Protein 7N0L (pdb70)

Radius of gyration: 29.64 Å; Cα contacts (8 Å, |Δi|>4): 557; chains: 2; bounding box: 88×73×73 Å

B-factor: mean 65.5, std 26.58, range [30.0, 135.45]

Foldseek 3Di:
DVVVVVVVVVVCVCVVVVVVVVVVVVVVVVVVVVVLVVLVVVLVVVLVVVVVVVVVLVVALVVHVSVCSVVVVVVVVVVVVVSVVVCLQHFDFADPVCCVPPNTDTLADNDPVVLLVLVLVVLVLLLVVLVVLLVLLVCCQPVDVDLVSLLVSLVSLLVVLVVVLNSVRSNVSNDDPDDPLVSVLSVLSNQLSVLVNVDDDDDLCVVCVNLVSVLSNLVSVLSVLVSVLVVVLSVVVVPVVSLVSNVVSLVVNVVSQVVSLVSLQVSLVVLVVSVPDPVDDDPSSNSNSVSSVCSNCSSVVVSVVVVVVSVVD/DVVVVVVVVVVCVCVVVVVVVVVVVVVVVVVVVVVLVVLVVVLVVVLVVLVVVVVVLVVALVVHVNCPSVVCVVVVVVVVVVSVVVCLQHFDFADPVCCVPPNTDTLADNDPVVLLVLVLVVLVLLLVVLVVLLVLLVCCQPVDVDLVSLLVSLVSLLVVLVVVLNSVRSNVSNDDPDDPLVSVLSVLSNQLSVLVNVDDDDDLCVVCVNLVSVLSNLVSVLSVLVSVLVVVLSVVVVPVVSVVSNVVSLVVNVVSQVVSLVSLQVSLVVLVVSVPDPVDDDPSSNSNSVSSVCSNCSSVVVSVVVVVVSVVD

InterPro domains:
  IPR012926 TMEM120A/B [PF07851] (14-335)
  IPR012926 TMEM120A/B [PTHR21433] (11-342)

Organism: Mus musculus (NCBI:txid10090)

GO terms:
  GO:0005216 monoatomic ion channel activity (F, IDA)
  GO:0034220 monoatomic ion transmembrane transport (P, IDA)
  GO:0005637 nuclear inner membrane (C, IDA)
  GO:0005886 plasma membrane (C, IDA)
  GO:0050966 detection of mechanical stimulus involved in sensory perception of pain (P, IDA)
  GO:0051260 protein homooligomerization (P, IDA)
  GO:0051291 protein heterooligomerization (P, IDA)
  GO:0120225 coenzyme A binding (F, IDA)
  GO:0005635 nuclear envelope (C, EXP)
  GO:0005886 plasma membrane (C, EXP)
  GO:0045444 fat cell differentiation (P, IMP)
  GO:0140374 antiviral innate immune response (P, IMP)

Solvent-accessible surface area: 31893 Å² total; per-residue (Å²): 134,62,116,13,70,51,54,4,67,110,17,34,67,64,14,116,30,14,63,76,49,10,137,79,0,100,95,55,22,90,39,13,77,126,40,24,52,91,1,31,91,18,0,69,144,9,58,137,92,9,93,111,10,23,113,76,9,131,127,26,80,107,88,130,117,99,113,63,30,73,68,10,75,94,60,27,139,96,18,85,35,57,0,74,73,2,36,26,29,1,33,59,85,22,43,162,48,3,36,86,4,0,0,97,3,56,1,12,18,42,40,138,132,33,36,31,60,6,60,10,38,10,9,72,14,37,24,123,14,1,81,78,6,40,91,51,0,90,34,0,60,116,122,92,103,31,51,76,24,1,4,53,0,3,57,40,11,22,74,2,22,39,3,8,5,10,4,12,25,0,6,69,18,8,32,29,186,46,58,56,38,82,31,92,14,6,83,11,12,22,105,8,2,5,11,1,2,21,0,54,78,33,106,0,4,73,104,0,10,72,44,10,4,26,7,7,34,31,47,6,83,8,26,47,51,46,32,151,26,59,12,8,18,19,93,112,129,155,117,98,67,62,46,52,69,28,95,155,18,9,63,62,6,28,79,75,31,42,128,9,13,101,52,3,43,107,0,0,97,20,0,40,94,15,29,193,39,131,58,27,96,32,93,7,0,71,72,0,0,100,8,0,54,80,7,19,78,13,14,34,120,8,7,78,140,26,28,116,86,44,153,135,123,140,61,115,1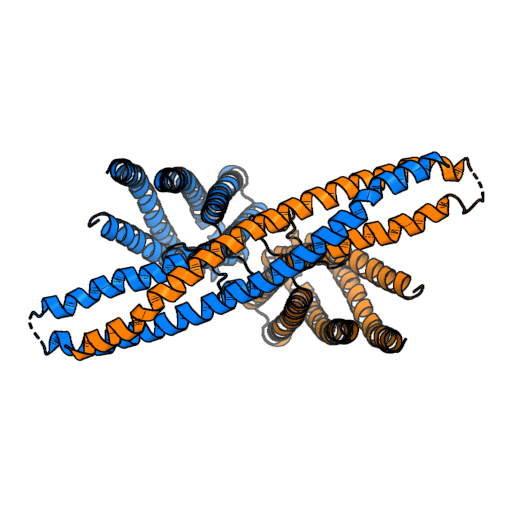6,70,52,55,4,64,109,16,35,66,68,11,110,32,16,60,77,48,11,136,80,0,101,98,54,22,90,39,14,75,126,41,23,53,90,1,32,92,17,1,71,142,10,59,136,90,10,92,111,10,25,121,74,7,121,123,27,93,94,87,155,122,143,103,67,29,65,91,6,59,85,61,25,139,93,21,84,38,55,0,76,73,2,34,24,28,2,32,61,86,21,43,162,50,3,36,85,4,0,0,97,3,55,2,12,20,42,40,137,132,34,36,38,59,6,63,9,39,11,9,75,13,37,23,119,14,1,82,76,5,40,91,50,0,89,34,0,60,118,123,90,103,30,49,76,27,1,5,53,0,3,56,40,11,22,75,3,23,40,2,8,5,9,4,12,24,0,6,69,17,8,33,30,188,48,58,55,40,82,32,94,14,6,83,10,12,24,104,9,2,5,10,2,2,20,0,52,79,33,107,0,4,73,102,0,10,70,42,10,4,25,7,7,34,32,45,6,81,9,26,47,51,46,32,152,27,59,13,7,18,14,92,110,126,155,118,97,68,65,44,54,69,29,95,156,18,10,64,63,7,28,78,74,30,42,129,9,12,102,54,3,43,110,0,0,96,20,0,39,91,16,29,192,39,132,58,27,98,30,94,7,0,72,74,0,0,100,7,0,54,81,6,18,78,13,14,33,120,8,7,78,142,26,28,119,85,43,151,138,123

Sequence (626 aa):
LGDCLRNWEDLQQDFQGIQETHRLYRLKLEELTKLQANCTNSITRQKKRLQELALVLKKCRPSLSMEAAQELENQMKERQGLFFDMEAYLPKKNGLYLSLVLGNVNVTLLSKQAKFAYKDEYEKFKLYLTIILIVISFTCRFLLNSRVTDAAFNFLLVWYYCTLTIRESILINNGSRIKGWWVFAAYVSTFLSGVMLTWPDGLMYQKFRNQFLSFSMYQSFVQFLQYYYQSGCLYRLRAEGFQSWMWRGLTFLLPFLFFGHFWQLFNALTLFNLARDPECKEWQVLMCGFPFLLLFLGNFFTTLRVVHQKFHSLGDCLRNWEDLQQDFQGIQETHRLYRLKLEELTKLQANCTNSITRQKKRLQELALVLKKCRPSLSMEAAQELENQMKERQGLFFDMEAYLPKKNGLYLSLVLGNVNVTLLSKQAKFAYKDEYEKFKLYLTIILIVISFTCRFLLNSRVTDAAFNFLLVWYYCTLTIRESILINNGSRIKGWWVFAAYVSTFLSGVMLTWPDGLMYQKFRNQFLSFSMYQSFVQFLQYYYQSGCLYRLRAEGFQSWMWRGLTFLLPFLFFGHFWQLFNALTLFNLARDPECKEWQVLMCGFPFLLLFLGNFFTTLRVVHQKFHS

Structure (mmCIF, N/CA/C/O backbone):
data_7N0L
#
_entry.id   7N0L
#
_cell.length_a   1.00
_cell.length_b   1.00
_cell.length_c   1.00
_cell.angle_alpha   90.00
_cell.angle_beta   90.00
_cell.angle_gamma   90.00
#
_symmetry.space_group_name_H-M   'P 1'
#
loop_
_entity.id
_entity.type
_entity.pdbx_description
1 polymer 'Ion channel TACAN'
2 non-polymer 'COENZYME A'
#
loop_
_atom_site.group_PDB
_atom_site.id
_atom_site.type_symbol
_atom_site.label_atom_id
_atom_site.label_alt_id
_atom_site.label_comp_id
_atom_site.label_asym_id
_atom_site.label_entity_id
_atom_site.label_seq_id
_atom_site.pdbx_PDB_ins_code
_atom_site.Cartn_x
_atom_site.Cartn_y
_atom_site.Cartn_z
_atom_site.occupancy
_atom_site.B_iso_or_equiv
_atom_site.auth_seq_id
_atom_site.auth_comp_id
_atom_site.auth_asym_id
_atom_site.auth_atom_id
_atom_site.pdbx_PDB_model_num
ATOM 1 N N . LEU A 1 9 ? 169.907 112.946 166.423 1.00 123.72 9 LEU A N 1
ATOM 2 C CA . LEU A 1 9 ? 170.751 112.791 167.602 1.00 123.72 9 LEU A CA 1
ATOM 3 C C . LEU A 1 9 ? 169.993 113.143 168.876 1.00 123.72 9 LEU A C 1
ATOM 4 O O . LEU A 1 9 ? 168.767 113.258 168.870 1.00 123.72 9 LEU A O 1
ATOM 9 N N . GLY A 1 10 ? 170.734 113.304 169.969 1.00 124.93 10 GLY A N 1
ATOM 10 C CA . GLY A 1 10 ? 170.141 113.664 171.242 1.00 124.93 10 GLY A CA 1
ATOM 11 C C . GLY A 1 10 ? 169.442 115.006 171.208 1.00 124.93 10 GLY A C 1
ATOM 12 O O . GLY A 1 10 ? 168.242 115.095 171.485 1.00 124.93 10 GLY A O 1
ATOM 13 N N . ASP A 1 11 ? 170.184 116.062 170.866 1.00 126.62 11 ASP A N 1
ATOM 14 C CA . ASP A 1 11 ? 169.583 117.390 170.800 1.00 126.62 11 ASP A CA 1
ATOM 15 C C . ASP A 1 11 ? 168.572 117.494 169.666 1.00 126.62 11 ASP A C 1
ATOM 16 O O . ASP A 1 11 ? 167.670 118.339 169.719 1.00 126.62 11 ASP A O 1
ATOM 21 N N . CYS A 1 12 ? 168.711 116.657 168.633 1.00 125.96 12 CYS A N 1
ATOM 22 C CA . CYS A 1 12 ? 167.733 116.643 167.551 1.00 125.96 12 CYS A CA 1
ATOM 23 C C . CYS A 1 12 ? 166.344 116.282 168.058 1.00 125.96 12 CYS A C 1
ATOM 24 O O . CYS A 1 12 ? 165.340 116.701 167.471 1.00 125.96 12 CYS A O 1
ATOM 27 N N . LEU A 1 13 ? 166.263 115.501 169.135 1.00 124.15 13 LEU A N 1
ATOM 28 C CA . LEU A 1 13 ? 164.992 115.254 169.798 1.00 124.15 13 LEU A CA 1
ATOM 29 C C . LEU A 1 13 ? 164.737 116.224 170.944 1.00 124.15 13 LEU A C 1
ATOM 30 O O . LEU A 1 13 ? 163.581 116.401 171.346 1.00 124.15 13 LEU A O 1
ATOM 35 N N . ARG A 1 14 ? 165.786 116.864 171.468 1.00 123.87 14 ARG A N 1
ATOM 36 C CA . ARG A 1 14 ? 165.592 117.873 172.504 1.00 123.87 14 ARG A CA 1
ATOM 37 C C . ARG A 1 14 ? 164.776 119.046 171.978 1.00 123.87 14 ARG A C 1
ATOM 38 O O . ARG A 1 14 ? 163.893 119.560 172.675 1.00 123.87 14 ARG A O 1
ATOM 40 N N . ASN A 1 15 ? 165.054 119.483 170.749 1.00 122.16 15 ASN A N 1
ATOM 41 C CA . ASN A 1 15 ? 164.231 120.504 170.115 1.00 122.16 15 ASN A CA 1
ATOM 42 C C . ASN A 1 15 ? 162.907 119.946 169.616 1.00 122.16 15 ASN A C 1
ATOM 43 O O . ASN A 1 15 ? 161.964 120.716 169.405 1.00 122.16 15 ASN A O 1
ATOM 48 N N . TRP A 1 16 ? 162.818 118.629 169.426 1.00 120.27 16 TRP A N 1
ATOM 49 C CA . TRP A 1 16 ? 161.551 118.016 169.047 1.00 120.27 16 TRP A CA 1
ATOM 50 C C . TRP A 1 16 ? 160.532 118.107 170.172 1.00 120.27 16 TRP A C 1
ATOM 51 O O . TRP A 1 16 ? 159.331 118.242 169.911 1.00 120.27 16 TRP A O 1
ATOM 62 N N . GLU A 1 17 ? 160.987 118.041 171.422 1.00 118.88 17 GLU A N 1
ATOM 63 C CA . GLU A 1 17 ? 160.087 118.107 172.565 1.00 118.88 17 GLU A CA 1
ATOM 64 C C . GLU A 1 17 ? 159.839 119.530 173.037 1.00 118.88 17 GLU A C 1
ATOM 65 O O . GLU A 1 17 ? 158.753 119.824 173.549 1.00 118.88 17 GLU A O 1
ATOM 71 N N . ASP A 1 18 ? 160.818 120.422 172.876 1.00 119.09 18 ASP A N 1
ATOM 72 C CA . ASP A 1 18 ? 160.596 121.827 173.190 1.00 119.09 18 ASP A CA 1
ATOM 73 C C . ASP A 1 18 ? 159.622 122.482 172.221 1.00 119.09 18 ASP A C 1
ATOM 74 O O . ASP A 1 18 ? 159.108 123.567 172.514 1.00 119.09 18 ASP A O 1
ATOM 79 N N . LEU A 1 19 ? 159.359 121.851 171.077 1.00 114.93 19 LEU A N 1
ATOM 80 C CA . LEU A 1 19 ? 158.373 122.356 170.134 1.00 114.93 19 LEU A CA 1
ATOM 81 C C . LEU A 1 19 ? 156.997 121.742 170.341 1.00 114.93 19 LEU A C 1
ATOM 82 O O . LEU A 1 19 ? 156.003 122.318 169.886 1.00 114.93 19 LEU A O 1
ATOM 84 N N . GLN A 1 20 ? 156.916 120.593 171.010 1.00 111.87 20 GLN A N 1
ATOM 85 C CA . GLN A 1 20 ? 155.642 119.985 171.362 1.00 111.87 20 GLN A CA 1
ATOM 86 C C . GLN A 1 20 ? 155.286 120.186 172.827 1.00 111.87 20 GLN A C 1
ATOM 87 O O . GLN A 1 20 ? 154.306 119.604 173.302 1.00 111.87 20 GLN A O 1
ATOM 93 N N . GLN A 1 21 ? 156.068 120.982 173.559 1.00 110.79 21 GLN A N 1
ATOM 94 C CA . GLN A 1 21 ? 155.629 121.428 174.875 1.00 110.79 21 GLN A CA 1
ATOM 95 C C . GLN A 1 21 ? 154.407 122.326 174.772 1.00 110.79 21 GLN A C 1
ATOM 96 O O . GLN A 1 21 ? 153.669 122.473 175.752 1.00 110.79 21 GLN A O 1
ATOM 98 N N . ASP A 1 22 ? 154.182 122.930 173.605 1.00 106.37 22 ASP A N 1
ATOM 99 C CA . ASP A 1 22 ? 152.985 123.705 173.333 1.00 106.37 22 ASP A CA 1
ATOM 100 C C . ASP A 1 22 ? 152.033 123.015 172.367 1.00 106.37 22 ASP A C 1
ATOM 101 O O . ASP A 1 22 ? 150.907 123.492 172.192 1.00 106.37 22 ASP A O 1
ATOM 106 N N . PHE A 1 23 ? 152.450 121.916 171.731 1.00 102.55 23 PHE A N 1
ATOM 107 C CA . PHE A 1 23 ? 151.515 121.143 170.924 1.00 102.55 23 PHE A CA 1
ATOM 108 C C . PHE A 1 23 ? 150.461 120.465 171.780 1.00 102.55 23 PHE A C 1
ATOM 109 O O . PHE A 1 23 ? 149.383 120.139 171.273 1.00 102.55 23 PHE A O 1
ATOM 117 N N . GLN A 1 24 ? 150.754 120.230 173.060 1.00 103.06 24 GLN A N 1
ATOM 118 C CA . GLN A 1 24 ? 149.693 119.897 174.000 1.00 103.06 24 GLN A CA 1
ATOM 119 C C . GLN A 1 24 ? 148.813 121.108 174.274 1.00 103.06 24 GLN A C 1
ATOM 120 O O . GLN A 1 24 ? 147.641 120.956 174.632 1.00 103.06 24 GLN A O 1
ATOM 126 N N . GLY A 1 25 ? 149.361 122.310 174.109 1.00 97.33 25 GLY A N 1
ATOM 127 C CA . GLY A 1 25 ? 148.626 123.533 174.354 1.00 97.33 25 GLY A CA 1
ATOM 128 C C . GLY A 1 25 ? 147.641 123.874 173.258 1.00 97.33 25 GLY A C 1
ATOM 129 O O . GLY A 1 25 ? 146.474 124.155 173.545 1.00 97.33 25 GLY A O 1
ATOM 130 N N . ILE A 1 26 ? 148.087 123.866 171.999 1.00 94.21 26 ILE A N 1
ATOM 131 C CA . ILE A 1 26 ? 147.159 124.144 170.908 1.00 94.21 26 ILE A CA 1
ATOM 132 C C . ILE A 1 26 ? 146.123 123.035 170.800 1.00 94.21 26 ILE A C 1
ATOM 133 O O . ILE A 1 26 ? 144.942 123.298 170.551 1.00 94.21 26 ILE A O 1
ATOM 138 N N . GLN A 1 27 ? 146.544 121.781 170.982 1.00 93.69 27 GLN A N 1
ATOM 139 C CA . GLN A 1 27 ? 145.580 120.690 171.075 1.00 93.69 27 GLN A CA 1
ATOM 140 C C . GLN A 1 27 ? 144.555 120.971 172.163 1.00 93.69 27 GLN A C 1
ATOM 141 O O . GLN A 1 27 ? 143.364 120.693 171.994 1.00 93.69 27 GLN A O 1
ATOM 147 N N . GLU A 1 28 ? 145.001 121.533 173.286 1.00 90.54 28 GLU A N 1
ATOM 148 C CA . GLU A 1 28 ? 144.066 122.011 174.298 1.00 90.54 28 GLU A CA 1
ATOM 149 C C . GLU A 1 28 ? 143.316 123.240 173.798 1.00 90.54 28 GLU A C 1
ATOM 150 O O . GLU A 1 28 ? 142.097 123.351 173.968 1.00 90.54 28 GLU A O 1
ATOM 156 N N . THR A 1 29 ? 144.035 124.175 173.172 1.00 88.73 29 THR A N 1
ATOM 157 C CA . THR A 1 29 ? 143.409 125.401 172.690 1.00 88.73 29 THR A CA 1
ATOM 158 C C . THR A 1 29 ? 142.433 125.131 171.551 1.00 88.73 29 THR A C 1
ATOM 159 O O . THR A 1 29 ? 141.416 125.823 171.431 1.00 88.73 29 THR A O 1
ATOM 163 N N . HIS A 1 30 ? 142.711 124.131 170.716 1.00 82.86 30 HIS A N 1
ATOM 164 C CA . HIS A 1 30 ? 141.834 123.824 169.595 1.00 82.86 30 HIS A CA 1
ATOM 165 C C . HIS A 1 30 ? 140.596 123.047 170.015 1.00 82.86 30 HIS A C 1
ATOM 166 O O . HIS A 1 30 ? 139.641 122.968 169.235 1.00 82.86 30 HIS A O 1
ATOM 173 N N . ARG A 1 31 ? 140.590 122.471 171.218 1.00 84.04 31 ARG A N 1
ATOM 174 C CA . ARG A 1 31 ? 139.360 121.906 171.761 1.00 84.04 31 ARG A CA 1
ATOM 175 C C . ARG A 1 31 ? 138.388 123.010 172.146 1.00 84.04 31 ARG A C 1
ATOM 176 O O . ARG A 1 31 ? 137.222 123.001 171.737 1.00 84.04 31 ARG A O 1
ATOM 184 N N . LEU A 1 32 ? 138.860 123.977 172.934 1.00 79.45 32 LEU A N 1
ATOM 185 C CA . LEU A 1 32 ? 138.046 125.093 173.391 1.00 79.45 32 LEU A CA 1
ATOM 186 C C . LEU A 1 32 ? 137.670 126.051 172.274 1.00 79.45 32 LEU A C 1
ATOM 187 O O . LEU A 1 32 ? 136.993 127.044 172.548 1.00 79.45 32 LEU A O 1
ATOM 192 N N . TYR A 1 33 ? 138.097 125.798 171.039 1.00 72.49 33 TYR A N 1
ATOM 193 C CA . TYR A 1 33 ? 137.690 126.598 169.893 1.00 72.49 33 TYR A CA 1
ATOM 194 C C . TYR A 1 33 ? 136.576 125.932 169.098 1.00 72.49 33 TYR A C 1
ATOM 195 O O . TYR A 1 33 ? 135.564 126.569 168.796 1.00 72.49 33 TYR A O 1
ATOM 204 N N . ARG A 1 34 ? 136.744 124.655 168.748 1.00 73.65 34 ARG A N 1
ATOM 205 C CA . ARG A 1 34 ? 135.673 123.918 168.090 1.00 73.65 34 ARG A CA 1
ATOM 206 C C . ARG A 1 34 ? 134.444 123.807 168.973 1.00 73.65 34 ARG A C 1
ATOM 207 O O . ARG A 1 34 ? 133.339 123.599 168.462 1.00 73.65 34 ARG A O 1
ATOM 215 N N . LEU A 1 35 ? 134.614 123.933 170.288 1.00 73.26 35 LEU A N 1
ATOM 216 C CA . LEU A 1 35 ? 133.468 124.065 171.175 1.00 73.26 35 LEU A CA 1
ATOM 217 C C . LEU A 1 35 ? 132.834 125.442 171.029 1.00 73.26 35 LEU A C 1
ATOM 218 O O . LEU A 1 35 ? 131.607 125.569 170.962 1.00 73.26 35 LEU A O 1
ATOM 223 N N . LYS A 1 36 ? 133.661 126.488 170.981 1.00 71.01 36 LYS A N 1
ATOM 224 C CA . LYS A 1 36 ? 133.143 127.828 170.735 1.00 71.01 36 LYS A CA 1
ATOM 225 C C . LYS A 1 36 ? 132.542 127.939 169.342 1.00 71.01 36 LYS A C 1
ATOM 226 O O . LYS A 1 36 ? 131.524 128.611 169.150 1.00 71.01 36 LYS A O 1
ATOM 232 N N . LEU A 1 37 ? 133.161 127.292 168.352 1.00 70.34 37 LEU A N 1
ATOM 233 C CA . LEU A 1 37 ? 132.625 127.344 166.997 1.00 70.34 37 LEU A CA 1
ATOM 234 C C . LEU A 1 37 ? 131.277 126.643 166.896 1.00 70.34 37 LEU A C 1
ATOM 235 O O . LEU A 1 37 ? 130.432 127.046 166.089 1.00 70.34 37 LEU A O 1
ATOM 240 N N . GLU A 1 38 ? 131.051 125.603 167.699 1.00 73.33 38 GLU A N 1
ATOM 241 C CA . GLU A 1 38 ? 129.787 124.881 167.617 1.00 73.33 38 GLU A CA 1
ATOM 242 C C . GLU A 1 38 ? 128.687 125.584 168.406 1.00 73.33 38 GLU A C 1
ATOM 243 O O . GLU A 1 38 ? 127.523 125.570 167.992 1.00 73.33 38 GLU A O 1
ATOM 249 N N . GLU A 1 39 ? 129.026 126.209 169.536 1.00 71.84 39 GLU A N 1
ATOM 250 C CA . GLU A 1 39 ? 128.022 126.974 170.263 1.00 71.84 39 GLU A CA 1
ATOM 251 C C . GLU A 1 39 ? 127.718 128.298 169.581 1.00 71.84 39 GLU A C 1
ATOM 252 O O . GLU A 1 39 ? 126.643 128.861 169.801 1.00 71.84 39 GLU A O 1
ATOM 258 N N . LEU A 1 40 ? 128.642 128.807 168.765 1.00 70.59 40 LEU A N 1
ATOM 259 C CA . LEU A 1 40 ? 128.364 130.004 167.983 1.00 70.59 40 LEU A CA 1
ATOM 260 C C . LEU A 1 40 ? 127.486 129.682 166.782 1.00 70.59 40 LEU A C 1
ATOM 261 O O . LEU A 1 40 ? 126.639 130.493 166.397 1.00 70.59 40 LEU A O 1
ATOM 266 N N . THR A 1 41 ? 127.673 128.504 166.183 1.00 70.93 41 THR A N 1
ATOM 267 C CA . THR A 1 41 ? 126.850 128.098 165.049 1.00 70.93 41 THR A CA 1
ATOM 268 C C . THR A 1 41 ? 125.402 127.848 165.449 1.00 70.93 41 THR A C 1
ATOM 269 O O . THR A 1 41 ? 124.523 127.849 164.582 1.00 70.93 41 THR A O 1
ATOM 273 N N . LYS A 1 42 ? 125.135 127.630 166.734 1.00 73.20 42 LYS A N 1
ATOM 274 C CA . LYS A 1 42 ? 123.766 127.501 167.209 1.00 73.20 42 LYS A CA 1
ATOM 275 C C . LYS A 1 42 ? 123.184 128.833 167.650 1.00 73.20 42 LYS A C 1
ATOM 276 O O . LYS A 1 42 ? 121.964 129.017 167.588 1.00 73.20 42 LYS A O 1
ATOM 282 N N . LEU A 1 43 ? 124.031 129.763 168.095 1.00 73.01 43 LEU A N 1
ATOM 283 C CA . LEU A 1 43 ? 123.561 131.107 168.403 1.00 73.01 43 LEU A CA 1
ATOM 284 C C . LEU A 1 43 ? 123.133 131.848 167.145 1.00 73.01 43 LEU A C 1
ATOM 285 O O . LEU A 1 43 ? 122.248 132.708 167.206 1.00 73.01 43 LEU A O 1
ATOM 290 N N . GLN A 1 44 ? 123.750 131.540 166.004 1.00 72.75 44 GLN A N 1
ATOM 291 C CA . GLN A 1 44 ? 123.327 132.149 164.749 1.00 72.75 44 GLN A CA 1
ATOM 292 C C . GLN A 1 44 ? 121.943 131.662 164.348 1.00 72.75 44 GLN A C 1
ATOM 293 O O . GLN A 1 44 ? 121.045 132.467 164.079 1.00 72.75 44 GLN A O 1
ATOM 299 N N . ALA A 1 45 ? 121.754 130.340 164.301 1.00 78.40 45 ALA A N 1
ATOM 300 C CA . ALA A 1 45 ? 120.463 129.783 163.910 1.00 78.40 45 ALA A CA 1
ATOM 301 C C . ALA A 1 45 ? 119.374 130.164 164.903 1.00 78.40 45 ALA A C 1
ATOM 302 O O . ALA A 1 45 ? 118.233 130.434 164.510 1.00 78.40 45 ALA A O 1
ATOM 304 N N . ASN A 1 46 ? 119.704 130.182 166.195 1.00 78.96 46 ASN A N 1
ATOM 305 C CA . ASN A 1 46 ? 118.764 130.672 167.197 1.00 78.96 46 ASN A CA 1
ATOM 306 C C . ASN A 1 46 ? 118.351 132.106 166.899 1.00 78.96 46 ASN A C 1
ATOM 307 O O . ASN A 1 46 ? 117.159 132.432 166.865 1.00 78.96 46 ASN A O 1
ATOM 312 N N . CYS A 1 47 ? 119.332 132.979 166.672 1.00 80.44 47 CYS A N 1
ATOM 313 C CA . CYS A 1 47 ? 119.061 134.383 166.400 1.00 80.44 47 CYS A CA 1
ATOM 314 C C . CYS A 1 47 ? 118.451 134.614 165.025 1.00 80.44 47 CYS A C 1
ATOM 315 O O . CYS A 1 47 ? 117.968 135.719 164.763 1.00 80.44 47 CYS A O 1
ATOM 318 N N . THR A 1 48 ? 118.456 133.614 164.147 1.00 81.04 48 THR A N 1
ATOM 319 C CA . THR A 1 48 ? 117.896 133.794 162.815 1.00 81.04 48 THR A CA 1
ATOM 320 C C . THR A 1 48 ? 116.417 133.441 162.766 1.00 81.04 48 THR A C 1
ATOM 321 O O . THR A 1 48 ? 115.630 134.167 162.150 1.00 81.04 48 THR A O 1
ATOM 325 N N . ASN A 1 49 ? 116.021 132.343 163.415 1.00 86.75 49 ASN A N 1
ATOM 326 C CA . ASN A 1 49 ? 114.611 131.975 163.471 1.00 86.75 49 ASN A CA 1
ATOM 327 C C . ASN A 1 49 ? 113.800 132.929 164.335 1.00 86.75 49 ASN A C 1
ATOM 328 O O . ASN A 1 49 ? 112.579 133.005 164.171 1.00 86.75 49 ASN A O 1
ATOM 333 N N . SER A 1 50 ? 114.447 133.655 165.244 1.00 89.59 50 SER A N 1
ATOM 334 C CA . SER A 1 50 ? 113.735 134.520 166.173 1.00 89.59 50 SER A CA 1
ATOM 335 C C . SER A 1 50 ? 113.501 135.923 165.635 1.00 89.59 50 SER A C 1
ATOM 336 O O . SER A 1 50 ? 112.555 136.586 166.074 1.00 89.59 50 SER A O 1
ATOM 339 N N . ILE A 1 51 ? 114.334 136.399 164.704 1.00 90.71 51 ILE A N 1
ATOM 340 C CA . ILE A 1 51 ? 114.067 137.683 164.061 1.00 90.71 51 ILE A CA 1
ATOM 341 C C . ILE A 1 51 ? 113.358 137.518 162.727 1.00 90.71 51 ILE A C 1
ATOM 342 O O . ILE A 1 51 ? 112.947 138.523 162.128 1.00 90.71 51 ILE A O 1
ATOM 347 N N . THR A 1 52 ? 113.202 136.288 162.238 1.00 94.38 52 THR A N 1
ATOM 348 C CA . THR A 1 52 ? 112.439 136.056 161.020 1.00 94.38 52 THR A CA 1
ATOM 349 C C . THR A 1 52 ? 110.996 135.671 161.304 1.00 94.38 52 THR A C 1
ATOM 350 O O . THR A 1 52 ? 110.122 135.923 160.467 1.00 94.38 52 THR A O 1
ATOM 354 N N . ARG A 1 53 ? 110.721 135.067 162.463 1.00 98.29 53 ARG A N 1
ATOM 355 C CA . ARG A 1 53 ? 109.341 134.787 162.828 1.00 98.29 53 ARG A CA 1
ATOM 356 C C . ARG A 1 53 ? 108.657 136.019 163.399 1.00 98.29 53 ARG A C 1
ATOM 357 O O . ARG A 1 53 ? 107.435 136.155 163.279 1.00 98.29 53 ARG A O 1
ATOM 365 N N . GLN A 1 54 ? 109.422 136.923 164.017 1.00 102.07 54 GLN A N 1
ATOM 366 C CA . GLN A 1 54 ? 108.850 138.180 164.482 1.00 102.07 54 GLN A CA 1
ATOM 367 C C . GLN A 1 54 ? 108.582 139.125 163.320 1.00 102.07 54 GLN A C 1
ATOM 368 O O . GLN A 1 54 ? 107.569 139.833 163.308 1.00 102.07 54 GLN A O 1
ATOM 374 N N . LYS A 1 55 ? 109.480 139.151 162.334 1.00 102.87 55 LYS A N 1
ATOM 375 C CA . LYS A 1 55 ? 109.290 140.019 161.178 1.00 102.87 55 LYS A CA 1
ATOM 376 C C . LYS A 1 55 ? 108.066 139.599 160.374 1.00 102.87 55 LYS A C 1
ATOM 377 O O . LYS A 1 55 ? 107.224 140.436 160.026 1.00 102.87 55 LYS A O 1
ATOM 383 N N . LYS A 1 56 ? 107.950 138.304 160.063 1.00 106.79 56 LYS A N 1
ATOM 384 C CA . LYS A 1 56 ? 106.760 137.824 159.367 1.00 106.79 56 LYS A CA 1
ATOM 385 C C . LYS A 1 56 ? 105.509 138.018 160.213 1.00 106.79 56 LYS A C 1
ATOM 386 O O . LYS A 1 56 ? 104.408 138.161 159.670 1.00 106.79 56 LYS A O 1
ATOM 392 N N . ARG A 1 57 ? 105.656 138.024 161.538 1.00 110.04 57 ARG A N 1
ATOM 393 C CA . ARG A 1 57 ? 104.556 138.406 162.411 1.00 110.04 57 ARG A CA 1
ATOM 394 C C . ARG A 1 57 ? 104.384 139.918 162.469 1.00 110.04 57 ARG A C 1
ATOM 395 O O . ARG A 1 57 ? 103.276 140.404 162.723 1.00 110.04 57 ARG A O 1
ATOM 403 N N . LEU A 1 58 ? 105.459 140.674 162.233 1.00 110.77 58 LEU A N 1
ATOM 404 C CA . LEU A 1 58 ? 105.363 142.130 162.256 1.00 110.77 58 LEU A CA 1
ATOM 405 C C . LEU A 1 58 ? 104.541 142.646 161.083 1.00 110.77 58 LEU A C 1
ATOM 406 O O . LEU A 1 58 ? 103.647 143.481 161.259 1.00 110.77 58 LEU A O 1
ATOM 411 N N . GLN A 1 59 ? 104.842 142.173 159.871 1.00 113.94 59 GLN A N 1
ATOM 412 C CA . GLN A 1 59 ? 104.057 142.584 158.712 1.00 113.94 59 GLN A CA 1
ATOM 413 C C . GLN A 1 59 ? 102.599 142.176 158.857 1.00 113.94 59 GLN A C 1
ATOM 414 O O . GLN A 1 59 ? 101.707 142.876 158.363 1.00 113.94 59 GLN A O 1
ATOM 420 N N . GLU A 1 60 ? 102.338 141.047 159.522 1.00 116.81 60 GLU A N 1
ATOM 421 C CA . GLU A 1 60 ? 100.964 140.678 159.846 1.00 116.81 60 GLU A CA 1
ATOM 422 C C . GLU A 1 60 ? 100.288 141.766 160.670 1.00 116.81 60 GLU A C 1
ATOM 423 O O . GLU A 1 60 ? 99.113 142.079 160.453 1.00 116.81 60 GLU A O 1
ATOM 429 N N . LEU A 1 61 ? 101.019 142.353 161.620 1.00 118.91 61 LEU A N 1
ATOM 430 C CA . LEU A 1 61 ? 100.478 143.470 162.387 1.00 118.91 61 LEU A CA 1
ATOM 431 C C . LEU A 1 61 ? 100.180 144.661 161.484 1.00 118.91 61 LEU A C 1
ATOM 432 O O . LEU A 1 61 ? 99.208 145.392 161.708 1.00 118.91 61 LEU A O 1
ATOM 437 N N . ALA A 1 62 ? 101.000 144.867 160.451 1.00 121.27 62 ALA A N 1
ATOM 438 C CA . ALA A 1 62 ? 100.807 146.018 159.575 1.00 121.27 62 ALA A CA 1
ATOM 439 C C . ALA A 1 62 ? 99.541 145.875 158.738 1.00 121.27 62 ALA A C 1
ATOM 440 O O . ALA A 1 62 ? 98.776 146.835 158.593 1.00 121.27 62 ALA A O 1
ATOM 442 N N . LEU A 1 63 ? 99.302 144.685 158.182 1.00 122.43 63 LEU A N 1
ATOM 443 C CA . LEU A 1 63 ? 98.111 144.483 157.364 1.00 122.43 63 LEU A CA 1
ATOM 444 C C . LEU A 1 63 ? 96.843 144.595 158.200 1.00 122.43 63 LEU A C 1
ATOM 445 O O . LEU A 1 63 ? 95.829 145.123 157.731 1.00 122.43 63 LEU A O 1
ATOM 450 N N . VAL A 1 64 ? 96.882 144.104 159.442 1.00 125.32 64 VAL A N 1
ATOM 451 C CA . VAL A 1 64 ? 95.767 144.300 160.361 1.00 125.32 64 VAL A CA 1
ATOM 452 C C . VAL A 1 64 ? 95.552 145.781 160.640 1.00 125.32 64 VAL A C 1
ATOM 453 O O . VAL A 1 64 ? 94.432 146.202 160.945 1.00 125.32 64 VAL A O 1
ATOM 457 N N . LEU A 1 65 ? 96.598 146.593 160.508 1.00 126.36 65 LEU A N 1
ATOM 458 C CA . LEU A 1 65 ? 96.468 148.038 160.641 1.00 126.36 65 LEU A CA 1
ATOM 459 C C . LEU A 1 65 ? 96.180 148.714 159.307 1.00 126.36 65 LEU A C 1
ATOM 460 O O . LEU A 1 65 ? 95.462 149.719 159.265 1.00 126.36 65 LEU A O 1
ATOM 465 N N . LYS A 1 66 ? 96.726 148.175 158.214 1.00 127.49 66 LYS A N 1
ATOM 466 C CA . LYS A 1 66 ? 96.599 148.831 156.918 1.00 127.49 66 LYS A CA 1
ATOM 467 C C . LYS A 1 66 ? 95.151 148.895 156.447 1.00 127.49 66 LYS A C 1
ATOM 468 O O . LYS A 1 66 ? 94.780 149.820 155.716 1.00 127.49 66 LYS A O 1
ATOM 474 N N . LYS A 1 67 ? 94.318 147.934 156.851 1.00 129.79 67 LYS A N 1
ATOM 475 C CA . LYS A 1 67 ? 92.936 147.930 156.388 1.00 129.79 67 LYS A CA 1
ATOM 476 C C . LYS A 1 67 ? 92.075 148.964 157.104 1.00 129.79 67 LYS A C 1
ATOM 477 O O . LYS A 1 67 ? 91.026 149.349 156.576 1.00 129.79 67 LYS A O 1
ATOM 483 N N . CYS A 1 68 ? 92.490 149.424 158.284 1.00 132.08 68 CYS A N 1
ATOM 484 C CA . CYS A 1 68 ? 91.651 150.304 159.088 1.00 132.08 68 CYS A CA 1
ATOM 485 C C . CYS A 1 68 ? 91.903 151.780 158.818 1.00 132.08 68 CYS A C 1
ATOM 486 O O . CYS A 1 68 ? 90.963 152.581 158.897 1.00 132.08 68 CYS A O 1
ATOM 489 N N . ARG A 1 69 ? 93.143 152.158 158.508 1.00 132.68 69 ARG A N 1
ATOM 490 C CA . ARG A 1 69 ? 93.447 153.565 158.269 1.00 132.68 69 ARG A CA 1
ATOM 491 C C . ARG A 1 69 ? 92.625 154.202 157.147 1.00 132.68 69 ARG A C 1
ATOM 492 O O . ARG A 1 69 ? 92.328 155.403 157.261 1.00 132.68 69 ARG A O 1
ATOM 500 N N . PRO A 1 70 ? 92.244 153.504 156.070 1.00 133.92 70 PRO A N 1
ATOM 501 C CA . PRO A 1 70 ? 91.303 154.131 155.128 1.00 133.92 70 PRO A CA 1
ATOM 502 C C . PRO A 1 70 ? 89.909 154.298 155.703 1.00 133.92 70 PRO A C 1
ATOM 503 O O . PRO A 1 70 ? 89.231 155.285 155.391 1.00 133.92 70 PRO A O 1
ATOM 507 N N . SER A 1 71 ? 89.458 153.360 156.537 1.00 135.20 71 SER A N 1
ATOM 508 C CA . SER A 1 71 ? 88.111 153.414 157.089 1.00 135.20 71 SER A CA 1
ATOM 509 C C . SER A 1 71 ? 88.037 154.149 158.420 1.00 135.20 71 SER A C 1
ATOM 510 O O . SER A 1 71 ? 86.956 154.631 158.777 1.00 135.20 71 SER A O 1
ATOM 513 N N . LEU A 1 72 ? 89.153 154.250 159.143 1.00 135.04 72 LEU A N 1
ATOM 514 C CA . LEU A 1 72 ? 89.246 154.927 160.445 1.00 135.04 72 LEU A CA 1
ATOM 515 C C . LEU A 1 72 ? 88.020 154.729 161.336 1.00 135.04 72 LEU A C 1
ATOM 516 O O . LEU A 1 72 ? 87.658 155.610 162.115 1.00 135.04 72 LEU A O 1
ATOM 521 N N . SER A 1 76 ? 92.686 161.636 165.220 1.00 132.80 76 SER A N 1
ATOM 522 C CA . SER A 1 76 ? 93.488 160.564 165.797 1.00 132.80 76 SER A CA 1
ATOM 523 C C . SER A 1 76 ? 94.062 159.670 164.704 1.00 132.80 76 SER A C 1
ATOM 524 O O . SER A 1 76 ? 94.806 158.732 164.987 1.00 132.80 76 SER A O 1
ATOM 527 N N . MET A 1 77 ? 93.709 159.973 163.452 1.00 133.77 77 MET A N 1
ATOM 528 C CA . MET A 1 77 ? 94.160 159.167 162.322 1.00 133.77 77 MET A CA 1
ATOM 529 C C . MET A 1 77 ? 95.677 159.112 162.215 1.00 133.77 77 MET A C 1
ATOM 530 O O . MET A 1 77 ? 96.211 158.172 161.616 1.00 133.77 77 MET A O 1
ATOM 535 N N . GLU A 1 78 ? 96.383 160.093 162.776 1.00 132.76 78 GLU A N 1
ATOM 536 C CA . GLU A 1 78 ? 97.838 160.054 162.803 1.00 132.76 78 GLU A CA 1
ATOM 537 C C . GLU A 1 78 ? 98.385 159.313 164.012 1.00 132.76 78 GLU A C 1
ATOM 538 O O . GLU A 1 78 ? 99.520 158.827 163.960 1.00 132.76 78 GLU A O 1
ATOM 544 N N . ALA A 1 79 ? 97.609 159.212 165.095 1.00 131.28 79 ALA A N 1
ATOM 545 C CA . ALA A 1 79 ? 97.987 158.319 166.183 1.00 131.28 79 ALA A CA 1
ATOM 546 C C . ALA A 1 79 ? 97.988 156.869 165.722 1.00 131.28 79 ALA A C 1
ATOM 547 O O . ALA A 1 79 ? 98.720 156.040 166.274 1.00 131.28 79 ALA A O 1
ATOM 549 N N . ALA A 1 80 ? 97.165 156.542 164.725 1.00 131.42 80 ALA A N 1
ATOM 550 C CA . ALA A 1 80 ? 97.227 155.216 164.123 1.00 131.42 80 ALA A CA 1
ATOM 551 C C . ALA A 1 80 ? 98.433 155.086 163.201 1.00 131.42 80 ALA A C 1
ATOM 552 O O . ALA A 1 80 ? 99.101 154.045 163.190 1.00 131.42 80 ALA A O 1
ATOM 554 N N . GLN A 1 81 ? 98.730 156.127 162.420 1.00 130.56 81 GLN A N 1
ATOM 555 C CA . GLN A 1 81 ? 99.857 156.064 161.499 1.00 130.56 81 GLN A CA 1
ATOM 556 C C . GLN A 1 81 ? 101.193 156.316 162.183 1.00 130.56 81 GLN A C 1
ATOM 557 O O . GLN A 1 81 ? 102.234 156.177 161.534 1.00 130.56 81 GLN A O 1
ATOM 563 N N . GLU A 1 82 ? 101.199 156.688 163.462 1.00 127.88 82 GLU A N 1
ATOM 564 C CA . GLU A 1 82 ? 102.462 156.709 164.185 1.00 127.88 82 GLU A CA 1
ATOM 565 C C . GLU A 1 82 ? 102.912 155.305 164.557 1.00 127.88 82 GLU A C 1
ATOM 566 O O . GLU A 1 82 ? 104.029 155.135 165.054 1.00 127.88 82 GLU A O 1
ATOM 572 N N . LEU A 1 83 ? 102.061 154.300 164.338 1.00 126.18 83 LEU A N 1
ATOM 573 C CA . LEU A 1 83 ? 102.526 152.921 164.372 1.00 126.18 83 LEU A CA 1
ATOM 574 C C . LEU A 1 83 ? 103.416 152.614 163.176 1.00 126.18 83 LEU A C 1
ATOM 575 O O . LEU A 1 83 ? 104.255 151.709 163.248 1.00 126.18 83 LEU A O 1
ATOM 580 N N . GLU A 1 84 ? 103.252 153.354 162.075 1.00 125.46 84 GLU A N 1
ATOM 581 C CA . GLU A 1 84 ? 104.073 153.128 160.889 1.00 125.46 84 GLU A CA 1
ATOM 582 C C . GLU A 1 84 ? 105.551 153.325 161.201 1.00 125.46 84 GLU A C 1
ATOM 583 O O . GLU A 1 84 ? 106.351 152.386 161.110 1.00 125.46 84 GLU A O 1
ATOM 589 N N . ASN A 1 85 ? 105.934 154.546 161.581 1.00 124.36 85 ASN A N 1
ATOM 590 C CA . ASN A 1 85 ? 107.327 154.801 161.925 1.00 124.36 85 ASN A CA 1
ATOM 591 C C . ASN A 1 85 ? 107.773 154.017 163.152 1.00 124.36 85 ASN A C 1
ATOM 592 O O . ASN A 1 85 ? 108.977 153.953 163.423 1.00 124.36 85 ASN A O 1
ATOM 597 N N . GLN A 1 86 ? 106.836 153.420 163.893 1.00 122.45 86 GLN A N 1
ATOM 598 C CA . GLN A 1 86 ? 107.195 152.530 164.988 1.00 122.45 86 GLN A CA 1
ATOM 599 C C . GLN A 1 86 ? 107.650 151.165 164.487 1.00 122.45 86 GLN A C 1
ATOM 600 O O . GLN A 1 86 ? 108.457 150.508 165.152 1.00 122.45 86 GLN A O 1
ATOM 606 N N . MET A 1 87 ? 107.150 150.719 163.333 1.00 118.92 87 MET A N 1
ATOM 607 C CA . MET A 1 87 ? 107.631 149.486 162.719 1.00 118.92 87 MET A CA 1
ATOM 608 C C . MET A 1 87 ? 108.303 149.729 161.374 1.00 118.92 87 MET A C 1
ATOM 609 O O . MET A 1 87 ? 108.631 148.764 160.674 1.00 118.92 87 MET A O 1
ATOM 614 N N . LYS A 1 88 ? 108.523 150.988 160.993 1.00 114.87 88 LYS A N 1
ATOM 615 C CA . LYS A 1 88 ? 109.298 151.261 159.789 1.00 114.87 88 LYS A CA 1
ATOM 616 C C . LYS A 1 88 ? 110.787 151.097 160.058 1.00 114.87 88 LYS A C 1
ATOM 617 O O . LYS A 1 88 ? 111.496 150.428 159.298 1.00 114.87 88 LYS A O 1
ATOM 623 N N . GLU A 1 89 ? 111.277 151.705 161.140 1.00 110.17 89 GLU A N 1
ATOM 624 C CA . GLU A 1 89 ? 112.655 151.486 161.560 1.00 110.17 89 GLU A CA 1
ATOM 625 C C . GLU A 1 89 ? 112.815 150.169 162.307 1.00 110.17 89 GLU A C 1
ATOM 626 O O . GLU A 1 89 ? 113.901 149.581 162.290 1.00 110.17 89 GLU A O 1
ATOM 632 N N . ARG A 1 90 ? 111.757 149.705 162.977 1.00 107.46 90 ARG A N 1
ATOM 633 C CA . ARG A 1 90 ? 111.811 148.421 163.668 1.00 107.46 90 ARG A CA 1
ATOM 634 C C . ARG A 1 90 ? 112.104 147.290 162.693 1.00 107.46 90 ARG A C 1
ATOM 635 O O . ARG A 1 90 ? 112.968 146.443 162.948 1.00 107.46 90 ARG A O 1
ATOM 643 N N . GLN A 1 91 ? 111.387 147.254 161.568 1.00 104.71 91 GLN A N 1
ATOM 644 C CA . GLN A 1 91 ? 111.719 146.301 160.517 1.00 104.71 91 GLN A CA 1
ATOM 645 C C . GLN A 1 91 ? 113.071 146.611 159.894 1.00 104.71 91 GLN A C 1
ATOM 646 O O . GLN A 1 91 ? 113.735 145.700 159.389 1.00 104.71 91 GLN A O 1
ATOM 652 N N . GLY A 1 92 ? 113.501 147.874 159.938 1.00 99.83 92 GLY A N 1
ATOM 653 C CA . GLY A 1 92 ? 114.862 148.199 159.559 1.00 99.83 92 GLY A CA 1
ATOM 654 C C . GLY A 1 92 ? 115.864 147.874 160.642 1.00 99.83 92 GLY A C 1
ATOM 655 O O . GLY A 1 92 ? 117.042 147.649 160.350 1.00 99.83 92 GLY A O 1
ATOM 656 N N . LEU A 1 93 ? 115.422 147.852 161.903 1.00 98.07 93 LEU A N 1
ATOM 657 C CA . LEU A 1 93 ? 116.280 147.358 162.973 1.00 98.07 93 LEU A CA 1
ATOM 658 C C . LEU A 1 93 ? 116.580 145.880 162.778 1.00 98.07 93 LEU A C 1
ATOM 659 O O . LEU A 1 93 ? 117.697 145.423 163.042 1.00 98.07 93 LEU A O 1
ATOM 664 N N . PHE A 1 94 ? 115.586 145.116 162.321 1.00 93.94 94 PHE A N 1
ATOM 665 C CA . PHE A 1 94 ? 115.830 143.727 161.956 1.00 93.94 94 PHE A CA 1
ATOM 666 C C . PHE A 1 94 ? 116.834 143.622 160.818 1.00 93.94 94 PHE A C 1
ATOM 667 O O . PHE A 1 94 ? 117.574 142.637 160.734 1.00 93.94 94 PHE A O 1
ATOM 675 N N . PHE A 1 95 ? 116.880 144.625 159.937 1.00 85.07 95 PHE A N 1
ATOM 676 C CA . PHE A 1 95 ? 117.797 144.560 158.805 1.00 85.07 95 PHE A CA 1
ATOM 677 C C . PHE A 1 95 ? 119.245 144.746 159.236 1.00 85.07 95 PHE A C 1
ATOM 678 O O . PHE A 1 95 ? 120.148 144.171 158.620 1.00 85.07 95 PHE A O 1
ATOM 686 N N . ASP A 1 96 ? 119.492 145.545 160.276 1.00 88.99 96 ASP A N 1
ATOM 687 C CA . ASP A 1 96 ? 120.850 145.657 160.794 1.00 88.99 96 ASP A CA 1
ATOM 688 C C . ASP A 1 96 ? 121.203 144.471 161.677 1.00 88.99 96 ASP A C 1
ATOM 689 O O . ASP A 1 96 ? 122.383 144.127 161.804 1.00 88.99 96 ASP A O 1
ATOM 694 N N . MET A 1 97 ? 120.202 143.850 162.303 1.00 84.84 97 MET A N 1
ATOM 695 C CA . MET A 1 97 ? 120.414 142.569 162.965 1.00 84.84 97 MET A CA 1
ATOM 696 C C . MET A 1 97 ? 120.831 141.510 161.955 1.00 84.84 97 MET A C 1
ATOM 697 O O . MET A 1 97 ? 121.938 140.966 162.022 1.00 84.84 97 MET A O 1
ATOM 702 N N . GLU A 1 98 ? 119.957 141.230 160.986 1.00 78.47 98 GLU A N 1
ATOM 703 C CA . GLU A 1 98 ? 120.187 140.199 159.981 1.00 78.47 98 GLU A CA 1
ATOM 704 C C . GLU A 1 98 ? 121.452 140.428 159.163 1.00 78.47 98 GLU A C 1
ATOM 705 O O . GLU A 1 98 ? 121.841 139.538 158.399 1.00 78.47 98 GLU A O 1
ATOM 711 N N . ALA A 1 99 ? 122.096 141.588 159.295 1.00 73.73 99 ALA A N 1
ATOM 712 C CA . ALA A 1 99 ? 123.307 141.880 158.541 1.00 73.73 99 ALA A CA 1
ATOM 713 C C . ALA A 1 99 ? 124.538 141.198 159.119 1.00 73.73 99 ALA A C 1
ATOM 714 O O . ALA A 1 99 ? 125.562 141.110 158.433 1.00 73.73 99 ALA A O 1
ATOM 716 N N . TYR A 1 100 ? 124.464 140.722 160.360 1.00 71.80 100 TYR A N 1
ATOM 717 C CA . TYR A 1 100 ? 125.554 139.988 160.982 1.00 71.80 100 TYR A CA 1
ATOM 718 C C . TYR A 1 100 ? 125.273 138.497 161.085 1.00 71.80 100 TYR A C 1
ATOM 719 O O . TYR A 1 100 ? 126.141 137.750 161.545 1.00 71.80 100 TYR A O 1
ATOM 728 N N . LEU A 1 101 ? 124.085 138.048 160.684 1.00 69.32 101 LEU A N 1
ATOM 729 C CA . LEU A 1 101 ? 123.722 136.642 160.585 1.00 69.32 101 LEU A CA 1
ATOM 730 C C . LEU A 1 101 ? 124.001 136.129 159.179 1.00 69.32 101 LEU A C 1
ATOM 731 O O . LEU A 1 101 ? 123.817 136.863 158.205 1.00 69.32 101 LEU A O 1
ATOM 736 N N . PRO A 1 102 ? 124.447 134.883 159.046 1.00 64.00 102 PRO A N 1
ATOM 737 C CA . PRO A 1 102 ? 124.642 134.314 157.708 1.00 64.00 102 PRO A CA 1
ATOM 738 C C . PRO A 1 102 ? 123.308 134.132 157.000 1.00 64.00 102 PRO A C 1
ATOM 739 O O . PRO A 1 102 ? 122.384 133.517 157.534 1.00 64.00 102 PRO A O 1
ATOM 743 N N . LYS A 1 103 ? 123.213 134.682 155.794 1.00 62.55 103 LYS A N 1
ATOM 744 C CA . LYS A 1 103 ? 122.039 134.501 154.953 1.00 62.55 103 LYS A CA 1
ATOM 745 C C . LYS A 1 103 ? 122.130 133.152 154.246 1.00 62.55 103 LYS A C 1
ATOM 746 O O . LYS A 1 103 ? 122.972 132.308 154.562 1.00 62.55 103 LYS A O 1
ATOM 752 N N . LYS A 1 104 ? 121.254 132.937 153.271 1.00 59.39 104 LYS A N 1
ATOM 753 C CA . LYS A 1 104 ? 121.316 131.769 152.409 1.00 59.39 104 LYS A CA 1
ATOM 754 C C . LYS A 1 104 ? 121.351 132.234 150.963 1.00 59.39 104 LYS A C 1
ATOM 755 O O . LYS A 1 104 ? 120.665 133.191 150.596 1.00 59.39 104 LYS A O 1
ATOM 757 N N . ASN A 1 105 ? 122.161 131.559 150.152 1.00 54.22 105 ASN A N 1
ATOM 758 C CA . ASN A 1 105 ? 122.362 131.974 148.772 1.00 54.22 105 ASN A CA 1
ATOM 759 C C . ASN A 1 105 ? 121.043 131.990 148.010 1.00 54.22 105 ASN A C 1
ATOM 760 O O . ASN A 1 105 ? 120.116 131.234 148.306 1.00 54.22 105 ASN A O 1
ATOM 765 N N . GLY A 1 106 ? 120.964 132.875 147.023 1.00 52.53 106 GLY A N 1
ATOM 766 C CA . GLY A 1 106 ? 119.834 132.916 146.125 1.00 52.53 106 GLY A CA 1
ATOM 767 C C . GLY A 1 106 ? 119.905 131.805 145.098 1.00 52.53 106 GLY A C 1
ATOM 768 O O . GLY A 1 106 ? 120.762 130.922 145.143 1.00 52.53 106 GLY A O 1
ATOM 769 N N . LEU A 1 107 ? 118.970 131.857 144.147 1.00 52.80 107 LEU A N 1
ATOM 770 C CA . LEU A 1 107 ? 118.933 130.838 143.105 1.00 52.80 107 LEU A CA 1
ATOM 771 C C . LEU A 1 107 ? 120.179 130.875 142.232 1.00 52.80 107 LEU A C 1
ATOM 772 O O . LEU A 1 107 ? 120.550 129.856 141.642 1.00 52.80 107 LEU A O 1
ATOM 777 N N . TYR A 1 108 ? 120.836 132.031 142.133 1.00 48.25 108 TYR A N 1
ATOM 778 C CA . TYR A 1 108 ? 121.995 132.130 141.256 1.00 48.25 108 TYR A CA 1
ATOM 779 C C . TYR A 1 108 ? 123.272 131.677 141.949 1.00 48.25 108 TYR A C 1
ATOM 780 O O . TYR A 1 108 ? 124.083 130.964 141.349 1.00 48.25 108 TYR A O 1
ATOM 789 N N . LEU A 1 109 ? 123.477 132.079 143.204 1.00 48.64 109 LEU A N 1
ATOM 790 C CA . LEU A 1 109 ? 124.692 131.676 143.901 1.00 48.64 109 LEU A CA 1
ATOM 791 C C . LEU A 1 109 ? 124.666 130.199 144.259 1.00 48.64 109 LEU A C 1
ATOM 792 O O . LEU A 1 109 ? 125.713 129.546 144.252 1.00 48.64 109 LEU A O 1
ATOM 797 N N . SER A 1 110 ? 123.489 129.656 144.573 1.00 50.48 110 SER A N 1
ATOM 798 C CA . SER A 1 110 ? 123.385 128.222 144.812 1.00 50.48 110 SER A CA 1
ATOM 799 C C . SER A 1 110 ? 123.697 127.425 143.555 1.00 50.48 110 SER A C 1
ATOM 800 O O . SER A 1 110 ? 124.158 126.283 143.644 1.00 50.48 110 SER A O 1
ATOM 803 N N . LEU A 1 111 ? 123.446 128.004 142.381 1.00 48.90 111 LEU A N 1
ATOM 804 C CA . LEU A 1 111 ? 123.850 127.366 141.133 1.00 48.90 111 LEU A CA 1
ATOM 805 C C . LEU A 1 111 ? 125.364 127.385 140.979 1.00 48.90 111 LEU A C 1
ATOM 806 O O . LEU A 1 111 ? 126.003 126.336 140.844 1.00 48.90 111 LEU A O 1
ATOM 811 N N . VAL A 1 112 ? 125.956 128.579 141.003 1.00 47.58 112 VAL A N 1
ATOM 812 C CA . VAL A 1 112 ? 127.373 128.719 140.686 1.00 47.58 112 VAL A CA 1
ATOM 813 C C . VAL A 1 112 ? 128.238 128.148 141.802 1.00 47.58 112 VAL A C 1
ATOM 814 O O . VAL A 1 112 ? 129.148 127.350 141.554 1.00 47.58 112 VAL A O 1
ATOM 818 N N . LEU A 1 113 ? 127.973 128.547 143.044 1.00 48.53 113 LEU A N 1
ATOM 819 C CA . LEU A 1 113 ? 128.854 128.220 144.158 1.00 48.53 113 LEU A CA 1
ATOM 820 C C . LEU A 1 113 ? 128.403 127.013 144.961 1.00 48.53 113 LEU A C 1
ATOM 821 O O . LEU A 1 113 ? 129.243 126.339 145.563 1.00 48.53 113 LEU A O 1
ATOM 826 N N . GLY A 1 114 ? 127.110 126.720 144.985 1.00 50.72 114 GLY A N 1
ATOM 827 C CA . GLY A 1 114 ? 126.600 125.709 145.883 1.00 50.72 114 GLY A CA 1
ATOM 828 C C . GLY A 1 114 ? 126.042 126.352 147.132 1.00 50.72 114 GLY A C 1
ATOM 829 O O . GLY A 1 114 ? 125.590 127.498 147.086 1.00 50.72 114 GLY A O 1
ATOM 830 N N . ASN A 1 115 ? 126.083 125.649 148.257 1.00 52.96 115 ASN A N 1
ATOM 831 C CA . ASN A 1 115 ? 125.537 126.160 149.508 1.00 52.96 115 ASN A CA 1
ATOM 832 C C . ASN A 1 115 ? 126.640 126.545 150.488 1.00 52.96 115 ASN A C 1
ATOM 833 O O . ASN A 1 115 ? 126.521 126.338 151.696 1.00 52.96 115 ASN A O 1
ATOM 838 N N . VAL A 1 116 ? 127.735 127.104 149.972 1.00 52.97 116 VAL A N 1
ATOM 839 C CA . VAL A 1 116 ? 128.696 127.758 150.846 1.00 52.97 116 VAL A CA 1
ATOM 840 C C . VAL A 1 116 ? 128.108 129.069 151.357 1.00 52.97 116 VAL A C 1
ATOM 841 O O . VAL A 1 116 ? 127.151 129.620 150.802 1.00 52.97 116 VAL A O 1
ATOM 845 N N . ASN A 1 117 ? 128.693 129.575 152.435 1.00 55.98 117 ASN A N 1
ATOM 846 C CA . ASN A 1 117 ? 128.293 130.853 153.000 1.00 55.98 117 ASN A CA 1
ATOM 847 C C . ASN A 1 117 ? 129.209 131.940 152.458 1.00 55.98 117 ASN A C 1
ATOM 848 O O . ASN A 1 117 ? 130.434 131.800 152.495 1.00 55.98 117 ASN A O 1
ATOM 853 N N . VAL A 1 118 ? 128.613 133.018 151.955 1.00 52.30 118 VAL A N 1
ATOM 854 C CA . VAL A 1 118 ? 129.356 134.106 151.336 1.00 52.30 118 VAL A CA 1
ATOM 855 C C . VAL A 1 118 ? 129.105 135.444 152.009 1.00 52.30 118 VAL A C 1
ATOM 856 O O . VAL A 1 118 ? 129.596 136.467 151.525 1.00 52.30 118 VAL A O 1
ATOM 860 N N . THR A 1 119 ? 128.355 135.473 153.104 1.00 53.72 119 THR A N 1
ATOM 861 C CA . THR A 1 119 ? 128.074 136.724 153.790 1.00 53.72 119 THR A CA 1
ATOM 862 C C . THR A 1 119 ? 129.224 137.082 154.721 1.00 53.72 119 THR A C 1
ATOM 863 O O . THR A 1 119 ? 129.640 136.268 155.550 1.00 53.72 119 THR A O 1
ATOM 867 N N . LEU A 1 120 ? 129.736 138.301 154.577 1.00 53.04 120 LEU A N 1
ATOM 868 C CA . LEU A 1 120 ? 130.760 138.820 155.471 1.00 53.04 120 LEU A CA 1
ATOM 869 C C . LEU A 1 120 ? 130.087 139.315 156.742 1.00 53.04 120 LEU A C 1
ATOM 870 O O . LEU A 1 120 ? 129.226 140.199 156.687 1.00 53.04 120 LEU A O 1
ATOM 875 N N . LEU A 1 121 ? 130.478 138.754 157.885 1.00 59.27 121 LEU A N 1
ATOM 876 C CA . LEU A 1 121 ? 129.768 138.973 159.139 1.00 59.27 121 LEU A CA 1
ATOM 877 C C . LEU A 1 121 ? 130.293 140.171 159.916 1.00 59.27 121 LEU A C 1
ATOM 878 O O . LEU A 1 121 ? 130.112 140.244 161.137 1.00 59.27 121 LEU A O 1
ATOM 883 N N . SER A 1 122 ? 130.930 141.117 159.238 1.00 57.90 122 SER A N 1
ATOM 884 C CA . SER A 1 122 ? 131.447 142.328 159.851 1.00 57.90 122 SER A CA 1
ATOM 885 C C . SER A 1 122 ? 130.996 143.523 159.027 1.00 57.90 122 SER A C 1
ATOM 886 O O . SER A 1 122 ? 130.534 143.384 157.894 1.00 57.90 122 SER A O 1
ATOM 889 N N . LYS A 1 123 ? 131.124 144.713 159.608 1.00 58.59 123 LYS A N 1
ATOM 890 C CA . LYS A 1 123 ? 130.920 145.922 158.823 1.00 58.59 123 LYS A CA 1
ATOM 891 C C . LYS A 1 123 ? 132.196 146.360 158.125 1.00 58.59 123 LYS A C 1
ATOM 892 O O . LYS A 1 123 ? 132.129 147.001 157.072 1.00 58.59 123 LYS A O 1
ATOM 898 N N . GLN A 1 124 ? 133.355 146.024 158.690 1.00 56.64 124 GLN A N 1
ATOM 899 C CA . GLN A 1 124 ? 134.621 146.255 158.013 1.00 56.64 124 GLN A CA 1
ATOM 900 C C . GLN A 1 124 ? 134.884 145.237 156.916 1.00 56.64 124 GLN A C 1
ATOM 901 O O . GLN A 1 124 ? 135.692 145.506 156.022 1.00 56.64 124 GLN A O 1
ATOM 907 N N . ALA A 1 125 ? 134.227 144.081 156.965 1.00 53.27 125 ALA A N 1
ATOM 908 C CA . ALA A 1 125 ? 134.416 143.054 155.953 1.00 53.27 125 ALA A CA 1
ATOM 909 C C . ALA A 1 125 ? 133.526 143.265 154.741 1.00 53.27 125 ALA A C 1
ATOM 910 O O . ALA A 1 125 ? 133.913 142.894 153.628 1.00 53.27 125 ALA A O 1
ATOM 912 N N . LYS A 1 126 ? 132.343 143.850 154.930 1.00 52.38 126 LYS A N 1
ATOM 913 C CA . LYS A 1 126 ? 131.529 144.237 153.786 1.00 52.38 126 LYS A CA 1
ATOM 914 C C . LYS A 1 126 ? 132.159 145.409 153.047 1.00 52.38 126 LYS A C 1
ATOM 915 O O . LYS A 1 126 ? 132.095 145.483 151.816 1.00 52.38 126 LYS A O 1
ATOM 921 N N . PHE A 1 127 ? 132.766 146.339 153.786 1.00 52.64 127 PHE A N 1
ATOM 922 C CA . PHE A 1 127 ? 133.521 147.419 153.163 1.00 52.64 127 PHE A CA 1
ATOM 923 C C . PHE A 1 127 ? 134.701 146.865 152.377 1.00 52.64 127 PHE A C 1
ATOM 924 O O . PHE A 1 127 ? 134.832 147.106 151.173 1.00 52.64 127 PHE A O 1
ATOM 932 N N . ALA A 1 128 ? 135.580 146.123 153.054 1.00 49.23 128 ALA A N 1
ATOM 933 C CA . ALA A 1 128 ? 136.777 145.592 152.415 1.00 49.23 128 ALA A CA 1
ATOM 934 C C . ALA A 1 128 ? 136.461 144.709 151.218 1.00 49.23 128 ALA A C 1
ATOM 935 O O . ALA A 1 128 ? 137.314 144.549 150.340 1.00 49.23 128 ALA A O 1
ATOM 937 N N . TYR A 1 129 ? 135.267 144.126 151.162 1.00 48.86 129 TYR A N 1
ATOM 938 C CA . TYR A 1 129 ? 134.880 143.347 149.996 1.00 48.86 129 TYR A CA 1
ATOM 939 C C . TYR A 1 129 ? 134.289 144.209 148.893 1.00 48.86 129 TYR A C 1
ATOM 940 O O . TYR A 1 129 ? 134.491 143.910 147.712 1.00 48.86 129 TYR A O 1
ATOM 949 N N . LYS A 1 130 ? 133.568 145.275 149.242 1.00 49.82 130 LYS A N 1
ATOM 950 C CA . LYS A 1 130 ? 133.073 146.187 148.221 1.00 49.82 130 LYS A CA 1
ATOM 951 C C . LYS A 1 130 ? 134.162 147.102 147.689 1.00 49.82 130 LYS A C 1
ATOM 952 O O . LYS A 1 130 ? 134.014 147.645 146.591 1.00 49.82 130 LYS A O 1
ATOM 958 N N . ASP A 1 131 ? 135.245 147.289 148.441 1.00 51.55 131 ASP A N 1
ATOM 959 C CA . ASP A 1 131 ? 136.401 147.996 147.908 1.00 51.55 131 ASP A CA 1
ATOM 960 C C . ASP A 1 131 ? 137.162 147.115 146.929 1.00 51.55 131 ASP A C 1
ATOM 961 O O . ASP A 1 131 ? 137.557 147.562 145.849 1.00 51.55 131 ASP A O 1
ATOM 966 N N . GLU A 1 132 ? 137.381 145.854 147.302 1.00 51.02 132 GLU A N 1
ATOM 967 C CA . GLU A 1 132 ? 138.001 144.897 146.394 1.00 51.02 132 GLU A CA 1
ATOM 968 C C . GLU A 1 132 ? 137.166 144.702 145.135 1.00 51.02 132 GLU A C 1
ATOM 969 O O . GLU A 1 132 ? 137.709 144.394 144.069 1.00 51.02 132 GLU A O 1
ATOM 975 N N . TYR A 1 133 ? 135.852 144.907 145.229 1.00 47.03 133 TYR A N 1
ATOM 976 C CA . TYR A 1 133 ? 134.987 144.757 144.065 1.00 47.03 133 TYR A CA 1
ATOM 977 C C . TYR A 1 133 ? 135.125 145.935 143.110 1.00 47.03 133 TYR A C 1
ATOM 978 O O . TYR A 1 133 ? 135.093 145.752 141.890 1.00 47.03 133 TYR A O 1
ATOM 987 N N . GLU A 1 134 ? 135.282 147.147 143.645 1.00 48.80 134 GLU A N 1
ATOM 988 C CA . GLU A 1 134 ? 135.478 148.313 142.790 1.00 48.80 134 GLU A CA 1
ATOM 989 C C . GLU A 1 134 ? 136.864 148.307 142.162 1.00 48.80 134 GLU A C 1
ATOM 990 O O . GLU A 1 134 ? 137.033 148.727 141.012 1.00 48.80 134 GLU A O 1
ATOM 996 N N . LYS A 1 135 ? 137.870 147.841 142.902 1.00 47.43 135 LYS A N 1
ATOM 997 C CA . LYS A 1 135 ? 139.204 147.702 142.330 1.00 47.43 135 LYS A CA 1
ATOM 998 C C . LYS A 1 135 ? 139.235 146.619 141.260 1.00 47.43 135 LYS A C 1
ATOM 999 O O . LYS A 1 135 ? 139.985 146.727 140.285 1.00 47.43 135 LYS A O 1
ATOM 1005 N N . PHE A 1 136 ? 138.440 145.562 141.433 1.00 44.98 136 PHE A N 1
ATOM 1006 C CA . PHE A 1 136 ? 138.369 144.514 140.421 1.00 44.98 136 PHE A CA 1
ATOM 1007 C C . PHE A 1 136 ? 137.846 145.067 139.102 1.00 44.98 136 PHE A C 1
ATOM 1008 O O . PHE A 1 136 ? 138.442 144.845 138.043 1.00 44.98 136 PHE A O 1
ATOM 1016 N N . LYS A 1 137 ? 136.727 145.793 139.148 1.00 45.00 137 LYS A N 1
ATOM 1017 C CA . LYS A 1 137 ? 136.179 146.392 137.939 1.00 45.00 137 LYS A CA 1
ATOM 1018 C C . LYS A 1 137 ? 137.126 147.405 137.317 1.00 45.00 137 LYS A C 1
ATOM 1019 O O . LYS A 1 137 ? 137.030 147.665 136.115 1.00 45.00 137 LYS A O 1
ATOM 1025 N N . LEU A 1 138 ? 138.028 147.991 138.106 1.00 45.34 138 LEU A N 1
ATOM 1026 C CA . LEU A 1 138 ? 138.980 148.954 137.566 1.00 45.34 138 LEU A CA 1
ATOM 1027 C C . LEU A 1 138 ? 140.156 148.260 136.896 1.00 45.34 138 LEU A C 1
ATOM 1028 O O . LEU A 1 138 ? 140.623 148.703 135.843 1.00 45.34 138 LEU A O 1
ATOM 1033 N N . TYR A 1 139 ? 140.643 147.171 137.487 1.00 46.48 139 TYR A N 1
ATOM 1034 C CA . TYR A 1 139 ? 141.783 146.471 136.909 1.00 46.48 139 TYR A CA 1
ATOM 1035 C C . TYR A 1 139 ? 141.404 145.782 135.608 1.00 46.48 139 TYR A C 1
ATOM 1036 O O . TYR A 1 139 ? 142.198 145.752 134.663 1.00 46.48 139 TYR A O 1
ATOM 1045 N N . LEU A 1 140 ? 140.200 145.220 135.540 1.00 45.46 140 LEU A N 1
ATOM 1046 C CA . LEU A 1 140 ? 139.719 144.642 134.295 1.00 45.46 140 LEU A CA 1
ATOM 1047 C C . LEU A 1 140 ? 139.238 145.696 133.313 1.00 45.46 140 LEU A C 1
ATOM 1048 O O . LEU A 1 140 ? 139.021 145.378 132.141 1.00 45.46 140 LEU A O 1
ATOM 1053 N N . THR A 1 141 ? 139.071 146.936 133.761 1.00 46.42 141 THR A N 1
ATOM 1054 C CA . THR A 1 141 ? 138.801 148.033 132.846 1.00 46.42 141 THR A CA 1
ATOM 1055 C C . THR A 1 141 ? 140.073 148.496 132.150 1.00 46.42 141 THR A C 1
ATOM 1056 O O . THR A 1 141 ? 140.022 148.942 130.999 1.00 46.42 141 THR A O 1
ATOM 1060 N N . ILE A 1 142 ? 141.224 148.356 132.808 1.00 45.91 142 ILE A N 1
ATOM 1061 C CA . ILE A 1 142 ? 142.491 148.665 132.157 1.00 45.91 142 ILE A CA 1
ATOM 1062 C C . ILE A 1 142 ? 142.875 147.586 131.156 1.00 45.91 142 ILE A C 1
ATOM 1063 O O . ILE A 1 142 ? 143.601 147.867 130.196 1.00 45.91 142 ILE A O 1
ATOM 1068 N N . ILE A 1 143 ? 142.384 146.364 131.334 1.00 45.78 143 ILE A N 1
ATOM 1069 C CA . ILE A 1 143 ? 142.613 145.305 130.358 1.00 45.78 143 ILE A CA 1
ATOM 1070 C C . ILE A 1 143 ? 141.611 145.385 129.216 1.00 45.78 143 ILE A C 1
ATOM 1071 O O . ILE A 1 143 ? 141.975 145.227 128.050 1.00 45.78 143 ILE A O 1
ATOM 1076 N N . LEU A 1 144 ? 140.342 145.647 129.529 1.00 44.84 144 LEU A N 1
ATOM 1077 C CA . LEU A 1 144 ? 139.315 145.765 128.504 1.00 44.84 144 LEU A CA 1
ATOM 1078 C C . LEU A 1 144 ? 139.431 147.046 127.690 1.00 44.84 144 LEU A C 1
ATOM 1079 O O . LEU A 1 144 ? 138.725 147.183 126.689 1.00 44.84 144 LEU A O 1
ATOM 1084 N N . ILE A 1 145 ? 140.280 147.987 128.096 1.00 46.50 145 ILE A N 1
ATOM 1085 C CA . ILE A 1 145 ? 140.532 149.178 127.294 1.00 46.50 145 ILE A CA 1
ATOM 1086 C C . ILE A 1 145 ? 141.856 149.083 126.543 1.00 46.50 145 ILE A C 1
ATOM 1087 O O . ILE A 1 145 ? 142.067 149.841 125.585 1.00 46.50 145 ILE A O 1
ATOM 1092 N N . VAL A 1 146 ? 142.746 148.178 126.943 1.00 47.89 146 VAL A N 1
ATOM 1093 C CA . VAL A 1 146 ? 143.960 147.920 126.181 1.00 47.89 146 VAL A CA 1
ATOM 1094 C C . VAL A 1 146 ? 143.728 146.842 125.127 1.00 47.89 146 VAL A C 1
ATOM 1095 O O . VAL A 1 146 ? 144.273 146.929 124.024 1.00 47.89 146 VAL A O 1
ATOM 1099 N N . ILE A 1 147 ? 142.902 145.842 125.433 1.00 47.41 147 ILE A N 1
ATOM 1100 C CA . ILE A 1 147 ? 142.607 144.792 124.467 1.00 47.41 147 ILE A CA 1
ATOM 1101 C C . ILE A 1 147 ? 141.591 145.270 123.437 1.00 47.41 147 ILE A C 1
ATOM 1102 O O . ILE A 1 147 ? 141.609 144.822 122.286 1.00 47.41 147 ILE A O 1
ATOM 1107 N N . SER A 1 148 ? 140.714 146.195 123.808 1.00 47.73 148 SER A N 1
ATOM 1108 C CA . SER A 1 148 ? 139.746 146.738 122.868 1.00 47.73 148 SER A CA 1
ATOM 1109 C C . SER A 1 148 ? 140.290 147.907 122.067 1.00 47.73 148 SER A C 1
ATOM 1110 O O . SER A 1 148 ? 139.604 148.386 121.159 1.00 47.73 148 SER A O 1
ATOM 1113 N N . PHE A 1 149 ? 141.489 148.387 122.385 1.00 49.17 149 PHE A N 1
ATOM 1114 C CA . PHE A 1 149 ? 142.121 149.414 121.570 1.00 49.17 149 PHE A CA 1
ATOM 1115 C C . PHE A 1 149 ? 142.970 148.809 120.463 1.00 49.17 149 PHE A C 1
ATOM 1116 O O . PHE A 1 149 ? 142.929 149.287 119.324 1.00 49.17 149 PHE A O 1
ATOM 1124 N N . THR A 1 150 ? 143.746 147.769 120.772 1.00 49.50 150 THR A N 1
ATOM 1125 C CA . THR A 1 150 ? 144.441 147.033 119.723 1.00 49.50 150 THR A CA 1
ATOM 1126 C C . THR A 1 150 ? 143.446 146.439 118.733 1.00 49.50 150 THR A C 1
ATOM 1127 O O . THR A 1 150 ? 143.607 146.571 117.515 1.00 49.50 150 THR A O 1
ATOM 1131 N N . CYS A 1 151 ? 142.411 145.772 119.248 1.00 49.46 151 CYS A N 1
ATOM 1132 C CA . CYS A 1 151 ? 141.362 145.221 118.397 1.00 49.46 151 CYS A CA 1
ATOM 1133 C C . CYS A 1 151 ? 140.781 146.281 117.473 1.00 49.46 151 CYS A C 1
ATOM 1134 O O . CYS A 1 151 ? 140.553 146.027 116.286 1.00 49.46 151 CYS A O 1
ATOM 1137 N N . ARG A 1 152 ? 140.534 147.476 118.000 1.00 46.86 152 ARG A N 1
ATOM 1138 C CA . ARG A 1 152 ? 139.877 148.508 117.210 1.00 46.86 152 ARG A CA 1
ATOM 1139 C C . ARG A 1 152 ? 140.837 149.165 116.226 1.00 46.86 152 ARG A C 1
ATOM 1140 O O . ARG A 1 152 ? 140.492 149.351 115.054 1.00 46.86 152 ARG A O 1
ATOM 1148 N N . PHE A 1 153 ? 142.042 149.509 116.668 1.00 47.53 153 PHE A N 1
ATOM 1149 C CA . PHE A 1 153 ? 142.972 150.274 115.847 1.00 47.53 153 PHE A CA 1
ATOM 1150 C C . PHE A 1 153 ? 144.177 149.481 115.367 1.00 47.53 153 PHE A C 1
ATOM 1151 O O . PHE A 1 153 ? 144.605 149.661 114.227 1.00 47.53 153 PHE A O 1
ATOM 1159 N N . LEU A 1 154 ? 144.738 148.606 116.197 1.00 49.67 154 LEU A N 1
ATOM 1160 C CA . LEU A 1 154 ? 146.012 147.979 115.866 1.00 49.67 154 LEU A CA 1
ATOM 1161 C C . LEU A 1 154 ? 145.861 146.708 115.037 1.00 49.67 154 LEU A C 1
ATOM 1162 O O . LEU A 1 154 ? 146.660 146.471 114.125 1.00 49.67 154 LEU A O 1
ATOM 1167 N N . LEU A 1 155 ? 144.861 145.880 115.330 1.00 50.83 155 LEU A N 1
ATOM 1168 C CA . LEU A 1 155 ? 144.733 144.564 114.712 1.00 50.83 155 LEU A CA 1
ATOM 1169 C C . LEU A 1 155 ? 143.318 144.377 114.188 1.00 50.83 155 LEU A C 1
ATOM 1170 O O . LEU A 1 155 ? 142.366 144.310 114.971 1.00 50.83 155 LEU A O 1
ATOM 1175 N N . ASN A 1 156 ? 143.186 144.276 112.866 1.00 51.01 156 ASN A N 1
ATOM 1176 C CA . ASN A 1 156 ? 141.914 143.932 112.231 1.00 51.01 156 ASN A CA 1
ATOM 1177 C C . ASN A 1 156 ? 141.866 142.422 112.004 1.00 51.01 156 ASN A C 1
ATOM 1178 O O . ASN A 1 156 ? 141.928 141.917 110.883 1.00 51.01 156 ASN A O 1
ATOM 1183 N N . SER A 1 157 ? 141.756 141.699 113.109 1.00 51.22 157 SER A N 1
ATOM 1184 C CA . SER A 1 157 ? 141.767 140.246 113.103 1.00 51.22 157 SER A CA 1
ATOM 1185 C C . SER A 1 157 ? 140.426 139.716 113.595 1.00 51.22 157 SER A C 1
ATOM 1186 O O . SER A 1 157 ? 139.493 140.470 113.877 1.00 51.22 157 SER A O 1
ATOM 1189 N N . ARG A 1 158 ? 140.342 138.394 113.690 1.00 49.57 158 ARG A N 1
ATOM 1190 C CA . ARG A 1 158 ? 139.168 137.722 114.226 1.00 49.57 158 ARG A CA 1
ATOM 1191 C C . ARG A 1 158 ? 139.485 136.818 115.403 1.00 49.57 158 ARG A C 1
ATOM 1192 O O . ARG A 1 158 ? 138.606 136.607 116.245 1.00 49.57 158 ARG A O 1
ATOM 1200 N N . VAL A 1 159 ? 140.707 136.294 115.501 1.00 48.30 159 VAL A N 1
ATOM 1201 C CA . VAL A 1 159 ? 141.094 135.526 116.677 1.00 48.30 159 VAL A CA 1
ATOM 1202 C C . VAL A 1 159 ? 141.310 136.448 117.868 1.00 48.30 159 VAL A C 1
ATOM 1203 O O . VAL A 1 159 ? 141.110 136.043 119.019 1.00 48.30 159 VAL A O 1
ATOM 1207 N N . THR A 1 160 ? 141.707 137.695 117.622 1.00 47.88 160 THR A N 1
ATOM 1208 C CA . THR A 1 160 ? 141.858 138.661 118.699 1.00 47.88 160 THR A CA 1
ATOM 1209 C C . THR A 1 160 ? 140.544 139.346 119.045 1.00 47.88 160 THR A C 1
ATOM 1210 O O . THR A 1 160 ? 140.360 139.772 120.189 1.00 47.88 160 THR A O 1
ATOM 1214 N N . ASP A 1 161 ? 139.621 139.447 118.087 1.00 48.63 161 ASP A N 1
ATOM 1215 C CA . ASP A 1 161 ? 138.295 139.967 118.392 1.00 48.63 161 ASP A CA 1
ATOM 1216 C C . ASP A 1 161 ? 137.478 138.962 119.191 1.00 48.63 161 ASP A C 1
ATOM 1217 O O . ASP A 1 161 ? 136.662 139.354 120.030 1.00 48.63 161 ASP A O 1
ATOM 1222 N N . ALA A 1 162 ? 137.682 137.668 118.944 1.00 46.55 162 ALA A N 1
ATOM 1223 C CA . ALA A 1 162 ? 137.009 136.639 119.723 1.00 46.55 162 ALA A CA 1
ATOM 1224 C C . ALA A 1 162 ? 137.640 136.453 121.091 1.00 46.55 162 ALA A C 1
ATOM 1225 O O . ALA A 1 162 ? 136.972 135.966 122.007 1.00 46.55 162 ALA A O 1
ATOM 1227 N N . ALA A 1 163 ? 138.908 136.832 121.252 1.00 46.33 163 ALA A N 1
ATOM 1228 C CA . ALA A 1 163 ? 139.524 136.849 122.570 1.00 46.33 163 ALA A CA 1
ATOM 1229 C C . ALA A 1 163 ? 139.057 138.032 123.402 1.00 46.33 163 ALA A C 1
ATOM 1230 O O . ALA A 1 163 ? 139.127 137.977 124.633 1.00 46.33 163 ALA A O 1
ATOM 1232 N N . PHE A 1 164 ? 138.584 139.096 122.756 1.00 45.55 164 PHE A N 1
ATOM 1233 C CA . PHE A 1 164 ? 138.024 140.222 123.488 1.00 45.55 164 PHE A CA 1
ATOM 1234 C C . PHE A 1 164 ? 136.617 139.914 123.984 1.00 45.55 164 PHE A C 1
ATOM 1235 O O . PHE A 1 164 ? 136.255 140.291 125.102 1.00 45.55 164 PHE A O 1
ATOM 1243 N N . ASN A 1 165 ? 135.815 139.224 123.173 1.00 45.08 165 ASN A N 1
ATOM 1244 C CA . ASN A 1 165 ? 134.479 138.841 123.610 1.00 45.08 165 ASN A CA 1
ATOM 1245 C C . ASN A 1 165 ? 134.507 137.726 124.645 1.00 45.08 165 ASN A C 1
ATOM 1246 O O . ASN A 1 165 ? 133.560 137.604 125.426 1.00 45.08 165 ASN A O 1
ATOM 1251 N N . PHE A 1 166 ? 135.562 136.911 124.673 1.00 45.29 166 PHE A N 1
ATOM 1252 C CA . PHE A 1 166 ? 135.681 135.906 125.724 1.00 45.29 166 PHE A CA 1
ATOM 1253 C C . PHE A 1 166 ? 136.091 136.526 127.049 1.00 45.29 166 PHE A C 1
ATOM 1254 O O . PHE A 1 166 ? 135.720 136.014 128.109 1.00 45.29 166 PHE A O 1
ATOM 1262 N N . LEU A 1 167 ? 136.863 137.612 127.012 1.00 43.64 167 LEU A N 1
ATOM 1263 C CA . LEU A 1 167 ? 137.111 138.379 128.226 1.00 43.64 167 LEU A CA 1
ATOM 1264 C C . LEU A 1 167 ? 135.851 139.108 128.664 1.00 43.64 167 LEU A C 1
ATOM 1265 O O . LEU A 1 167 ? 135.503 139.113 129.849 1.00 43.64 167 LEU A O 1
ATOM 1270 N N . LEU A 1 168 ? 135.154 139.730 127.713 1.00 42.75 168 LEU A N 1
ATOM 1271 C CA . LEU A 1 168 ? 133.913 140.428 128.025 1.00 42.75 168 LEU A CA 1
ATOM 1272 C C . LEU A 1 168 ? 132.889 139.486 128.642 1.00 42.75 168 LEU A C 1
ATOM 1273 O O . LEU A 1 168 ? 132.168 139.863 129.571 1.00 42.75 168 LEU A O 1
ATOM 1278 N N . VAL A 1 169 ? 132.810 138.253 128.141 1.00 43.94 169 VAL A N 1
ATOM 1279 C CA . VAL A 1 169 ? 131.902 137.273 128.729 1.00 43.94 169 VAL A CA 1
ATOM 1280 C C . VAL A 1 169 ? 132.360 136.906 130.134 1.00 43.94 169 VAL A C 1
ATOM 1281 O O . VAL A 1 169 ? 131.564 136.887 131.079 1.00 43.94 169 VAL A O 1
ATOM 1285 N N . TRP A 1 170 ? 133.650 136.606 130.291 1.00 43.36 170 TRP A N 1
ATOM 1286 C CA . TRP A 1 170 ? 134.163 136.223 131.601 1.00 43.36 170 TRP A CA 1
ATOM 1287 C C . TRP A 1 170 ? 134.107 137.383 132.584 1.00 43.36 170 TRP A C 1
ATOM 1288 O O . TRP A 1 170 ? 133.911 137.168 133.785 1.00 43.36 170 TRP A O 1
ATOM 1299 N N . TYR A 1 171 ? 134.269 138.614 132.099 1.00 43.20 171 TYR A N 1
ATOM 1300 C CA . TYR A 1 171 ? 134.226 139.772 132.981 1.00 43.20 171 TYR A CA 1
ATOM 1301 C C . TYR A 1 171 ? 132.814 140.073 133.457 1.00 43.20 171 TYR A C 1
ATOM 1302 O O . TYR A 1 171 ? 132.629 140.489 134.603 1.00 43.20 171 TYR A O 1
ATOM 1311 N N . TYR A 1 172 ? 131.813 139.866 132.604 1.00 43.36 172 TYR A N 1
ATOM 1312 C CA . TYR A 1 172 ? 130.431 140.082 133.003 1.00 43.36 172 TYR A CA 1
ATOM 1313 C C . TYR A 1 172 ? 129.858 138.911 133.784 1.00 43.36 172 TYR A C 1
ATOM 1314 O O . TYR A 1 172 ? 128.892 139.095 134.528 1.00 43.36 172 TYR A O 1
ATOM 1323 N N . CYS A 1 173 ? 130.420 137.713 133.625 1.00 44.85 173 CYS A N 1
ATOM 1324 C CA . CYS A 1 173 ? 130.009 136.586 134.451 1.00 44.85 173 CYS A CA 1
ATOM 1325 C C . CYS A 1 173 ? 130.602 136.674 135.848 1.00 44.85 173 CYS A C 1
ATOM 1326 O O . CYS A 1 173 ? 129.974 136.228 136.814 1.00 44.85 173 CYS A O 1
ATOM 1329 N N . THR A 1 174 ? 131.801 137.241 135.971 1.00 44.27 174 THR A N 1
ATOM 1330 C CA . THR A 1 174 ? 132.398 137.468 137.278 1.00 44.27 174 THR A CA 1
ATOM 1331 C C . THR A 1 174 ? 131.734 138.625 138.009 1.00 44.27 174 THR A C 1
ATOM 1332 O O . THR A 1 174 ? 131.776 138.673 139.241 1.00 44.27 174 THR A O 1
ATOM 1336 N N . LEU A 1 175 ? 131.109 139.549 137.281 1.00 44.13 175 LEU A N 1
ATOM 1337 C CA . LEU A 1 175 ? 130.361 140.616 137.931 1.00 44.13 175 LEU A CA 1
ATOM 1338 C C . LEU A 1 175 ? 129.065 140.097 138.532 1.00 44.13 175 LEU A C 1
ATOM 1339 O O . LEU A 1 175 ? 128.713 140.465 139.655 1.00 44.13 175 LEU A O 1
ATOM 1344 N N . THR A 1 176 ? 128.343 139.247 137.800 1.00 44.72 176 THR A N 1
ATOM 1345 C CA . THR A 1 176 ? 127.104 138.688 138.328 1.00 44.72 176 THR A CA 1
ATOM 1346 C C . THR A 1 176 ? 127.355 137.913 139.613 1.00 44.72 176 THR A C 1
ATOM 1347 O O . THR A 1 176 ? 126.528 137.932 140.529 1.00 44.72 176 THR A O 1
ATOM 1351 N N . ILE A 1 177 ? 128.493 137.224 139.696 1.00 44.30 177 ILE A N 1
ATOM 1352 C CA . ILE A 1 177 ? 128.842 136.495 140.910 1.00 44.30 177 ILE A CA 1
ATOM 1353 C C . ILE A 1 177 ? 129.185 137.465 142.032 1.00 44.30 177 ILE A C 1
ATOM 1354 O O . ILE A 1 177 ? 128.746 137.298 143.175 1.00 44.30 177 ILE A O 1
ATOM 1359 N N . ARG A 1 178 ? 129.972 138.495 141.725 1.00 45.19 178 ARG A N 1
ATOM 1360 C CA . ARG A 1 178 ? 130.395 139.439 142.751 1.00 45.19 178 ARG A CA 1
ATOM 1361 C C . ARG A 1 178 ? 129.287 140.406 143.135 1.00 45.19 178 ARG A C 1
ATOM 1362 O O . ARG A 1 178 ? 129.261 140.888 144.271 1.00 45.19 178 ARG A O 1
ATOM 1370 N N . GLU A 1 179 ? 128.375 140.713 142.213 1.00 46.85 179 GLU A N 1
ATOM 1371 C CA . GLU A 1 179 ? 127.221 141.528 142.560 1.00 46.85 179 GLU A CA 1
ATOM 1372 C C . GLU A 1 179 ? 126.147 140.726 143.274 1.00 46.85 179 GLU A C 1
ATOM 1373 O O . GLU A 1 179 ? 125.260 141.319 143.893 1.00 46.85 179 GLU A O 1
ATOM 1379 N N . SER A 1 180 ? 126.209 139.398 143.203 1.00 45.74 180 SER A N 1
ATOM 1380 C CA . SER A 1 180 ? 125.313 138.547 143.972 1.00 45.74 180 SER A CA 1
ATOM 1381 C C . SER A 1 180 ? 125.832 138.291 145.377 1.00 45.74 180 SER A C 1
ATOM 1382 O O . SER A 1 180 ? 125.039 138.022 146.284 1.00 45.74 180 SER A O 1
ATOM 1385 N N . ILE A 1 181 ? 127.147 138.364 145.574 1.00 45.61 181 ILE A N 1
ATOM 1386 C CA . ILE A 1 181 ? 127.696 138.294 146.921 1.00 45.61 181 ILE A CA 1
ATOM 1387 C C . ILE A 1 181 ? 127.539 139.633 147.626 1.00 45.61 181 ILE A C 1
ATOM 1388 O O . ILE A 1 181 ? 127.447 139.688 148.857 1.00 45.61 181 ILE A O 1
ATOM 1393 N N . LEU A 1 182 ? 127.492 140.728 146.870 1.00 45.89 182 LEU A N 1
ATOM 1394 C CA . LEU A 1 182 ? 127.188 142.022 147.468 1.00 45.89 182 LEU A CA 1
ATOM 1395 C C . LEU A 1 182 ? 125.722 142.111 147.864 1.00 45.89 182 LEU A C 1
ATOM 1396 O O . LEU A 1 182 ? 125.391 142.654 148.923 1.00 45.89 182 LEU A O 1
ATOM 1401 N N . ILE A 1 183 ? 124.832 141.560 147.037 1.00 47.31 183 ILE A N 1
ATOM 1402 C CA . ILE A 1 183 ? 123.399 141.756 147.231 1.00 47.31 183 ILE A CA 1
ATOM 1403 C C . ILE A 1 183 ? 122.913 141.101 148.514 1.00 47.31 183 ILE A C 1
ATOM 1404 O O . ILE A 1 183 ? 122.031 141.638 149.196 1.00 47.31 183 ILE A O 1
ATOM 1409 N N . ASN A 1 184 ? 123.475 139.957 148.887 1.00 49.55 184 ASN A N 1
ATOM 1410 C CA . ASN A 1 184 ? 123.057 139.334 150.132 1.00 49.55 184 ASN A CA 1
ATOM 1411 C C . ASN A 1 184 ? 123.866 139.808 151.330 1.00 49.55 184 ASN A C 1
ATOM 1412 O O . ASN A 1 184 ? 123.434 139.600 152.467 1.00 49.55 184 ASN A O 1
ATOM 1417 N N . ASN A 1 185 ? 125.016 140.433 151.112 1.00 48.84 185 ASN A N 1
ATOM 1418 C CA . ASN A 1 185 ? 125.723 141.128 152.186 1.00 48.84 185 ASN A CA 1
ATOM 1419 C C . ASN A 1 185 ? 125.370 142.613 152.216 1.00 48.84 185 ASN A C 1
ATOM 1420 O O . ASN A 1 185 ? 126.243 143.474 152.288 1.00 48.84 185 ASN A O 1
ATOM 1422 N N . GLY A 1 186 ? 124.079 142.932 152.170 1.00 50.66 186 GLY A N 1
ATOM 1423 C CA . GLY A 1 186 ? 123.592 144.247 152.538 1.00 50.66 186 GLY A CA 1
ATOM 1424 C C . GLY A 1 186 ? 123.627 145.337 151.487 1.00 50.66 186 GLY A C 1
ATOM 1425 O O . GLY A 1 186 ? 123.473 146.509 151.846 1.00 50.66 186 GLY A O 1
ATOM 1426 N N . SER A 1 187 ? 123.813 145.012 150.211 1.00 50.86 187 SER A N 1
ATOM 1427 C CA . SER A 1 187 ? 123.915 146.035 149.176 1.00 50.86 187 SER A CA 1
ATOM 1428 C C . SER A 1 187 ? 122.565 146.284 148.521 1.00 50.86 187 SER A C 1
ATOM 1429 O O . SER A 1 187 ? 121.827 145.344 148.214 1.00 50.86 187 SER A O 1
ATOM 1432 N N . ARG A 1 188 ? 122.248 147.557 148.316 1.00 56.58 188 ARG A N 1
ATOM 1433 C CA . ARG A 1 188 ? 120.988 147.977 147.703 1.00 56.58 188 ARG A CA 1
ATOM 1434 C C . ARG A 1 188 ? 121.134 148.182 146.202 1.00 56.58 188 ARG A C 1
ATOM 1435 O O . ARG A 1 188 ? 120.748 149.217 145.666 1.00 56.58 188 ARG A O 1
ATOM 1443 N N . ILE A 1 189 ? 121.670 147.189 145.498 1.00 52.76 189 ILE A N 1
ATOM 1444 C CA . ILE A 1 189 ? 121.851 147.305 144.055 1.00 52.76 189 ILE A CA 1
ATOM 1445 C C . ILE A 1 189 ? 120.497 147.152 143.376 1.00 52.76 189 ILE A C 1
ATOM 1446 O O . ILE A 1 189 ? 119.815 146.134 143.545 1.00 52.76 189 ILE A O 1
ATOM 1451 N N . LYS A 1 190 ? 120.096 148.169 142.614 1.00 52.28 190 LYS A N 1
ATOM 1452 C CA . LYS A 1 190 ? 118.820 148.121 141.917 1.00 52.28 190 LYS A CA 1
ATOM 1453 C C . LYS A 1 190 ? 118.779 146.934 140.964 1.00 52.28 190 LYS A C 1
ATOM 1454 O O . LYS A 1 190 ? 119.801 146.509 140.420 1.00 52.28 190 LYS A O 1
ATOM 1460 N N . GLY A 1 191 ? 117.575 146.396 140.773 1.00 51.90 191 GLY A N 1
ATOM 1461 C CA . GLY A 1 191 ? 117.427 145.161 140.024 1.00 51.90 191 GLY A CA 1
ATOM 1462 C C . GLY A 1 191 ? 117.991 145.216 138.620 1.00 51.90 191 GLY A C 1
ATOM 1463 O O . GLY A 1 191 ? 118.423 144.194 138.083 1.00 51.90 191 GLY A O 1
ATOM 1464 N N . TRP A 1 192 ? 117.998 146.397 138.001 1.00 49.13 192 TRP A N 1
ATOM 1465 C CA . TRP A 1 192 ? 118.459 146.485 136.621 1.00 49.13 192 TRP A CA 1
ATOM 1466 C C . TRP A 1 192 ? 119.957 146.236 136.518 1.00 49.13 192 TRP A C 1
ATOM 1467 O O . TRP A 1 192 ? 120.406 145.470 135.659 1.00 49.13 192 TRP A O 1
ATOM 1478 N N . TRP A 1 193 ? 120.749 146.887 137.375 1.00 50.25 193 TRP A N 1
ATOM 1479 C CA . TRP A 1 193 ? 122.200 146.813 137.247 1.00 50.25 193 TRP A CA 1
ATOM 1480 C C . TRP A 1 193 ? 122.706 145.380 137.305 1.00 50.25 193 TRP A C 1
ATOM 1481 O O . TRP A 1 193 ? 123.718 145.055 136.674 1.00 50.25 193 TRP A O 1
ATOM 1492 N N . VAL A 1 194 ? 122.026 144.509 138.052 1.00 49.22 194 VAL A N 1
ATOM 1493 C CA . VAL A 1 194 ? 122.419 143.107 138.066 1.00 49.22 194 VAL A CA 1
ATOM 1494 C C . VAL A 1 194 ? 121.900 142.369 136.842 1.00 49.22 194 VAL A C 1
ATOM 1495 O O . VAL A 1 194 ? 122.457 141.328 136.478 1.00 49.22 194 VAL A O 1
ATOM 1499 N N . PHE A 1 195 ? 120.860 142.886 136.186 1.00 47.99 195 PHE A N 1
ATOM 1500 C CA . PHE A 1 195 ? 120.380 142.274 134.955 1.00 47.99 195 PHE A CA 1
ATOM 1501 C C . PHE A 1 195 ? 121.141 142.776 133.738 1.00 47.99 195 PHE A C 1
ATOM 1502 O O . PHE A 1 195 ? 121.331 142.024 132.779 1.00 47.99 195 PHE A O 1
ATOM 1510 N N . ALA A 1 196 ? 121.584 144.034 133.757 1.00 46.45 196 ALA A N 1
ATOM 1511 C CA . ALA A 1 196 ? 122.352 144.568 132.640 1.00 46.45 196 ALA A CA 1
ATOM 1512 C C . ALA A 1 196 ? 123.641 143.795 132.405 1.00 46.45 196 ALA A C 1
ATOM 1513 O O . ALA A 1 196 ? 124.239 143.922 131.332 1.00 46.45 196 ALA A O 1
ATOM 1515 N N . ALA A 1 197 ? 124.081 143.000 133.377 1.00 45.46 197 ALA A N 1
ATOM 1516 C CA . ALA A 1 197 ? 125.245 142.146 133.199 1.00 45.46 197 ALA A CA 1
ATOM 1517 C C . ALA A 1 197 ? 124.903 140.836 132.506 1.00 45.46 197 ALA A C 1
ATOM 1518 O O . ALA A 1 197 ? 125.719 140.323 131.735 1.00 45.46 197 ALA A O 1
ATOM 1520 N N . TYR A 1 198 ? 123.717 140.280 132.759 1.00 46.17 198 TYR A N 1
ATOM 1521 C CA . TYR A 1 198 ? 123.282 139.116 131.995 1.00 46.17 198 TYR A CA 1
ATOM 1522 C C . TYR A 1 198 ? 122.984 139.485 130.551 1.00 46.17 198 TYR A C 1
ATOM 1523 O O . TYR A 1 198 ? 123.208 138.674 129.646 1.00 46.17 198 TYR A O 1
ATOM 1532 N N . VAL A 1 199 ? 122.480 140.696 130.317 1.00 45.19 199 VAL A N 1
ATOM 1533 C CA . VAL A 1 199 ? 122.204 141.140 128.956 1.00 45.19 199 VAL A CA 1
ATOM 1534 C C . VAL A 1 199 ? 123.503 141.367 128.195 1.00 45.19 199 VAL A C 1
ATOM 1535 O O . VAL A 1 199 ? 123.587 141.107 126.989 1.00 45.19 199 VAL A O 1
ATOM 1539 N N . SER A 1 200 ? 124.538 141.847 128.883 1.00 45.14 200 SER A N 1
ATOM 1540 C CA . SER A 1 200 ? 125.805 142.117 128.216 1.00 45.14 200 SER A CA 1
ATOM 1541 C C . SER A 1 200 ? 126.607 140.847 127.978 1.00 45.14 200 SER A C 1
ATOM 1542 O O . SER A 1 200 ? 127.324 140.755 126.977 1.00 45.14 200 SER A O 1
ATOM 1545 N N . THR A 1 201 ? 126.515 139.870 128.882 1.00 45.15 201 THR A N 1
ATOM 1546 C CA . THR A 1 201 ? 127.116 138.567 128.618 1.00 45.15 201 THR A CA 1
ATOM 1547 C C . THR A 1 201 ? 126.482 137.913 127.400 1.00 45.15 201 THR A C 1
ATOM 1548 O O . THR A 1 201 ? 127.180 137.324 126.567 1.00 45.15 201 THR A O 1
ATOM 1552 N N . PHE A 1 202 ? 125.156 137.994 127.290 1.00 44.64 202 PHE A N 1
ATOM 1553 C CA . PHE A 1 202 ? 124.472 137.451 126.124 1.00 44.64 202 PHE A CA 1
ATOM 1554 C C . PHE A 1 202 ? 124.887 138.191 124.861 1.00 44.64 202 PHE A C 1
ATOM 1555 O O . PHE A 1 202 ? 125.229 137.573 123.847 1.00 44.64 202 PHE A O 1
ATOM 1563 N N . LEU A 1 203 ? 124.857 139.525 124.909 1.00 46.22 203 LEU A N 1
ATOM 1564 C CA . LEU A 1 203 ? 125.202 140.325 123.739 1.00 46.22 203 LEU A CA 1
ATOM 1565 C C . LEU A 1 203 ? 126.627 140.050 123.276 1.00 46.22 203 LEU A C 1
ATOM 1566 O O . LEU A 1 203 ? 126.900 140.027 122.071 1.00 46.22 203 LEU A O 1
ATOM 1571 N N . SER A 1 204 ? 127.547 139.836 124.211 1.00 45.85 204 SER A N 1
ATOM 1572 C CA . SER A 1 204 ? 128.912 139.475 123.855 1.00 45.85 204 SER A CA 1
ATOM 1573 C C . SER A 1 204 ? 129.076 137.988 123.586 1.00 45.85 204 SER A C 1
ATOM 1574 O O . SER A 1 204 ? 130.116 137.582 123.060 1.00 45.85 204 SER A O 1
ATOM 1577 N N . GLY A 1 205 ? 128.085 137.173 123.932 1.00 46.25 205 GLY A N 1
ATOM 1578 C CA . GLY A 1 205 ? 128.111 135.765 123.601 1.00 46.25 205 GLY A CA 1
ATOM 1579 C C . GLY A 1 205 ? 127.715 135.516 122.162 1.00 46.25 205 GLY A C 1
ATOM 1580 O O . GLY A 1 205 ? 128.327 134.695 121.476 1.00 46.25 205 GLY A O 1
ATOM 1581 N N . VAL A 1 206 ? 126.687 136.222 121.695 1.00 47.53 206 VAL A N 1
ATOM 1582 C CA . VAL A 1 206 ? 126.244 136.132 120.309 1.00 47.53 206 VAL A CA 1
ATOM 1583 C C . VAL A 1 206 ? 127.204 136.913 119.423 1.00 47.53 206 VAL A C 1
ATOM 1584 O O . VAL A 1 206 ? 127.062 136.932 118.197 1.00 47.53 206 VAL A O 1
ATOM 1588 N N . MET A 1 207 ? 128.183 137.567 120.041 1.00 49.08 207 MET A N 1
ATOM 1589 C CA . MET A 1 207 ? 129.242 138.240 119.307 1.00 49.08 207 MET A CA 1
ATOM 1590 C C . MET A 1 207 ? 130.371 137.297 118.923 1.00 49.08 207 MET A C 1
ATOM 1591 O O . MET A 1 207 ? 131.146 137.616 118.015 1.00 49.08 207 MET A O 1
ATOM 1596 N N . LEU A 1 208 ? 130.476 136.146 119.589 1.00 47.90 208 LEU A N 1
ATOM 1597 C CA . LEU A 1 208 ? 131.456 135.134 119.213 1.00 47.90 208 LEU A CA 1
ATOM 1598 C C . LEU A 1 208 ? 130.934 134.252 118.089 1.00 47.90 208 LEU A C 1
ATOM 1599 O O . LEU A 1 208 ? 131.682 133.900 117.172 1.00 47.90 208 LEU A O 1
ATOM 1604 N N . THR A 1 209 ? 129.653 133.890 118.147 1.00 49.62 209 THR A N 1
ATOM 1605 C CA . THR A 1 209 ? 129.043 133.075 117.108 1.00 49.62 209 THR A CA 1
ATOM 1606 C C . THR A 1 209 ? 128.915 133.806 115.779 1.00 49.62 209 THR A C 1
ATOM 1607 O O . THR A 1 209 ? 128.647 133.157 114.764 1.00 49.62 209 THR A O 1
ATOM 1611 N N . TRP A 1 210 ? 129.097 135.118 115.759 1.00 49.26 210 TRP A N 1
ATOM 1612 C CA . TRP A 1 210 ? 128.957 135.917 114.548 1.00 49.26 210 TRP A CA 1
ATOM 1613 C C . TRP A 1 210 ? 130.066 135.585 113.560 1.00 49.26 210 TRP A C 1
ATOM 1614 O O . TRP A 1 210 ? 131.228 135.920 113.821 1.00 49.26 210 TRP A O 1
ATOM 1625 N N . PRO A 1 211 ? 129.769 134.945 112.430 1.00 49.99 211 PRO A N 1
ATOM 1626 C CA . PRO A 1 211 ? 130.832 134.589 111.484 1.00 49.99 211 PRO A CA 1
ATOM 1627 C C . PRO A 1 211 ? 131.418 135.830 110.830 1.00 49.99 211 PRO A C 1
ATOM 1628 O O . PRO A 1 211 ? 130.687 136.714 110.378 1.00 49.99 211 PRO A O 1
ATOM 1632 N N . ASP A 1 212 ? 132.748 135.898 110.800 1.00 52.13 212 ASP A N 1
ATOM 1633 C CA . ASP A 1 212 ? 133.430 136.965 110.083 1.00 52.13 212 ASP A CA 1
ATOM 1634 C C . ASP A 1 212 ? 132.939 137.019 108.646 1.00 52.13 212 ASP A C 1
ATOM 1635 O O . ASP A 1 212 ? 132.944 136.011 107.935 1.00 52.13 212 ASP A O 1
ATOM 1640 N N . GLY A 1 213 ? 132.502 138.200 108.228 1.00 51.49 213 GLY A N 1
ATOM 1641 C CA . GLY A 1 213 ? 131.925 138.366 106.913 1.00 51.49 213 GLY A CA 1
ATOM 1642 C C . GLY A 1 213 ? 131.808 139.821 106.525 1.00 51.49 213 GLY A C 1
ATOM 1643 O O . GLY A 1 213 ? 132.727 140.609 106.761 1.00 51.49 213 GLY A O 1
ATOM 1644 N N . LEU A 1 214 ? 130.677 140.190 105.931 1.00 52.06 214 LEU A N 1
ATOM 1645 C CA . LEU A 1 214 ? 130.463 141.554 105.472 1.00 52.06 214 LEU A CA 1
ATOM 1646 C C . LEU A 1 214 ? 129.686 142.403 106.464 1.00 52.06 214 LEU A C 1
ATOM 1647 O O . LEU A 1 214 ? 129.915 143.612 106.535 1.00 52.06 214 LEU A O 1
ATOM 1652 N N . MET A 1 215 ? 128.777 141.803 107.233 1.00 52.11 215 MET A N 1
ATOM 1653 C CA . MET A 1 215 ? 128.069 142.557 108.260 1.00 52.11 215 MET A CA 1
ATOM 1654 C C . MET A 1 215 ? 128.911 142.735 109.513 1.00 52.11 215 MET A C 1
ATOM 1655 O O . MET A 1 215 ? 128.771 143.745 110.209 1.00 52.11 215 MET A O 1
ATOM 1660 N N . TYR A 1 216 ? 129.781 141.770 109.814 1.00 48.73 216 TYR A N 1
ATOM 1661 C CA . TYR A 1 216 ? 130.637 141.887 110.987 1.00 48.73 216 TYR A CA 1
ATOM 1662 C C . TYR A 1 216 ? 131.625 143.033 110.834 1.00 48.73 216 TYR A C 1
ATOM 1663 O O . TYR A 1 216 ? 131.841 143.805 111.774 1.00 48.73 216 TYR A O 1
ATOM 1672 N N . GLN A 1 217 ? 132.229 143.168 109.654 1.00 49.43 217 GLN A N 1
ATOM 1673 C CA . GLN A 1 217 ? 133.173 144.251 109.417 1.00 49.43 217 GLN A CA 1
ATOM 1674 C C . GLN A 1 217 ? 132.496 145.609 109.299 1.00 49.43 217 GLN A C 1
ATOM 1675 O O . GLN A 1 217 ? 133.191 146.628 109.293 1.00 49.43 217 GLN A O 1
ATOM 1681 N N . LYS A 1 218 ? 131.169 145.653 109.210 1.00 50.81 218 LYS A N 1
ATOM 1682 C CA . LYS A 1 218 ? 130.449 146.917 109.204 1.00 50.81 218 LYS A CA 1
ATOM 1683 C C . LYS A 1 218 ? 129.970 147.338 110.585 1.00 50.81 218 LYS A C 1
ATOM 1684 O O . LYS A 1 218 ? 129.658 148.516 110.783 1.00 50.81 218 LYS A O 1
ATOM 1690 N N . PHE A 1 219 ? 129.903 146.409 111.536 1.00 46.35 219 PHE A N 1
ATOM 1691 C CA . PHE A 1 219 ? 129.614 146.733 112.922 1.00 46.35 219 PHE A CA 1
ATOM 1692 C C . PHE A 1 219 ? 130.819 146.562 113.834 1.00 46.35 219 PHE A C 1
ATOM 1693 O O . PHE A 1 219 ? 130.735 146.914 115.014 1.00 46.35 219 PHE A O 1
ATOM 1701 N N . ARG A 1 220 ? 131.935 146.047 113.319 1.00 46.95 220 ARG A N 1
ATOM 1702 C CA . ARG A 1 220 ? 133.111 145.825 114.153 1.00 46.95 220 ARG A CA 1
ATOM 1703 C C . ARG A 1 220 ? 133.605 147.125 114.771 1.00 46.95 220 ARG A C 1
ATOM 1704 O O . ARG A 1 220 ? 133.905 147.181 115.968 1.00 46.95 220 ARG A O 1
ATOM 1712 N N . ASN A 1 221 ? 133.697 148.184 113.967 1.00 45.82 221 ASN A N 1
ATOM 1713 C CA . ASN A 1 221 ? 134.255 149.435 114.465 1.00 45.82 221 ASN A CA 1
ATOM 1714 C C . ASN A 1 221 ? 133.332 150.104 115.473 1.00 45.82 221 ASN A C 1
ATOM 1715 O O . ASN A 1 221 ? 133.809 150.779 116.390 1.00 45.82 221 ASN A O 1
ATOM 1720 N N . GLN A 1 222 ? 132.019 149.926 115.327 1.00 45.89 222 GLN A N 1
ATOM 1721 C CA . GLN A 1 222 ? 131.078 150.524 116.267 1.00 45.89 222 GLN A CA 1
ATOM 1722 C C . GLN A 1 222 ? 131.139 149.834 117.622 1.00 45.89 222 GLN A C 1
ATOM 1723 O O . GLN A 1 222 ? 131.289 150.489 118.658 1.00 45.89 222 GLN A O 1
ATOM 1729 N N . PHE A 1 223 ? 131.005 148.508 117.631 1.00 45.48 223 PHE A N 1
ATOM 1730 C CA . PHE A 1 223 ? 131.036 147.761 118.882 1.00 45.48 223 PHE A CA 1
ATOM 1731 C C . PHE A 1 223 ? 132.358 147.948 119.613 1.00 45.48 223 PHE A C 1
ATOM 1732 O O . PHE A 1 223 ? 132.380 148.121 120.836 1.00 45.48 223 PHE A O 1
ATOM 1740 N N . LEU A 1 224 ? 133.472 147.922 118.881 1.00 45.15 224 LEU A N 1
ATOM 1741 C CA . LEU A 1 224 ? 134.777 147.975 119.529 1.00 45.15 224 LEU A CA 1
ATOM 1742 C C . LEU A 1 224 ? 135.047 149.346 120.128 1.00 45.15 224 LEU A C 1
ATOM 1743 O O . LEU A 1 224 ? 135.596 149.450 121.230 1.00 45.15 224 LEU A O 1
ATOM 1748 N N . SER A 1 225 ? 134.676 150.408 119.420 1.00 45.68 225 SER A N 1
ATOM 1749 C CA . SER A 1 225 ? 134.894 151.752 119.930 1.00 45.68 225 SER A CA 1
ATOM 1750 C C . SER A 1 225 ? 133.860 152.161 120.969 1.00 45.68 225 SER A C 1
ATOM 1751 O O . SER A 1 225 ? 134.063 153.166 121.654 1.00 45.68 225 SER A O 1
ATOM 1754 N N . PHE A 1 226 ? 132.763 151.414 121.103 1.00 45.23 226 PHE A N 1
ATOM 1755 C CA . PHE A 1 226 ? 131.833 151.655 122.199 1.00 45.23 226 PHE A CA 1
ATOM 1756 C C . PHE A 1 226 ? 132.318 150.991 123.478 1.00 45.23 226 PHE A C 1
ATOM 1757 O O . PHE A 1 226 ? 132.389 151.632 124.530 1.00 45.23 226 PHE A O 1
ATOM 1765 N N . SER A 1 227 ? 132.655 149.704 123.407 1.00 45.69 227 SER A N 1
ATOM 1766 C CA . SER A 1 227 ? 133.200 149.009 124.564 1.00 45.69 227 SER A CA 1
ATOM 1767 C C . SER A 1 227 ? 134.590 149.498 124.939 1.00 45.69 227 SER A C 1
ATOM 1768 O O . SER A 1 227 ? 135.126 149.064 125.964 1.00 45.69 227 SER A O 1
ATOM 1771 N N . MET A 1 228 ? 135.185 150.380 124.140 1.00 46.43 228 MET A N 1
ATOM 1772 C CA . MET A 1 228 ? 136.350 151.142 124.563 1.00 46.43 228 MET A CA 1
ATOM 1773 C C . MET A 1 228 ? 135.948 152.431 125.259 1.00 46.43 228 MET A C 1
ATOM 1774 O O . MET A 1 228 ? 136.668 152.904 126.144 1.00 46.43 228 MET A O 1
ATOM 1779 N N . TYR A 1 229 ? 134.807 153.004 124.875 1.00 45.71 229 TYR A N 1
ATOM 1780 C CA . TYR A 1 229 ? 134.242 154.125 125.617 1.00 45.71 229 TYR A CA 1
ATOM 1781 C C . TYR A 1 229 ? 133.621 153.650 126.923 1.00 45.71 229 TYR A C 1
ATOM 1782 O O . TYR A 1 229 ? 133.799 154.277 127.972 1.00 45.71 229 TYR A O 1
ATOM 1791 N N . GLN A 1 230 ? 132.880 152.540 126.873 1.00 46.82 230 GLN A N 1
ATOM 1792 C CA . GLN A 1 230 ? 132.258 151.996 128.072 1.00 46.82 230 GLN A CA 1
ATOM 1793 C C . GLN A 1 230 ? 133.279 151.633 129.138 1.00 46.82 230 GLN A C 1
ATOM 1794 O O . GLN A 1 230 ? 132.925 151.552 130.318 1.00 46.82 230 GLN A O 1
ATOM 1800 N N . SER A 1 231 ? 134.535 151.408 128.757 1.00 46.54 231 SER A N 1
ATOM 1801 C CA . SER A 1 231 ? 135.576 151.216 129.754 1.00 46.54 231 SER A CA 1
ATOM 1802 C C . SER A 1 231 ? 136.098 152.543 130.279 1.00 46.54 231 SER A C 1
ATOM 1803 O O . SER A 1 231 ? 136.474 152.636 131.450 1.00 46.54 231 SER A O 1
ATOM 1806 N N . PHE A 1 232 ? 136.120 153.578 129.441 1.00 47.54 232 PHE A N 1
ATOM 1807 C CA . PHE A 1 232 ? 136.566 154.883 129.912 1.00 47.54 232 PHE A CA 1
ATOM 1808 C C . PHE A 1 232 ? 135.593 155.455 130.932 1.00 47.54 232 PHE A C 1
ATOM 1809 O O . PHE A 1 232 ? 136.010 156.083 131.911 1.00 47.54 232 PHE A O 1
ATOM 1817 N N . VAL A 1 233 ? 134.291 155.244 130.724 1.00 47.15 233 VAL A N 1
ATOM 1818 C CA . VAL A 1 233 ? 133.304 155.721 131.682 1.00 47.15 233 VAL A CA 1
ATOM 1819 C C . VAL A 1 233 ? 133.340 154.907 132.968 1.00 47.15 233 VAL A C 1
ATOM 1820 O O . VAL A 1 233 ? 132.870 155.379 134.008 1.00 47.15 233 VAL A O 1
ATOM 1824 N N . GLN A 1 234 ? 133.899 153.698 132.935 1.00 47.42 234 GLN A N 1
ATOM 1825 C CA . GLN A 1 234 ? 134.111 152.936 134.157 1.00 47.42 234 GLN A CA 1
ATOM 1826 C C . GLN A 1 234 ? 135.349 153.385 134.920 1.00 47.42 234 GLN A C 1
ATOM 1827 O O . GLN A 1 234 ? 135.586 152.895 136.028 1.00 47.42 234 GLN A O 1
ATOM 1833 N N . PHE A 1 235 ? 136.149 154.288 134.353 1.00 48.37 235 PHE A N 1
ATOM 1834 C CA . PHE A 1 235 ? 137.167 154.968 135.140 1.00 48.37 235 PHE A CA 1
ATOM 1835 C C . PHE A 1 235 ? 136.557 156.082 135.973 1.00 48.37 235 PHE A C 1
ATOM 1836 O O . PHE A 1 235 ? 137.001 156.327 137.099 1.00 48.37 235 PHE A O 1
ATOM 1844 N N . LEU A 1 236 ? 135.541 156.760 135.439 1.00 49.21 236 LEU A N 1
ATOM 1845 C CA . LEU A 1 236 ? 134.840 157.787 136.195 1.00 49.21 236 LEU A CA 1
ATOM 1846 C C . LEU A 1 236 ? 133.863 157.181 137.188 1.00 49.21 236 LEU A C 1
ATOM 1847 O O . LEU A 1 236 ? 133.643 157.751 138.261 1.00 49.21 236 LEU A O 1
ATOM 1852 N N . GLN A 1 237 ? 133.260 156.042 136.847 1.00 48.74 237 GLN A N 1
ATOM 1853 C CA . GLN A 1 237 ? 132.410 155.348 137.805 1.00 48.74 237 GLN A CA 1
ATOM 1854 C C . GLN A 1 237 ? 133.215 154.883 139.005 1.00 48.74 237 GLN A C 1
ATOM 1855 O O . GLN A 1 237 ? 132.751 154.975 140.144 1.00 48.74 237 GLN A O 1
ATOM 1861 N N . TYR A 1 238 ? 134.432 154.391 138.769 1.00 49.24 238 TYR A N 1
ATOM 1862 C CA . TYR A 1 238 ? 135.280 153.948 139.870 1.00 49.24 238 TYR A CA 1
ATOM 1863 C C . TYR A 1 238 ? 135.572 155.088 140.834 1.00 49.24 238 TYR A C 1
ATOM 1864 O O . TYR A 1 238 ? 135.381 154.954 142.046 1.00 49.24 238 TYR A O 1
ATOM 1873 N N . TYR A 1 239 ? 136.037 156.222 140.312 1.00 52.04 239 TYR A N 1
ATOM 1874 C CA . TYR A 1 239 ? 136.457 157.304 141.191 1.00 52.04 239 TYR A CA 1
ATOM 1875 C C . TYR A 1 239 ? 135.274 157.928 141.915 1.00 52.04 239 TYR A C 1
ATOM 1876 O O . TYR A 1 239 ? 135.442 158.493 142.999 1.00 52.04 239 TYR A O 1
ATOM 1885 N N . TYR A 1 240 ? 134.076 157.830 141.340 1.00 52.73 240 TYR A N 1
ATOM 1886 C CA . TYR A 1 240 ? 132.870 158.242 142.049 1.00 52.73 240 TYR A CA 1
ATOM 1887 C C . TYR A 1 240 ? 132.412 157.161 143.020 1.00 52.73 240 TYR A C 1
ATOM 1888 O O . TYR A 1 240 ? 132.129 157.446 144.187 1.00 52.73 240 TYR A O 1
ATOM 1897 N N . GLN A 1 241 ? 132.334 155.913 142.551 1.00 52.06 241 GLN A N 1
ATOM 1898 C CA . GLN A 1 241 ? 131.832 154.833 143.395 1.00 52.06 241 GLN A CA 1
ATOM 1899 C C . GLN A 1 241 ? 132.743 154.606 144.591 1.00 52.06 241 GLN A C 1
ATOM 1900 O O . GLN A 1 241 ? 132.268 154.400 145.713 1.00 52.06 241 GLN A O 1
ATOM 1906 N N . SER A 1 242 ? 134.057 154.643 144.374 1.00 52.21 242 SER A N 1
ATOM 1907 C CA . SER A 1 242 ? 135.015 154.489 145.458 1.00 52.21 242 SER A CA 1
ATOM 1908 C C . SER A 1 242 ? 135.177 155.753 146.286 1.00 52.21 242 SER A C 1
ATOM 1909 O O . SER A 1 242 ? 135.723 155.684 147.391 1.00 52.21 242 SER A O 1
ATOM 1912 N N . GLY A 1 243 ? 134.727 156.896 145.786 1.00 54.84 243 GLY A N 1
ATOM 1913 C CA . GLY A 1 243 ? 134.742 158.108 146.574 1.00 54.84 243 GLY A CA 1
ATOM 1914 C C . GLY A 1 243 ? 133.490 158.201 147.412 1.00 54.84 243 GLY A C 1
ATOM 1915 O O . GLY A 1 243 ? 133.499 158.778 148.501 1.00 54.84 243 GLY A O 1
ATOM 1916 N N . CYS A 1 244 ? 132.400 157.624 146.909 1.00 57.04 244 CYS A N 1
ATOM 1917 C CA . CYS A 1 244 ? 131.169 157.533 147.681 1.00 57.04 244 CYS A CA 1
ATOM 1918 C C . CYS A 1 244 ? 131.225 156.420 148.715 1.00 57.04 244 CYS A C 1
ATOM 1919 O O . CYS A 1 244 ? 130.399 156.398 149.633 1.00 57.04 244 CYS A O 1
ATOM 1922 N N . LEU A 1 245 ? 132.182 155.506 148.586 1.00 53.93 245 LEU A N 1
ATOM 1923 C CA . LEU A 1 245 ? 132.349 154.388 149.502 1.00 53.93 245 LEU A CA 1
ATOM 1924 C C . LEU A 1 245 ? 133.340 154.684 150.618 1.00 53.93 245 LEU A C 1
ATOM 1925 O O . LEU A 1 245 ? 133.159 154.197 151.738 1.00 53.93 245 LEU A O 1
ATOM 1930 N N . TYR A 1 246 ? 134.369 155.483 150.347 1.00 55.46 246 TYR A N 1
ATOM 1931 C CA . TYR A 1 246 ? 135.317 155.899 151.368 1.00 55.46 246 TYR 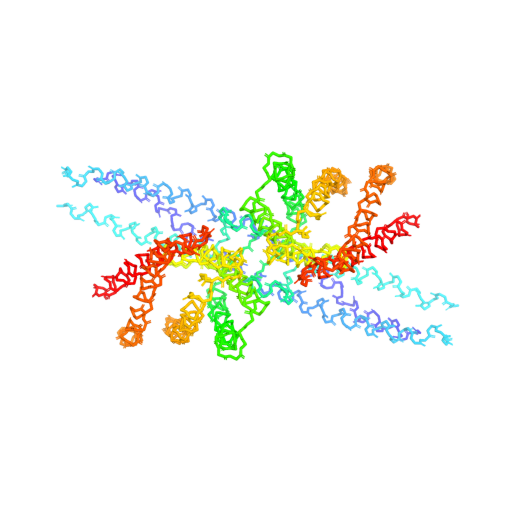A CA 1
ATOM 1932 C C . TYR A 1 246 ? 134.870 157.139 152.126 1.00 55.46 246 TYR A C 1
ATOM 1933 O O . TYR A 1 246 ? 135.463 157.458 153.160 1.00 55.46 246 TYR A O 1
ATOM 1942 N N . ARG A 1 247 ? 133.854 157.847 151.638 1.00 59.50 247 ARG A N 1
ATOM 1943 C CA . ARG A 1 247 ? 133.285 158.973 152.365 1.00 59.50 247 ARG A CA 1
ATOM 1944 C C . ARG A 1 247 ? 132.041 158.602 153.152 1.00 59.50 247 ARG A C 1
ATOM 1945 O O . ARG A 1 247 ? 131.756 159.236 154.172 1.00 59.50 247 ARG A O 1
ATOM 1953 N N . LEU A 1 248 ? 131.290 157.595 152.704 1.00 60.48 248 LEU A N 1
ATOM 1954 C CA . LEU A 1 248 ? 130.146 157.140 153.482 1.00 60.48 248 LEU A CA 1
ATOM 1955 C C . LEU A 1 248 ? 130.589 156.435 154.753 1.00 60.48 248 LEU A C 1
ATOM 1956 O O . LEU A 1 248 ? 129.857 156.436 155.749 1.00 60.48 248 LEU A O 1
ATOM 1961 N N . ARG A 1 249 ? 131.776 155.825 154.736 1.00 58.33 249 ARG A N 1
ATOM 1962 C CA . ARG A 1 249 ? 132.331 155.238 155.950 1.00 58.33 249 ARG A CA 1
ATOM 1963 C C . ARG A 1 249 ? 132.588 156.308 157.004 1.00 58.33 249 ARG A C 1
ATOM 1964 O O . ARG A 1 249 ? 132.216 156.149 158.172 1.00 58.33 249 ARG A O 1
ATOM 1972 N N . ALA A 1 250 ? 133.217 157.410 156.609 1.00 58.91 250 ALA A N 1
ATOM 1973 C CA . ALA A 1 250 ? 133.506 158.501 157.533 1.00 58.91 250 ALA A CA 1
ATOM 1974 C C . ALA A 1 250 ? 132.521 159.650 157.350 1.00 58.91 250 ALA A C 1
ATOM 1975 O O . ALA A 1 250 ? 131.435 159.650 157.929 1.00 58.91 250 ALA A O 1
ATOM 1977 N N . GLU A 1 262 ? 125.453 166.586 154.465 1.00 71.63 262 GLU A N 1
ATOM 1978 C CA . GLU A 1 262 ? 125.703 167.952 154.046 1.00 71.63 262 GLU A CA 1
ATOM 1979 C C . GLU A 1 262 ? 126.856 168.059 153.070 1.00 71.63 262 GLU A C 1
ATOM 1980 O O . GLU A 1 262 ? 126.650 168.223 151.868 1.00 71.63 262 GLU A O 1
ATOM 1981 N N . GLY A 1 263 ? 128.080 167.963 153.591 1.00 69.41 263 GLY A N 1
ATOM 1982 C CA . GLY A 1 263 ? 129.263 167.995 152.741 1.00 69.41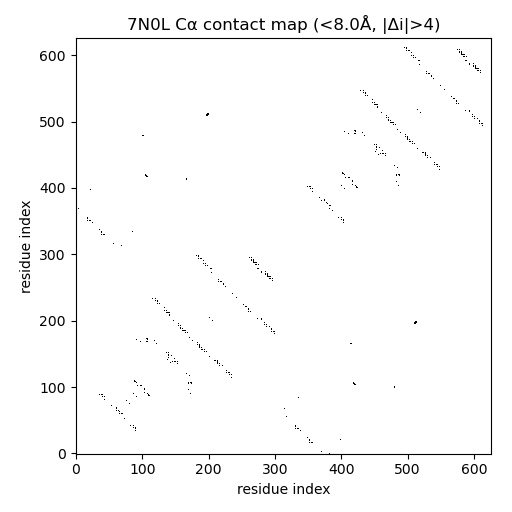 263 GLY A CA 1
ATOM 1983 C C . GLY A 1 263 ? 129.440 166.720 151.932 1.00 69.41 263 GLY A C 1
ATOM 1984 O O . GLY A 1 263 ? 130.243 166.713 150.993 1.00 69.41 263 GLY A O 1
ATOM 1985 N N . PHE A 1 264 ? 128.725 165.645 152.269 1.00 67.34 264 PHE A N 1
ATOM 1986 C CA . PHE A 1 264 ? 128.752 164.448 151.439 1.00 67.34 264 PHE A CA 1
ATOM 1987 C C . PHE A 1 264 ? 127.783 164.538 150.271 1.00 67.34 264 PHE A C 1
ATOM 1988 O O . PHE A 1 264 ? 127.975 163.844 149.267 1.00 67.34 264 PHE A O 1
ATOM 1996 N N . GLN A 1 265 ? 126.753 165.374 150.374 1.00 66.96 265 GLN A N 1
ATOM 1997 C CA . GLN A 1 265 ? 125.880 165.644 149.243 1.00 66.96 265 GLN A CA 1
ATOM 1998 C C . GLN A 1 265 ? 126.450 166.704 148.313 1.00 66.96 265 GLN A C 1
ATOM 1999 O O . GLN A 1 265 ? 125.949 166.860 147.196 1.00 66.96 265 GLN A O 1
ATOM 2001 N N . SER A 1 266 ? 127.479 167.432 148.747 1.00 66.39 266 SER A N 1
ATOM 2002 C CA . SER A 1 266 ? 128.176 168.345 147.853 1.00 66.39 266 SER A CA 1
ATOM 2003 C C . SER A 1 266 ? 129.171 167.608 146.970 1.00 66.39 266 SER A C 1
ATOM 2004 O O . SER A 1 266 ? 129.472 168.068 145.864 1.00 66.39 266 SER A O 1
ATOM 2006 N N . TRP A 1 267 ? 129.693 166.476 147.440 1.00 63.57 267 TRP A N 1
ATOM 2007 C CA . TRP A 1 267 ? 130.501 165.616 146.585 1.00 63.57 267 TRP A CA 1
ATOM 2008 C C . TRP A 1 267 ? 129.616 164.731 145.719 1.00 63.57 267 TRP A C 1
ATOM 2009 O O . TRP A 1 267 ? 129.886 164.545 144.528 1.00 63.57 267 TRP A O 1
ATOM 2020 N N . MET A 1 268 ? 128.565 164.159 146.312 1.00 66.31 268 MET A N 1
ATOM 2021 C CA . MET A 1 268 ? 127.699 163.250 145.571 1.00 66.31 268 MET A CA 1
ATOM 2022 C C . MET A 1 268 ? 127.002 163.965 144.423 1.00 66.31 268 MET A C 1
ATOM 2023 O O . MET A 1 268 ? 126.791 163.381 143.356 1.00 66.31 268 MET A O 1
ATOM 2028 N N . TRP A 1 269 ? 126.637 165.230 144.621 1.00 66.32 269 TRP A N 1
ATOM 2029 C CA . TRP A 1 269 ? 126.043 166.032 143.564 1.00 66.32 269 TRP A CA 1
ATOM 2030 C C . TRP A 1 269 ? 127.088 166.763 142.736 1.00 66.32 269 TRP A C 1
ATOM 2031 O O . TRP A 1 269 ? 126.745 167.683 141.989 1.00 66.32 269 TRP A O 1
ATOM 2042 N N . ARG A 1 270 ? 128.352 166.375 142.859 1.00 62.46 270 ARG A N 1
ATOM 2043 C CA . ARG A 1 270 ? 129.419 166.860 141.996 1.00 62.46 270 ARG A CA 1
ATOM 2044 C C . ARG A 1 270 ? 130.015 165.739 141.163 1.00 62.46 270 ARG A C 1
ATOM 2045 O O . ARG A 1 270 ? 130.236 165.915 139.960 1.00 62.46 270 ARG A O 1
ATOM 2053 N N . GLY A 1 271 ? 130.277 164.583 141.774 1.00 57.44 271 GLY A N 1
ATOM 2054 C CA . GLY A 1 271 ? 130.649 163.417 140.998 1.00 57.44 271 GLY A CA 1
ATOM 2055 C C . GLY A 1 271 ? 129.539 162.951 140.080 1.00 57.44 271 GLY A C 1
ATOM 2056 O O . GLY A 1 271 ? 129.804 162.383 139.020 1.00 57.44 271 GLY A O 1
ATOM 2057 N N . LEU A 1 272 ? 128.284 163.186 140.470 1.00 56.91 272 LEU A N 1
ATOM 2058 C CA . LEU A 1 272 ? 127.152 162.830 139.623 1.00 56.91 272 LEU A CA 1
ATOM 2059 C C . LEU A 1 272 ? 126.995 163.805 138.464 1.00 56.91 272 LEU A C 1
ATOM 2060 O O . LEU A 1 272 ? 126.701 163.391 137.338 1.00 56.91 272 LEU A O 1
ATOM 2065 N N . THR A 1 273 ? 127.176 165.101 138.724 1.00 56.16 273 THR A N 1
ATOM 2066 C CA . THR A 1 273 ? 127.080 166.089 137.655 1.00 56.16 273 THR A CA 1
ATOM 2067 C C . THR A 1 273 ? 128.132 165.845 136.581 1.00 56.16 273 THR A C 1
ATOM 2068 O O . THR A 1 273 ? 127.883 166.088 135.395 1.00 56.16 273 THR A O 1
ATOM 2070 N N . PHE A 1 274 ? 129.311 165.371 136.972 1.00 54.26 274 PHE A N 1
ATOM 2071 C CA . PHE A 1 274 ? 130.374 165.057 136.027 1.00 54.26 274 PHE A CA 1
ATOM 2072 C C . PHE A 1 274 ? 130.335 163.609 135.555 1.00 54.26 274 PHE A C 1
ATOM 2073 O O . PHE A 1 274 ? 131.255 163.172 134.858 1.00 54.26 274 PHE A O 1
ATOM 2075 N N . LEU A 1 275 ? 129.302 162.857 135.923 1.00 51.46 275 LEU A N 1
ATOM 2076 C CA . LEU A 1 275 ? 129.114 161.486 135.467 1.00 51.46 275 LEU A CA 1
ATOM 2077 C C . LEU A 1 275 ? 127.944 161.330 134.516 1.00 51.46 275 LEU A C 1
ATOM 2078 O O . LEU A 1 275 ? 128.028 160.547 133.571 1.00 51.46 275 LEU A O 1
ATOM 2083 N N . LEU A 1 276 ? 126.851 162.054 134.752 1.00 51.72 276 LEU A N 1
ATOM 2084 C CA . LEU A 1 276 ? 125.660 161.905 133.919 1.00 51.72 276 LEU A CA 1
ATOM 2085 C C . LEU A 1 276 ? 125.918 162.189 132.444 1.00 51.72 276 LEU A C 1
ATOM 2086 O O . LEU A 1 276 ? 125.463 161.395 131.603 1.00 51.72 276 LEU A O 1
ATOM 2091 N N . PRO A 1 277 ? 126.611 163.268 132.053 1.00 50.01 277 PRO A N 1
ATOM 2092 C CA . PRO A 1 277 ? 126.877 163.459 130.616 1.00 50.01 277 PRO A CA 1
ATOM 2093 C C . PRO A 1 277 ? 127.613 162.295 129.982 1.00 50.01 277 PRO A C 1
ATOM 2094 O O . PRO A 1 277 ? 127.354 161.959 128.822 1.00 50.01 277 PRO A O 1
ATOM 2098 N N . PHE A 1 278 ? 128.525 161.662 130.717 1.00 48.64 278 PHE A N 1
ATOM 2099 C CA . PHE A 1 278 ? 129.227 160.493 130.211 1.00 48.64 278 PHE A CA 1
ATOM 2100 C C . PHE A 1 278 ? 128.405 159.220 130.325 1.00 48.64 278 PHE A C 1
ATOM 2101 O O . PHE A 1 278 ? 128.749 158.222 129.685 1.00 48.64 278 PHE A O 1
ATOM 2109 N N . LEU A 1 279 ? 127.338 159.226 131.122 1.00 49.29 279 LEU A N 1
ATOM 2110 C CA . LEU A 1 279 ? 126.428 158.090 131.146 1.00 49.29 279 LEU A CA 1
ATOM 2111 C C . LEU A 1 279 ? 125.388 158.183 130.045 1.00 49.29 279 LEU A C 1
ATOM 2112 O O . LEU A 1 279 ? 125.009 157.159 129.469 1.00 49.29 279 LEU A O 1
ATOM 2117 N N . PHE A 1 280 ? 124.924 159.391 129.736 1.00 49.54 280 PHE A N 1
ATOM 2118 C CA . PHE A 1 280 ? 123.908 159.577 128.712 1.00 49.54 280 PHE A CA 1
ATOM 2119 C C . PHE A 1 280 ? 124.495 159.607 127.310 1.00 49.54 280 PHE A C 1
ATOM 2120 O O . PHE A 1 280 ? 123.789 159.296 126.346 1.00 49.54 280 PHE A O 1
ATOM 2128 N N . PHE A 1 281 ? 125.769 159.970 127.170 1.00 48.43 281 PHE A N 1
ATOM 2129 C CA . PHE A 1 281 ? 126.453 159.743 125.905 1.00 48.43 281 PHE A CA 1
ATOM 2130 C C . PHE A 1 281 ? 126.690 158.262 125.660 1.00 48.43 281 PHE A C 1
ATOM 2131 O O . PHE A 1 281 ? 126.854 157.853 124.507 1.00 48.43 281 PHE A O 1
ATOM 2139 N N . GLY A 1 282 ? 126.700 157.452 126.713 1.00 46.63 282 GLY A N 1
ATOM 2140 C CA . GLY A 1 282 ? 126.849 156.020 126.577 1.00 46.63 282 GLY A CA 1
ATOM 2141 C C . GLY A 1 282 ? 125.519 155.335 126.363 1.00 46.63 282 GLY A C 1
ATOM 2142 O O . GLY A 1 282 ? 125.439 154.328 125.658 1.00 46.63 282 GLY A O 1
ATOM 2143 N N . HIS A 1 283 ? 124.461 155.869 126.974 1.00 47.34 283 HIS A N 1
ATOM 2144 C CA . HIS A 1 283 ? 123.136 155.297 126.771 1.00 47.34 283 HIS A CA 1
ATOM 2145 C C . HIS A 1 283 ? 122.611 155.593 125.376 1.00 47.34 283 HIS A C 1
ATOM 2146 O O . HIS A 1 283 ? 121.853 154.794 124.818 1.00 47.34 283 HIS A O 1
ATOM 2153 N N . PHE A 1 284 ? 123.002 156.723 124.797 1.00 46.97 284 PHE A N 1
ATOM 2154 C CA . PHE A 1 284 ? 122.591 157.076 123.448 1.00 46.97 284 PHE A CA 1
ATOM 2155 C C . PHE A 1 284 ? 123.560 156.564 122.395 1.00 46.97 284 PHE A C 1
ATOM 2156 O O . PHE A 1 284 ? 123.316 156.752 121.200 1.00 46.97 284 PHE A O 1
ATOM 2164 N N . TRP A 1 285 ? 124.649 155.928 122.813 1.00 44.34 285 TRP A N 1
ATOM 2165 C CA . TRP A 1 285 ? 125.474 155.134 121.917 1.00 44.34 285 TRP A CA 1
ATOM 2166 C C . TRP A 1 285 ? 124.970 153.704 121.823 1.00 44.34 285 TRP A C 1
ATOM 2167 O O . TRP A 1 285 ? 125.096 153.074 120.769 1.00 44.34 285 TRP A O 1
ATOM 2178 N N . GLN A 1 286 ? 124.391 153.184 122.905 1.00 45.52 286 GLN A N 1
ATOM 2179 C CA . GLN A 1 286 ? 123.716 151.895 122.836 1.00 45.52 286 GLN A CA 1
ATOM 2180 C C . GLN A 1 286 ? 122.463 151.982 121.976 1.00 45.52 286 GLN A C 1
ATOM 2181 O O . GLN A 1 286 ? 122.140 151.041 121.245 1.00 45.52 286 GLN A O 1
ATOM 2187 N N . LEU A 1 287 ? 121.738 153.097 122.061 1.00 44.54 287 LEU A N 1
ATOM 2188 C CA . LEU A 1 287 ? 120.609 153.312 121.163 1.00 44.54 287 LEU A CA 1
ATOM 2189 C C . LEU A 1 287 ? 121.076 153.380 119.718 1.00 44.54 287 LEU A C 1
ATOM 2190 O O . LEU A 1 287 ? 120.473 152.772 118.828 1.00 44.54 287 LEU A O 1
ATOM 2195 N N . PHE A 1 288 ? 122.157 154.119 119.466 1.00 43.28 288 PHE A N 1
ATOM 2196 C CA . PHE A 1 288 ? 122.703 154.202 118.117 1.00 43.28 288 PHE A CA 1
ATOM 2197 C C . PHE A 1 288 ? 123.233 152.851 117.658 1.00 43.28 288 PHE A C 1
ATOM 2198 O O . PHE A 1 288 ? 123.117 152.499 116.480 1.00 43.28 288 PHE A O 1
ATOM 2206 N N . ASN A 1 289 ? 123.815 152.078 118.576 1.00 44.44 289 ASN A N 1
ATOM 2207 C CA . ASN A 1 289 ? 124.288 150.742 118.240 1.00 44.44 289 ASN A CA 1
ATOM 2208 C C . ASN A 1 289 ? 123.143 149.782 117.957 1.00 44.44 289 ASN A C 1
ATOM 2209 O O . ASN A 1 289 ? 123.346 148.784 117.263 1.00 44.44 289 ASN A O 1
ATOM 2214 N N . ALA A 1 290 ? 121.950 150.056 118.479 1.00 45.64 290 ALA A N 1
ATOM 2215 C CA . ALA A 1 290 ? 120.807 149.192 118.219 1.00 45.64 290 ALA A CA 1
ATOM 2216 C C . ALA A 1 290 ? 120.190 149.494 116.862 1.00 45.64 290 ALA A C 1
ATOM 2217 O O . ALA A 1 290 ? 119.934 148.582 116.071 1.00 45.64 290 ALA A O 1
ATOM 2219 N N . LEU A 1 291 ? 119.934 150.773 116.583 1.00 45.20 291 LEU A N 1
ATOM 2220 C CA . LEU A 1 291 ? 119.346 151.152 115.305 1.00 45.20 291 LEU A CA 1
ATOM 2221 C C . LEU A 1 291 ? 120.237 150.763 114.135 1.00 45.20 291 LEU A C 1
ATOM 2222 O O . LEU A 1 291 ? 119.737 150.505 113.036 1.00 45.20 291 LEU A O 1
ATOM 2227 N N . THR A 1 292 ? 121.553 150.726 114.344 1.00 46.63 292 THR A N 1
ATOM 2228 C CA . THR A 1 292 ? 122.457 150.259 113.299 1.00 46.63 292 THR A CA 1
ATOM 2229 C C . THR A 1 292 ? 122.180 148.801 112.959 1.00 46.63 292 THR A C 1
ATOM 2230 O O . THR A 1 292 ? 121.958 148.450 111.795 1.00 46.63 292 THR A O 1
ATOM 2234 N N . LEU A 1 293 ? 122.178 147.934 113.972 1.00 47.04 293 LEU A N 1
ATOM 2235 C CA . LEU A 1 293 ? 121.875 146.526 113.761 1.00 47.04 293 LEU A CA 1
ATOM 2236 C C . LEU A 1 293 ? 120.458 146.295 113.260 1.00 47.04 293 LEU A C 1
ATOM 2237 O O . LEU A 1 293 ? 120.148 145.179 112.832 1.00 47.04 293 LEU A O 1
ATOM 2242 N N . PHE A 1 294 ? 119.595 147.306 113.300 1.00 47.49 294 PHE A N 1
ATOM 2243 C CA . PHE A 1 294 ? 118.288 147.211 112.668 1.00 47.49 294 PHE A CA 1
ATOM 2244 C C . PHE A 1 294 ? 118.310 147.688 111.226 1.00 47.49 294 PHE A C 1
ATOM 2245 O O . PHE A 1 294 ? 117.443 147.291 110.442 1.00 47.49 294 PHE A O 1
ATOM 2253 N N . ASN A 1 295 ? 119.277 148.527 110.863 1.00 50.27 295 ASN A N 1
ATOM 2254 C CA . ASN A 1 295 ? 119.481 148.923 109.479 1.00 50.27 295 ASN A CA 1
ATOM 2255 C C . ASN A 1 295 ? 120.474 148.017 108.761 1.00 50.27 295 ASN A C 1
ATOM 2256 O O . ASN A 1 295 ? 120.509 148.009 107.526 1.00 50.27 295 ASN A O 1
ATOM 2261 N N . LEU A 1 296 ? 121.265 147.244 109.502 1.00 50.34 296 LEU A N 1
ATOM 2262 C CA . LEU A 1 296 ? 122.074 146.194 108.904 1.00 50.34 296 LEU A CA 1
ATOM 2263 C C . LEU A 1 296 ? 121.255 144.954 108.589 1.00 50.34 296 LEU A C 1
ATOM 2264 O O . LEU A 1 296 ? 121.682 144.135 107.770 1.00 50.34 296 LEU A O 1
ATOM 2269 N N . ALA A 1 297 ? 120.091 144.800 109.218 1.00 52.57 297 ALA A N 1
ATOM 2270 C CA . ALA A 1 297 ? 119.228 143.660 108.940 1.00 52.57 297 ALA A CA 1
ATOM 2271 C C . ALA A 1 297 ? 118.469 143.848 107.633 1.00 52.57 297 ALA A C 1
ATOM 2272 O O . ALA A 1 297 ? 118.391 142.926 106.815 1.00 52.57 297 ALA A O 1
ATOM 2274 N N . ARG A 1 298 ? 117.907 145.038 107.420 1.00 55.34 298 ARG A N 1
ATOM 2275 C CA . ARG A 1 298 ? 117.139 145.314 106.212 1.00 55.34 298 ARG A CA 1
ATOM 2276 C C . ARG A 1 298 ? 117.979 145.243 104.944 1.00 55.34 298 ARG A C 1
ATOM 2277 O O . ARG A 1 298 ? 117.420 145.342 103.847 1.00 55.34 298 ARG A O 1
ATOM 2285 N N . ASP A 1 299 ? 119.288 145.078 105.061 1.00 58.26 299 ASP A N 1
ATOM 2286 C CA . ASP A 1 299 ? 120.180 145.001 103.911 1.00 58.26 299 ASP A CA 1
ATOM 2287 C C . ASP A 1 299 ? 120.216 143.576 103.372 1.00 58.26 299 ASP A C 1
ATOM 2288 O O . ASP A 1 299 ? 120.363 142.630 104.154 1.00 58.26 299 ASP A O 1
ATOM 2293 N N . PRO A 1 300 ? 120.079 143.382 102.056 1.00 57.98 300 PRO A N 1
ATOM 2294 C CA . PRO A 1 300 ? 120.081 142.010 101.519 1.00 57.98 300 PRO A CA 1
ATOM 2295 C C . PRO A 1 300 ? 121.368 141.247 101.784 1.00 57.98 300 PRO A C 1
ATOM 2296 O O . PRO A 1 300 ? 121.323 140.027 101.984 1.00 57.98 300 PRO A O 1
ATOM 2300 N N . GLU A 1 301 ? 122.515 141.926 101.799 1.00 58.17 301 GLU A N 1
ATOM 2301 C CA . GLU A 1 301 ? 123.798 141.260 102.008 1.00 58.17 301 GLU A CA 1
ATOM 2302 C C . GLU A 1 301 ? 123.924 140.692 103.417 1.00 58.17 301 GLU A C 1
ATOM 2303 O O . GLU A 1 301 ? 124.951 140.099 103.761 1.00 58.17 301 GLU A O 1
ATOM 2305 N N . CYS A 1 302 ? 122.895 140.875 104.240 1.00 58.66 302 CYS A N 1
ATOM 2306 C CA . CYS A 1 302 ? 122.865 140.304 105.576 1.00 58.66 302 CYS A CA 1
ATOM 2307 C C . CYS A 1 302 ? 122.288 138.899 105.527 1.00 58.66 302 CYS A C 1
ATOM 2308 O O . CYS A 1 302 ? 121.257 138.658 104.892 1.00 58.66 302 CYS A O 1
ATOM 2311 N N . LYS A 1 303 ? 122.960 137.970 106.206 1.00 57.20 303 LYS A N 1
ATOM 2312 C CA . LYS A 1 303 ? 122.519 136.583 106.233 1.00 57.20 303 LYS A CA 1
ATOM 2313 C C . LYS A 1 303 ? 122.640 135.962 107.620 1.00 57.20 303 LYS A C 1
ATOM 2314 O O . LYS A 1 303 ? 122.583 134.732 107.736 1.00 57.20 303 LYS A O 1
ATOM 2316 N N . GLU A 1 304 ? 122.796 136.763 108.669 1.00 53.55 304 GLU A N 1
ATOM 2317 C CA . GLU A 1 304 ? 123.121 136.259 109.994 1.00 53.55 304 GLU A CA 1
ATOM 2318 C C . GLU A 1 304 ? 122.098 136.756 110.999 1.00 53.55 304 GLU A C 1
ATOM 2319 O O . GLU A 1 304 ? 121.805 137.954 111.052 1.00 53.55 304 GLU A O 1
ATOM 2325 N N . TRP A 1 305 ? 121.556 135.831 111.793 1.00 51.85 305 TRP A N 1
ATOM 2326 C CA . TRP A 1 305 ? 120.654 136.210 112.872 1.00 51.85 305 TRP A CA 1
ATOM 2327 C C . TRP A 1 305 ? 121.349 137.066 113.919 1.00 51.85 305 TRP A C 1
ATOM 2328 O O . TRP A 1 305 ? 120.676 137.802 114.647 1.00 51.85 305 TRP A O 1
ATOM 2339 N N . GLN A 1 306 ? 122.679 136.990 114.008 1.00 51.06 306 GLN A N 1
ATOM 2340 C CA . GLN A 1 306 ? 123.408 137.756 115.012 1.00 51.06 306 GLN A CA 1
ATOM 2341 C C . GLN A 1 306 ? 123.293 139.256 114.795 1.00 51.06 306 GL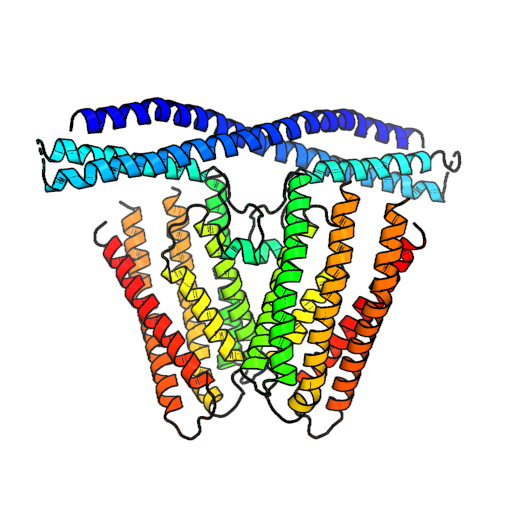N A C 1
ATOM 2342 O O . GLN A 1 306 ? 123.600 140.027 115.708 1.00 51.06 306 GLN A O 1
ATOM 2348 N N . VAL A 1 307 ? 122.861 139.691 113.613 1.00 51.44 307 VAL A N 1
ATOM 2349 C CA . VAL A 1 307 ? 122.624 141.113 113.394 1.00 51.44 307 VAL A CA 1
ATOM 2350 C C . VAL A 1 307 ? 121.420 141.575 114.202 1.00 51.44 307 VAL A C 1
ATOM 2351 O O . VAL A 1 307 ? 121.467 142.601 114.887 1.00 51.44 307 VAL A O 1
ATOM 2355 N N . LEU A 1 308 ? 120.326 140.815 114.145 1.00 52.25 308 LEU A N 1
ATOM 2356 C CA . LEU A 1 308 ? 119.126 141.193 114.883 1.00 52.25 308 LEU A CA 1
ATOM 2357 C C . LEU A 1 308 ? 119.279 140.921 116.373 1.00 52.25 308 LEU A C 1
ATOM 2358 O O . LEU A 1 308 ? 118.842 141.725 117.203 1.00 52.25 308 LEU A O 1
ATOM 2363 N N . MET A 1 309 ? 119.899 139.801 116.734 1.00 54.04 309 MET A N 1
ATOM 2364 C CA . MET A 1 309 ? 119.997 139.402 118.132 1.00 54.04 309 MET A CA 1
ATOM 2365 C C . MET A 1 309 ? 121.069 140.164 118.899 1.00 54.04 309 MET A C 1
ATOM 2366 O O . MET A 1 309 ? 121.299 139.858 120.072 1.00 54.04 309 MET A O 1
ATOM 2371 N N . CYS A 1 310 ? 121.737 141.126 118.269 1.00 51.29 310 CYS A N 1
ATOM 2372 C CA . CYS A 1 310 ? 122.523 142.116 118.990 1.00 51.29 310 CYS A CA 1
ATOM 2373 C C . CYS A 1 310 ? 121.818 143.458 119.089 1.00 51.29 310 CYS A C 1
ATOM 2374 O O . CYS A 1 310 ? 122.038 144.192 120.056 1.00 51.29 310 CYS A O 1
ATOM 2377 N N . GLY A 1 311 ? 120.979 143.794 118.109 1.00 48.91 311 GLY A N 1
ATOM 2378 C CA . GLY A 1 311 ? 120.238 145.038 118.159 1.00 48.91 311 GLY A CA 1
ATOM 2379 C C . GLY A 1 311 ? 119.205 145.092 119.258 1.00 48.91 311 GLY A C 1
ATOM 2380 O O . GLY A 1 311 ? 118.813 146.188 119.668 1.00 48.91 311 GLY A O 1
ATOM 2381 N N . PHE A 1 312 ? 118.744 143.942 119.732 1.00 49.44 312 PHE A N 1
ATOM 2382 C CA . PHE A 1 312 ? 117.785 143.906 120.829 1.00 49.44 312 PHE A CA 1
ATOM 2383 C C . PHE A 1 312 ? 118.481 144.098 122.174 1.00 49.44 312 PHE A C 1
ATOM 2384 O O . PHE A 1 312 ? 117.997 144.886 122.995 1.00 49.44 312 PHE A O 1
ATOM 2392 N N . PRO A 1 313 ? 119.595 143.405 122.460 1.00 48.26 313 PRO A N 1
ATOM 2393 C CA . PRO A 1 313 ? 120.342 143.736 123.682 1.00 48.26 313 PRO A CA 1
ATOM 2394 C C . PRO A 1 313 ? 120.756 145.193 123.757 1.00 48.26 313 PRO A C 1
ATOM 2395 O O . PRO A 1 313 ? 120.621 145.813 124.817 1.00 48.26 313 PRO A O 1
ATOM 2399 N N . PHE A 1 314 ? 121.251 145.762 122.657 1.00 46.33 314 PHE A N 1
ATOM 2400 C CA . PHE A 1 314 ? 121.559 147.186 122.636 1.00 46.33 314 PHE A CA 1
ATOM 2401 C C . PHE A 1 314 ? 120.312 148.040 122.806 1.00 46.33 314 PHE A C 1
ATOM 2402 O O . PHE A 1 314 ? 120.422 149.204 123.202 1.00 46.33 314 PHE A O 1
ATOM 2410 N N . LEU A 1 315 ? 119.133 147.493 122.518 1.00 46.59 315 LEU A N 1
ATOM 2411 C CA . LEU A 1 315 ? 117.885 148.203 122.758 1.00 46.59 315 LEU A CA 1
ATOM 2412 C C . LEU A 1 315 ? 117.370 147.991 124.172 1.00 46.59 315 LEU A C 1
ATOM 2413 O O . LEU A 1 315 ? 116.749 148.896 124.740 1.00 46.59 315 LEU A O 1
ATOM 2418 N N . LEU A 1 316 ? 117.611 146.816 124.754 1.00 46.62 316 LEU A N 1
ATOM 2419 C CA . LEU A 1 316 ? 117.356 146.626 126.176 1.00 46.62 316 LEU A CA 1
ATOM 2420 C C . LEU A 1 316 ? 118.290 147.492 127.009 1.00 46.62 316 LEU A C 1
ATOM 2421 O O . LEU A 1 316 ? 117.847 148.286 127.846 1.00 46.62 316 LEU A O 1
ATOM 2426 N N . LEU A 1 317 ? 119.598 147.347 126.785 1.00 46.12 317 LEU A N 1
ATOM 2427 C CA . LEU A 1 317 ? 120.586 148.101 127.545 1.00 46.12 317 LEU A CA 1
ATOM 2428 C C . LEU A 1 317 ? 120.394 149.605 127.427 1.00 46.12 317 LEU A C 1
ATOM 2429 O O . LEU A 1 317 ? 120.860 150.343 128.297 1.00 46.12 317 LEU A O 1
ATOM 2434 N N . PHE A 1 318 ? 119.732 150.088 126.378 1.00 46.01 318 PHE A N 1
ATOM 2435 C CA . PHE A 1 318 ? 119.407 151.508 126.333 1.00 46.01 318 PHE A CA 1
ATOM 2436 C C . PHE A 1 318 ? 118.266 151.833 127.285 1.00 46.01 318 PHE A C 1
ATOM 2437 O O . PHE A 1 318 ? 118.434 152.605 128.234 1.00 46.01 318 PHE A O 1
ATOM 2445 N N . LEU A 1 319 ? 117.092 151.245 127.045 1.00 47.47 319 LEU A N 1
ATOM 2446 C CA . LEU A 1 319 ? 115.923 151.565 127.855 1.00 47.47 319 LEU A CA 1
ATOM 2447 C C . LEU A 1 319 ? 116.130 151.185 129.312 1.00 47.47 319 LEU A C 1
ATOM 2448 O O . LEU A 1 319 ? 115.604 151.852 130.208 1.00 47.47 319 LEU A O 1
ATOM 2453 N N . GLY A 1 320 ? 116.886 150.120 129.569 1.00 48.50 320 GLY A N 1
ATOM 2454 C CA . GLY A 1 320 ? 117.127 149.723 130.944 1.00 48.50 320 GLY A CA 1
ATOM 2455 C C . GLY A 1 320 ? 118.068 150.669 131.664 1.00 48.50 320 GLY A C 1
ATOM 2456 O O . GLY A 1 320 ? 117.785 151.114 132.777 1.00 48.50 320 GLY A O 1
ATOM 2457 N N . ASN A 1 321 ? 119.202 150.987 131.039 1.00 48.50 321 ASN A N 1
ATOM 2458 C CA . ASN A 1 321 ? 120.177 151.865 131.678 1.00 48.50 321 ASN A CA 1
ATOM 2459 C C . ASN A 1 321 ? 119.657 153.292 131.766 1.00 48.50 321 ASN A C 1
ATOM 2460 O O . ASN A 1 321 ? 119.750 153.933 132.818 1.00 48.50 321 ASN A O 1
ATOM 2465 N N . PHE A 1 322 ? 119.117 153.812 130.664 1.00 49.72 322 PHE A N 1
ATOM 2466 C CA . PHE A 1 322 ? 118.673 155.201 130.627 1.00 49.72 322 PHE A CA 1
ATOM 2467 C C . PHE A 1 322 ? 117.555 155.450 131.632 1.00 49.72 322 PHE A C 1
ATOM 2468 O O . PHE A 1 322 ? 117.653 156.339 132.484 1.00 49.72 322 PHE A O 1
ATOM 2476 N N . PHE A 1 323 ? 116.486 154.670 131.551 1.00 53.16 323 PHE A N 1
ATOM 2477 C CA . PHE A 1 323 ? 115.340 154.891 132.428 1.00 53.16 323 PHE A CA 1
ATOM 2478 C C . PHE A 1 323 ? 115.580 154.438 133.848 1.00 53.16 323 PHE A C 1
ATOM 2479 O O . PHE A 1 323 ? 114.650 154.500 134.654 1.00 53.16 323 PHE A O 1
ATOM 2487 N N . THR A 1 324 ? 116.785 153.989 134.181 1.00 53.06 324 THR A N 1
ATOM 2488 C CA . THR A 1 324 ? 117.185 153.709 135.554 1.00 53.06 324 THR A CA 1
ATOM 2489 C C . THR A 1 324 ? 118.126 154.761 136.109 1.00 53.06 324 THR A C 1
ATOM 2490 O O . THR A 1 324 ? 117.994 155.153 137.268 1.00 53.06 324 THR A O 1
ATOM 2494 N N . THR A 1 325 ? 119.077 155.231 135.301 1.00 54.41 325 THR A N 1
ATOM 2495 C CA . THR A 1 325 ? 119.889 156.370 135.706 1.00 54.41 325 THR A CA 1
ATOM 2496 C C . THR A 1 325 ? 119.026 157.598 135.950 1.00 54.41 325 THR A C 1
ATOM 2497 O O . THR A 1 325 ? 119.326 158.402 136.838 1.00 54.41 325 THR A O 1
ATOM 2501 N N . LEU A 1 326 ? 117.940 157.753 135.189 1.00 56.56 326 LEU A N 1
ATOM 2502 C CA . LEU A 1 326 ? 116.993 158.825 135.475 1.00 56.56 326 LEU A CA 1
ATOM 2503 C C . LEU A 1 326 ? 116.266 158.567 136.786 1.00 56.56 326 LEU A C 1
ATOM 2504 O O . LEU A 1 326 ? 115.995 159.502 137.547 1.00 56.56 326 LEU A O 1
ATOM 2509 N N . ARG A 1 327 ? 115.935 157.305 137.057 1.00 60.80 327 ARG A N 1
ATOM 2510 C CA . ARG A 1 327 ? 115.323 156.944 138.331 1.00 60.80 327 ARG A CA 1
ATOM 2511 C C . ARG A 1 327 ? 116.251 157.268 139.495 1.00 60.80 327 ARG A C 1
ATOM 2512 O O . ARG A 1 327 ? 115.821 157.826 140.510 1.00 60.80 327 ARG A O 1
ATOM 2520 N N . VAL A 1 328 ? 117.532 156.920 139.365 1.00 60.86 328 VAL A N 1
ATOM 2521 C CA . VAL A 1 328 ? 118.493 157.187 140.432 1.00 60.86 328 VAL A CA 1
ATOM 2522 C C . VAL A 1 328 ? 118.604 158.684 140.694 1.00 60.86 328 VAL A C 1
ATOM 2523 O O . VAL A 1 328 ? 118.718 159.118 141.844 1.00 60.86 328 VAL A O 1
ATOM 2527 N N . VAL A 1 329 ? 118.560 159.499 139.640 1.00 63.93 329 VAL A N 1
ATOM 2528 C CA . VAL A 1 329 ? 118.600 160.943 139.841 1.00 63.93 329 VAL A CA 1
ATOM 2529 C C . VAL A 1 329 ? 117.248 161.486 140.284 1.00 63.93 329 VAL A C 1
ATOM 2530 O O . VAL A 1 329 ? 117.189 162.547 140.918 1.00 63.93 329 VAL A O 1
ATOM 2534 N N . HIS A 1 330 ? 116.157 160.775 140.003 1.00 68.47 330 HIS A N 1
ATOM 2535 C CA . HIS A 1 330 ? 114.850 161.210 140.471 1.00 68.47 330 HIS A CA 1
ATOM 2536 C C . HIS A 1 330 ? 114.645 160.935 141.955 1.00 68.47 330 HIS A C 1
ATOM 2537 O O . HIS A 1 330 ? 113.821 161.604 142.587 1.00 68.47 330 HIS A O 1
ATOM 2544 N N . GLN A 1 331 ? 115.377 159.978 142.526 1.00 66.95 331 GLN A N 1
ATOM 2545 C CA . GLN A 1 331 ? 115.326 159.751 143.964 1.00 66.95 331 GLN A CA 1
ATOM 2546 C C . GLN A 1 331 ? 116.354 160.582 144.719 1.00 66.95 331 GLN A C 1
ATOM 2547 O O . GLN A 1 331 ? 116.105 160.962 145.868 1.00 66.95 331 GLN A O 1
ATOM 2553 N N . LYS A 1 332 ? 117.501 160.876 144.103 1.00 68.01 332 LYS A N 1
ATOM 2554 C CA . LYS A 1 332 ? 118.487 161.735 144.746 1.00 68.01 332 LYS A CA 1
ATOM 2555 C C . LYS A 1 332 ? 118.088 163.202 144.702 1.00 68.01 332 LYS A C 1
ATOM 2556 O O . LYS A 1 332 ? 118.546 163.980 145.544 1.00 68.01 332 LYS A O 1
ATOM 2562 N N . PHE A 1 333 ? 117.252 163.597 143.742 1.00 75.20 333 PHE A N 1
ATOM 2563 C CA . PHE A 1 333 ? 116.776 164.975 143.708 1.00 75.20 333 PHE A CA 1
ATOM 2564 C C . PHE A 1 333 ? 115.864 165.267 144.891 1.00 75.20 333 PHE A C 1
ATOM 2565 O O . PHE A 1 333 ? 115.901 166.366 145.454 1.00 75.20 333 PHE A O 1
ATOM 2573 N N . HIS A 1 334 ? 115.038 164.295 145.281 1.00 77.96 334 HIS A N 1
ATOM 2574 C CA . HIS A 1 334 ? 114.110 164.509 146.385 1.00 77.96 334 HIS A CA 1
ATOM 2575 C C . HIS A 1 334 ? 114.820 164.473 147.732 1.00 77.96 334 HIS A C 1
ATOM 2576 O O . HIS A 1 334 ? 114.469 165.234 148.640 1.00 77.96 334 HIS A O 1
ATOM 2583 N N . SER A 1 335 ? 115.815 163.605 147.881 1.00 75.69 335 SER A N 1
ATOM 2584 C CA . SER A 1 335 ? 116.526 163.473 149.146 1.00 75.69 335 SER A CA 1
ATOM 2585 C C . SER A 1 335 ? 117.499 164.629 149.351 1.00 75.69 335 SER A C 1
ATOM 2586 O O . SER A 1 335 ? 118.052 164.800 150.438 1.00 75.69 335 SER A O 1
ATOM 2588 N N . LEU B 1 9 ? 93.780 150.698 166.421 1.00 123.41 9 LEU B N 1
ATOM 2589 C CA . LEU B 1 9 ? 92.935 150.867 167.596 1.00 123.41 9 LEU B CA 1
ATOM 2590 C C . LEU B 1 9 ? 93.691 150.524 168.874 1.00 123.41 9 LEU B C 1
ATOM 2591 O O . LEU B 1 9 ? 94.917 150.406 168.870 1.00 123.41 9 LEU B O 1
ATOM 2596 N N . GLY B 1 10 ? 92.949 150.374 169.968 1.00 124.80 10 GLY B N 1
ATOM 2597 C CA . GLY B 1 10 ? 93.542 150.027 171.244 1.00 124.80 10 GLY B CA 1
ATOM 2598 C C . GLY B 1 10 ? 94.239 148.683 171.224 1.00 124.80 10 GLY B C 1
ATOM 2599 O O . GLY B 1 10 ? 95.433 148.591 171.522 1.00 124.80 10 GLY B O 1
ATOM 2600 N N . ASP B 1 11 ? 93.500 147.628 170.870 1.00 126.69 11 ASP B N 1
ATOM 2601 C CA . ASP B 1 11 ? 94.100 146.300 170.811 1.00 126.69 11 ASP B CA 1
ATOM 2602 C C . ASP B 1 11 ? 95.119 146.193 169.684 1.00 126.69 11 ASP B C 1
ATOM 2603 O O . ASP B 1 11 ? 96.029 145.358 169.753 1.00 126.69 11 ASP B O 1
ATOM 2608 N N . CYS B 1 12 ? 94.979 147.018 168.642 1.00 126.01 12 CYS B N 1
ATOM 2609 C CA . CYS B 1 12 ? 95.963 147.026 167.565 1.00 126.01 12 CYS B CA 1
ATOM 2610 C C . CYS B 1 12 ? 97.348 147.400 168.077 1.00 126.01 12 CYS B C 1
ATOM 2611 O O . CYS B 1 12 ? 98.357 146.976 167.503 1.00 126.01 12 CYS B O 1
ATOM 2614 N N . LEU B 1 13 ? 97.418 148.196 169.143 1.00 124.36 13 LEU B N 1
ATOM 2615 C CA . LEU B 1 13 ? 98.683 148.451 169.815 1.00 124.36 13 LEU B CA 1
ATOM 2616 C C . LEU B 1 13 ? 98.947 147.469 170.948 1.00 124.36 13 LEU B C 1
ATOM 2617 O O . LEU B 1 13 ? 100.108 147.276 171.328 1.00 124.36 13 LEU B O 1
ATOM 2622 N N . ARG B 1 14 ? 97.900 146.836 171.485 1.00 124.09 14 ARG B N 1
ATOM 2623 C CA . ARG B 1 14 ? 98.099 145.823 172.516 1.00 124.09 14 ARG B CA 1
ATOM 2624 C C . ARG B 1 14 ? 98.915 144.654 171.984 1.00 124.09 14 ARG B C 1
ATOM 2625 O O . ARG B 1 14 ? 99.820 144.158 172.664 1.00 124.09 14 ARG B O 1
ATOM 2627 N N . ASN B 1 15 ? 98.612 144.200 170.767 1.00 122.56 15 ASN B N 1
ATOM 2628 C CA . ASN B 1 15 ? 99.435 143.187 170.121 1.00 122.56 15 ASN B CA 1
ATOM 2629 C C . ASN B 1 15 ? 100.751 143.754 169.611 1.00 122.56 15 ASN B C 1
ATOM 2630 O O . ASN B 1 15 ? 101.713 142.998 169.442 1.00 122.56 15 ASN B O 1
ATOM 2635 N N . TRP B 1 16 ? 100.812 145.065 169.365 1.00 120.99 16 TRP B N 1
ATOM 2636 C CA . TRP B 1 16 ? 102.071 145.688 168.975 1.00 120.99 16 TRP B CA 1
ATOM 2637 C C . TRP B 1 16 ? 103.081 145.662 170.112 1.00 120.99 16 TRP B C 1
ATOM 2638 O O . TRP B 1 16 ? 104.291 145.604 169.864 1.00 120.99 16 TRP B O 1
ATOM 2649 N N . GLU B 1 17 ? 102.609 145.694 171.357 1.00 119.52 17 GLU B N 1
ATOM 2650 C CA . GLU B 1 17 ? 103.503 145.683 172.507 1.00 119.52 17 GLU B CA 1
ATOM 2651 C C . GLU B 1 17 ? 103.804 144.279 173.007 1.00 119.52 17 GLU B C 1
ATOM 2652 O O . GLU B 1 17 ? 104.891 144.043 173.546 1.00 119.52 17 GLU B O 1
ATOM 2658 N N . ASP B 1 18 ? 102.868 143.342 172.844 1.00 119.53 18 ASP B N 1
ATOM 2659 C CA . ASP B 1 18 ? 103.148 141.952 173.179 1.00 119.53 18 ASP B CA 1
ATOM 2660 C C . ASP B 1 18 ? 104.186 141.337 172.249 1.00 119.53 18 ASP B C 1
ATOM 2661 O O . ASP B 1 18 ? 104.720 140.266 172.557 1.00 119.53 18 ASP B O 1
ATOM 2666 N N . LEU B 1 19 ? 104.479 141.985 171.123 1.00 114.99 19 LEU B N 1
ATOM 2667 C CA . LEU B 1 19 ? 105.508 141.521 170.204 1.00 114.99 19 LEU B CA 1
ATOM 2668 C C . LEU B 1 19 ? 106.837 142.235 170.390 1.00 114.99 19 LEU B C 1
ATOM 2669 O O . LEU B 1 19 ? 107.886 141.649 170.104 1.00 114.99 19 LEU B O 1
ATOM 2671 N N . GLN B 1 20 ? 106.822 143.481 170.859 1.00 112.92 20 GLN B N 1
ATOM 2672 C CA . GLN B 1 20 ? 108.050 144.198 171.170 1.00 112.92 20 GLN B CA 1
ATOM 2673 C C . GLN B 1 20 ? 108.495 143.997 172.611 1.00 112.92 20 GLN B C 1
ATOM 2674 O O . GLN B 1 20 ? 109.580 144.457 172.979 1.00 112.92 20 GLN B O 1
ATOM 2680 N N . GLN B 1 21 ? 107.674 143.344 173.436 1.00 111.34 21 GLN B N 1
ATOM 2681 C CA . GLN B 1 21 ? 108.120 142.970 174.773 1.00 111.34 21 GLN B CA 1
ATOM 2682 C C . GLN B 1 21 ? 109.342 142.067 174.700 1.00 111.34 21 GLN B C 1
ATOM 2683 O O . GLN B 1 21 ? 110.243 142.155 175.543 1.00 111.34 21 GLN B O 1
ATOM 2685 N N . ASP B 1 22 ? 109.392 141.195 173.694 1.00 106.76 22 ASP B N 1
ATOM 2686 C CA . ASP B 1 22 ? 110.541 140.333 173.465 1.00 106.76 22 ASP B CA 1
ATOM 2687 C C . ASP B 1 22 ? 111.505 140.889 172.426 1.00 106.76 22 ASP B C 1
ATOM 2688 O O . ASP B 1 22 ? 112.572 140.302 172.222 1.00 106.76 22 ASP B O 1
ATOM 2693 N N . PHE B 1 23 ? 111.162 141.996 171.762 1.00 102.35 23 PHE B N 1
ATOM 2694 C CA . PHE B 1 23 ? 112.145 142.669 170.924 1.00 102.35 23 PHE B CA 1
ATOM 2695 C C . PHE B 1 23 ? 113.260 143.277 171.755 1.00 102.35 23 PHE B C 1
ATOM 2696 O O . PHE B 1 23 ? 114.355 143.508 171.232 1.00 102.35 23 PHE B O 1
ATOM 2704 N N . GLN B 1 24 ? 113.002 143.549 173.035 1.00 102.17 24 GLN B N 1
ATOM 2705 C CA . GLN B 1 24 ? 114.092 143.834 173.958 1.00 102.17 24 GLN B CA 1
ATOM 2706 C C . GLN B 1 24 ? 114.924 142.586 174.213 1.00 102.17 24 GLN B C 1
ATOM 2707 O O . GLN B 1 24 ? 116.109 142.688 174.546 1.00 102.17 24 GLN B O 1
ATOM 2713 N N . GLY B 1 25 ? 114.324 141.409 174.058 1.00 96.98 25 GLY B N 1
ATOM 2714 C CA . GLY B 1 25 ? 115.010 140.156 174.293 1.00 96.98 25 GLY B CA 1
ATOM 2715 C C . GLY B 1 25 ? 115.998 139.805 173.203 1.00 96.98 25 GLY B C 1
ATOM 2716 O O . GLY B 1 25 ? 117.160 139.508 173.494 1.00 96.98 25 GLY B O 1
ATOM 2717 N N . ILE B 1 26 ? 115.557 139.826 171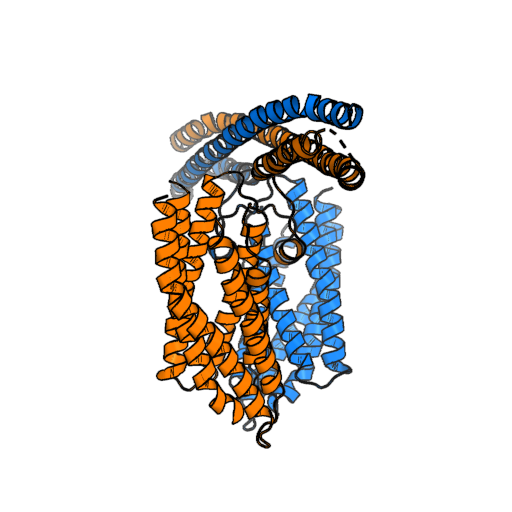.943 1.00 93.93 26 ILE B N 1
ATOM 2718 C CA . ILE B 1 26 ? 116.484 139.551 170.851 1.00 93.93 26 ILE B CA 1
ATOM 2719 C C . ILE B 1 26 ? 117.533 140.649 170.761 1.00 93.93 26 ILE B C 1
ATOM 2720 O O . ILE B 1 26 ? 118.711 140.375 170.507 1.00 93.93 26 ILE B O 1
ATOM 2725 N N . GLN B 1 27 ? 117.129 141.906 170.966 1.00 93.56 27 GLN B N 1
ATOM 2726 C CA . GLN B 1 27 ? 118.108 142.982 171.069 1.00 93.56 27 GLN B CA 1
ATOM 2727 C C . GLN B 1 27 ? 119.128 142.679 172.156 1.00 93.56 27 GLN B C 1
ATOM 2728 O O . GLN B 1 27 ? 120.323 142.939 171.989 1.00 93.56 27 GLN B O 1
ATOM 2734 N N . GLU B 1 28 ? 118.673 142.119 173.277 1.00 90.34 28 GLU B N 1
ATOM 2735 C CA . GLU B 1 28 ? 119.601 141.634 174.292 1.00 90.34 28 GLU B CA 1
ATOM 2736 C C . GLU B 1 28 ? 120.349 140.406 173.791 1.00 90.34 28 GLU B C 1
ATOM 2737 O O . GLU B 1 28 ? 121.568 140.291 173.968 1.00 90.34 28 GLU B O 1
ATOM 2743 N N . THR B 1 29 ? 119.631 139.477 173.155 1.00 88.45 29 THR B N 1
ATOM 2744 C CA . THR B 1 29 ? 120.256 138.252 172.668 1.00 88.45 29 THR B CA 1
ATOM 2745 C C . THR B 1 29 ? 121.239 138.529 171.537 1.00 88.45 29 THR B C 1
ATOM 2746 O O . THR B 1 29 ? 122.258 137.839 171.421 1.00 88.45 29 THR B O 1
ATOM 2750 N N . HIS B 1 30 ? 120.966 139.534 170.706 1.00 82.65 30 HIS B N 1
ATOM 2751 C CA . HIS B 1 30 ? 121.847 139.844 169.589 1.00 82.65 30 HIS B CA 1
ATOM 2752 C C . HIS B 1 30 ? 123.080 140.627 170.015 1.00 82.65 30 HIS B C 1
ATOM 2753 O O . HIS B 1 30 ? 124.042 140.702 169.244 1.00 82.65 30 HIS B O 1
ATOM 2760 N N . ARG B 1 31 ? 123.075 141.210 171.215 1.00 84.04 31 ARG B N 1
ATOM 2761 C CA . ARG B 1 31 ? 124.299 141.780 171.765 1.00 84.04 31 ARG B CA 1
ATOM 2762 C C . ARG B 1 31 ? 125.275 140.681 172.151 1.00 84.04 31 ARG B C 1
ATOM 2763 O O . ARG B 1 31 ? 126.444 140.699 171.749 1.00 84.04 31 ARG B O 1
ATOM 2771 N N . LEU B 1 32 ? 124.806 139.708 172.932 1.00 79.44 32 LEU B N 1
ATOM 2772 C CA . LEU B 1 32 ? 125.628 138.601 173.398 1.00 79.44 32 LEU B CA 1
ATOM 2773 C C . LEU B 1 32 ? 126.007 137.634 172.291 1.00 79.44 32 LEU B C 1
ATOM 2774 O O . LEU B 1 32 ? 126.657 136.628 172.580 1.00 79.44 32 LEU B O 1
ATOM 2779 N N . TYR B 1 33 ? 125.615 137.896 171.046 1.00 72.48 33 TYR B N 1
ATOM 2780 C CA . TYR B 1 33 ? 126.023 137.083 169.910 1.00 72.48 33 TYR B CA 1
ATOM 2781 C C . TYR B 1 33 ? 127.124 137.749 169.098 1.00 72.48 33 TYR B C 1
ATOM 2782 O O . TYR B 1 33 ? 128.133 137.113 168.784 1.00 72.48 33 TYR B O 1
ATOM 2791 N N . ARG B 1 34 ? 126.948 139.024 168.745 1.00 73.41 34 ARG B N 1
ATOM 2792 C CA . ARG B 1 34 ? 128.017 139.766 168.090 1.00 73.41 34 ARG B CA 1
ATOM 2793 C C . ARG B 1 34 ? 129.245 139.876 168.976 1.00 73.41 34 ARG B C 1
ATOM 2794 O O . ARG B 1 34 ? 130.351 140.081 168.467 1.00 73.41 34 ARG B O 1
ATOM 2802 N N . LEU B 1 35 ? 129.072 139.753 170.290 1.00 73.21 35 LEU B N 1
ATOM 2803 C CA . LEU B 1 35 ? 130.216 139.618 171.180 1.00 73.21 35 LEU B CA 1
ATOM 2804 C C . LEU B 1 35 ? 130.846 138.240 171.036 1.00 73.21 35 LEU B C 1
ATOM 2805 O O . LEU B 1 35 ? 132.074 138.108 170.977 1.00 73.21 35 LEU B O 1
ATOM 2810 N N . LYS B 1 36 ? 130.017 137.196 170.980 1.00 70.98 36 LYS B N 1
ATOM 2811 C CA . LYS B 1 36 ? 130.533 135.855 170.739 1.00 70.98 36 LYS B CA 1
ATOM 2812 C C . LYS B 1 36 ? 131.135 135.740 169.346 1.00 70.98 36 LYS B C 1
ATOM 2813 O O . LYS B 1 36 ? 132.151 135.063 169.156 1.00 70.98 36 LYS B O 1
ATOM 2819 N N . LEU B 1 37 ? 130.520 136.389 168.355 1.00 70.41 37 LEU B N 1
ATOM 2820 C CA . LEU B 1 37 ? 131.059 136.338 167.001 1.00 70.41 37 LEU B CA 1
ATOM 2821 C C . LEU B 1 37 ? 132.410 137.033 166.905 1.00 70.41 37 LEU B C 1
ATOM 2822 O O . LEU B 1 37 ? 133.261 136.619 166.111 1.00 70.41 37 LEU B O 1
ATOM 2827 N N . GLU B 1 38 ? 132.631 138.083 167.697 1.00 73.21 38 GLU B N 1
ATOM 2828 C CA . GLU B 1 38 ? 133.897 138.803 167.615 1.00 73.21 38 GLU B CA 1
ATOM 2829 C C . GLU B 1 38 ? 134.995 138.101 168.407 1.00 73.21 38 GLU B C 1
ATOM 2830 O O . GLU B 1 38 ? 136.160 138.113 167.996 1.00 73.21 38 GLU B O 1
ATOM 2836 N N . GLU B 1 39 ? 134.653 137.478 169.538 1.00 71.89 39 GLU B N 1
ATOM 2837 C CA . GLU B 1 39 ? 135.655 136.712 170.267 1.00 71.89 39 GLU B CA 1
ATOM 2838 C C . GLU B 1 39 ? 135.959 135.388 169.584 1.00 71.89 39 GLU B C 1
ATOM 2839 O O . GLU B 1 39 ? 137.034 134.824 169.806 1.00 71.89 39 GLU B O 1
ATOM 2845 N N . LEU B 1 40 ? 135.037 134.880 168.767 1.00 70.58 40 LEU B N 1
ATOM 2846 C CA . LEU B 1 40 ? 135.315 133.683 167.984 1.00 70.58 40 LEU B CA 1
ATOM 2847 C C . LEU B 1 40 ? 136.193 134.005 166.784 1.00 70.58 40 LEU B C 1
ATOM 2848 O O . LEU B 1 40 ? 137.044 133.196 166.402 1.00 70.58 40 LEU B O 1
ATOM 2853 N N . THR B 1 41 ? 136.004 135.182 166.182 1.00 70.85 41 THR B N 1
ATOM 2854 C CA . THR B 1 41 ? 136.827 135.586 165.048 1.00 70.85 41 THR B CA 1
ATOM 2855 C C . THR B 1 41 ? 138.274 135.837 165.446 1.00 70.85 41 THR B C 1
ATOM 2856 O O . THR B 1 41 ? 139.153 135.837 164.579 1.00 70.85 41 THR B O 1
ATOM 2860 N N . LYS B 1 42 ? 138.542 136.055 166.731 1.00 73.23 42 LYS B N 1
ATOM 2861 C CA . LYS B 1 42 ? 139.912 136.182 167.206 1.00 73.23 42 LYS B CA 1
ATOM 2862 C C . LYS B 1 42 ? 140.493 134.850 167.645 1.00 73.23 42 LYS B C 1
ATOM 2863 O O . LYS B 1 42 ? 141.713 134.664 167.583 1.00 73.23 42 LYS B O 1
ATOM 2869 N N . LEU B 1 43 ? 139.645 133.921 168.090 1.00 73.18 43 LEU B N 1
ATOM 2870 C CA . LEU B 1 43 ? 140.114 132.576 168.398 1.00 73.18 43 LEU B CA 1
ATOM 2871 C C . LEU B 1 43 ? 140.542 131.834 167.141 1.00 73.18 43 LEU B C 1
ATOM 2872 O O . LEU B 1 43 ? 141.428 130.975 167.203 1.00 73.18 43 LEU B O 1
ATOM 2877 N N . GLN B 1 44 ? 139.925 132.140 166.000 1.00 72.80 44 GLN B N 1
ATOM 2878 C CA . GLN B 1 44 ? 140.348 131.532 164.745 1.00 72.80 44 GLN B CA 1
ATOM 2879 C C . GLN B 1 44 ? 141.733 132.018 164.345 1.00 72.80 44 GLN B C 1
ATOM 2880 O O . GLN B 1 44 ? 142.630 131.213 164.075 1.00 72.80 44 GLN B O 1
ATOM 2886 N N . ALA B 1 45 ? 141.923 133.340 164.300 1.00 78.39 45 ALA B N 1
ATOM 2887 C CA . ALA B 1 45 ? 143.214 133.896 163.911 1.00 78.39 45 ALA B CA 1
ATOM 2888 C C . ALA B 1 45 ? 144.302 133.510 164.903 1.00 78.39 45 ALA B C 1
ATOM 2889 O O . ALA B 1 45 ? 145.439 133.229 164.509 1.00 78.39 45 ALA B O 1
ATOM 2891 N N . ASN B 1 46 ? 143.973 133.498 166.195 1.00 79.25 46 ASN B N 1
ATOM 2892 C CA . ASN B 1 46 ? 144.913 133.008 167.198 1.00 79.25 46 ASN B CA 1
ATOM 2893 C C . ASN B 1 46 ? 145.326 131.573 166.901 1.00 79.25 46 ASN B C 1
ATOM 2894 O O . ASN B 1 46 ? 146.517 131.246 166.870 1.00 79.25 46 ASN B O 1
ATOM 2899 N N . CYS B 1 47 ? 144.345 130.701 166.672 1.00 80.68 47 CYS B N 1
ATOM 2900 C CA . CYS B 1 47 ? 144.615 129.298 166.398 1.00 80.68 47 CYS B CA 1
ATOM 2901 C C . CYS B 1 47 ? 145.229 129.069 165.024 1.00 80.68 47 CYS B C 1
ATOM 2902 O O . CYS B 1 47 ? 145.710 127.964 164.761 1.00 80.68 47 CYS B O 1
ATOM 2905 N N . THR B 1 48 ? 145.229 130.071 164.147 1.00 81.43 48 THR B N 1
ATOM 2906 C CA . THR B 1 48 ? 145.790 129.889 162.816 1.00 81.43 48 THR B CA 1
ATOM 2907 C C . THR B 1 48 ? 147.269 130.242 162.766 1.00 81.43 48 THR B C 1
ATOM 2908 O O . THR B 1 48 ? 148.057 129.506 162.163 1.00 81.43 48 THR B O 1
ATOM 2912 N N . ASN B 1 49 ? 147.664 131.350 163.399 1.00 87.00 49 ASN B N 1
ATOM 2913 C CA . ASN B 1 49 ? 149.076 131.710 163.457 1.00 87.00 49 ASN B CA 1
ATOM 2914 C C . ASN B 1 49 ? 149.880 130.756 164.326 1.00 87.00 49 ASN B C 1
ATOM 2915 O O . ASN B 1 49 ? 151.102 130.678 164.168 1.00 87.00 49 ASN B O 1
ATOM 2920 N N . SER B 1 50 ? 149.228 130.032 165.233 1.00 89.66 50 SER B N 1
ATOM 2921 C CA . SER B 1 50 ? 149.936 129.168 166.167 1.00 89.66 50 SER B CA 1
ATOM 2922 C C . SER B 1 50 ? 150.172 127.764 165.631 1.00 89.66 50 SER B C 1
ATOM 2923 O O . SER B 1 50 ? 151.118 127.103 166.073 1.00 89.66 50 SER B O 1
ATOM 2926 N N . ILE B 1 51 ? 149.340 127.284 164.701 1.00 90.92 51 ILE B N 1
ATOM 2927 C CA . ILE B 1 51 ? 149.610 125.999 164.061 1.00 90.92 51 ILE B CA 1
ATOM 2928 C C . ILE B 1 51 ? 150.315 126.161 162.725 1.00 90.92 51 ILE B C 1
ATOM 2929 O O . ILE B 1 51 ? 150.712 125.155 162.120 1.00 90.92 51 ILE B O 1
ATOM 2934 N N . THR B 1 52 ? 150.482 127.391 162.241 1.00 94.80 52 THR B N 1
ATOM 2935 C CA . THR B 1 52 ? 151.245 127.636 161.025 1.00 94.80 52 THR B CA 1
ATOM 2936 C C . THR B 1 52 ? 152.687 128.028 161.299 1.00 94.80 52 THR B C 1
ATOM 2937 O O . THR B 1 52 ? 153.550 127.794 160.448 1.00 94.80 52 THR B O 1
ATOM 2941 N N . ARG B 1 53 ? 152.973 128.617 162.463 1.00 98.58 53 ARG B N 1
ATOM 2942 C CA . ARG B 1 53 ? 154.358 128.899 162.813 1.00 98.58 53 ARG B CA 1
ATOM 2943 C C . ARG B 1 53 ? 155.048 127.667 163.376 1.00 98.58 53 ARG B C 1
ATOM 2944 O O . ARG B 1 53 ? 156.269 127.531 163.243 1.00 98.58 53 ARG B O 1
ATOM 2952 N N . GLN B 1 54 ? 154.290 126.764 164.002 1.00 102.24 54 GLN B N 1
ATOM 2953 C CA . GLN B 1 54 ? 154.867 125.504 164.456 1.00 102.24 54 GLN B CA 1
ATOM 2954 C C . GLN B 1 54 ? 155.132 124.568 163.285 1.00 102.24 54 GLN B C 1
ATOM 2955 O O . GLN B 1 54 ? 156.152 123.871 163.260 1.00 102.24 54 GLN B O 1
ATOM 2961 N N . LYS B 1 55 ? 154.226 124.541 162.307 1.00 103.21 55 LYS B N 1
ATOM 2962 C CA . LYS B 1 55 ? 154.410 123.674 161.149 1.00 103.21 55 LYS B CA 1
ATOM 2963 C C . LYS B 1 55 ? 155.630 124.094 160.338 1.00 103.21 55 LYS B C 1
ATOM 2964 O O . LYS B 1 55 ? 156.468 123.257 159.985 1.00 103.21 55 LYS B O 1
ATOM 2970 N N . LYS B 1 56 ? 155.746 125.390 160.029 1.00 106.89 56 LYS B N 1
ATOM 2971 C CA . LYS B 1 56 ? 156.937 125.869 159.336 1.00 106.89 56 LYS B CA 1
ATOM 2972 C C . LYS B 1 56 ? 158.186 125.671 160.184 1.00 106.89 56 LYS B C 1
ATOM 2973 O O . LYS B 1 56 ? 159.288 125.526 159.644 1.00 106.89 56 LYS B O 1
ATOM 2979 N N . ARG B 1 57 ? 158.035 125.664 161.509 1.00 109.90 57 ARG B N 1
ATOM 2980 C CA . ARG B 1 57 ? 159.128 125.266 162.384 1.00 109.90 57 ARG B CA 1
ATOM 2981 C C . ARG B 1 57 ? 159.282 123.751 162.437 1.00 109.90 57 ARG B C 1
ATOM 2982 O O . ARG B 1 57 ? 160.386 123.252 162.677 1.00 109.90 57 ARG B O 1
ATOM 2990 N N . LEU B 1 58 ? 158.194 123.010 162.214 1.00 110.74 58 LEU B N 1
ATOM 2991 C CA . LEU B 1 58 ? 158.269 121.553 162.232 1.00 110.74 58 LEU B CA 1
ATOM 2992 C C . LEU B 1 58 ? 159.103 121.030 161.070 1.00 110.74 58 LEU B C 1
ATOM 2993 O O . LEU B 1 58 ? 159.997 120.197 161.259 1.00 110.74 58 LEU B O 1
ATOM 2998 N N . GLN B 1 59 ? 158.815 121.498 159.853 1.00 113.85 59 GLN B N 1
ATOM 2999 C CA . GLN B 1 59 ? 159.606 121.077 158.701 1.00 113.85 59 GLN B CA 1
ATOM 3000 C C . GLN B 1 59 ? 161.062 121.491 158.846 1.00 113.85 59 GLN B C 1
ATOM 3001 O O . GLN B 1 59 ? 161.956 120.792 158.354 1.00 113.85 59 GLN B O 1
ATOM 3007 N N . GLU B 1 60 ? 161.320 122.622 159.508 1.00 116.48 60 GLU B N 1
ATOM 3008 C CA . GLU B 1 60 ? 162.693 122.995 159.831 1.00 116.48 60 GLU B CA 1
ATOM 3009 C C . GLU B 1 60 ? 163.373 121.909 160.654 1.00 116.48 60 GLU B C 1
ATOM 3010 O O . GLU B 1 60 ? 164.549 121.599 160.436 1.00 116.48 60 GLU B O 1
ATOM 3016 N N . LEU B 1 61 ? 162.646 121.319 161.605 1.00 118.58 61 LEU B N 1
ATOM 3017 C CA . LEU B 1 61 ? 163.190 120.203 162.371 1.00 118.58 61 LEU B CA 1
ATOM 3018 C C . LEU B 1 61 ? 163.482 119.010 161.468 1.00 118.58 61 LEU B C 1
ATOM 3019 O O . LEU B 1 61 ? 164.445 118.270 161.697 1.00 118.58 61 LEU B O 1
ATOM 3024 N N . ALA B 1 62 ? 162.665 118.812 160.431 1.00 120.86 62 ALA B N 1
ATOM 3025 C CA . ALA B 1 62 ? 162.852 117.660 159.556 1.00 120.86 62 ALA B CA 1
ATOM 3026 C C . ALA B 1 62 ? 164.115 117.797 158.716 1.00 120.86 62 ALA B C 1
ATOM 3027 O O . ALA B 1 62 ? 164.875 116.832 158.567 1.00 120.86 62 ALA B O 1
ATOM 3029 N N . LEU B 1 63 ? 164.359 118.985 158.159 1.00 122.12 63 LEU B N 1
ATOM 3030 C CA . LEU B 1 63 ? 165.553 119.186 157.346 1.00 122.12 63 LEU B CA 1
ATOM 3031 C C . LEU B 1 63 ? 166.818 119.051 158.183 1.00 122.12 63 LEU B C 1
ATOM 3032 O O . LEU B 1 63 ? 167.828 118.516 157.711 1.00 122.12 63 LEU B O 1
ATOM 3037 N N . VAL B 1 64 ? 166.781 119.528 159.430 1.00 125.08 64 VAL B N 1
ATOM 3038 C CA . VAL B 1 64 ? 167.895 119.317 160.346 1.00 125.08 64 VAL B CA 1
ATOM 3039 C C . VAL B 1 64 ? 168.086 117.834 160.628 1.00 125.08 64 VAL B C 1
ATOM 3040 O O . VAL B 1 64 ? 169.197 117.396 160.945 1.00 125.08 64 VAL B O 1
ATOM 3044 N N . LEU B 1 65 ? 167.030 117.036 160.483 1.00 126.16 65 LEU B N 1
ATOM 3045 C CA . LEU B 1 65 ? 167.134 115.589 160.620 1.00 126.16 65 LEU B CA 1
ATOM 3046 C C . LEU B 1 65 ? 167.430 114.907 159.291 1.00 126.16 65 LEU B C 1
ATOM 3047 O O . LEU B 1 65 ? 168.120 113.882 159.260 1.00 126.16 65 LEU B O 1
ATOM 3052 N N . LYS B 1 66 ? 166.919 115.461 158.188 1.00 127.21 66 LYS B N 1
ATOM 3053 C CA . LYS B 1 66 ? 167.071 114.814 156.889 1.00 127.21 66 LYS B CA 1
ATOM 3054 C C . LYS B 1 66 ? 168.528 114.751 156.448 1.00 127.21 66 LYS B C 1
ATOM 3055 O O . LYS B 1 66 ? 168.917 113.821 155.734 1.00 127.21 66 LYS B O 1
ATOM 3061 N N . LYS B 1 67 ? 169.350 115.721 156.857 1.00 129.60 67 LYS B N 1
ATOM 3062 C CA . LYS B 1 67 ? 170.736 115.736 156.406 1.00 129.60 67 LYS B CA 1
ATOM 3063 C C . LYS B 1 67 ? 171.600 114.705 157.122 1.00 129.60 67 LYS B C 1
ATOM 3064 O O . LYS B 1 67 ? 172.655 114.330 156.598 1.00 129.60 67 LYS B O 1
ATOM 3070 N N . CYS B 1 68 ? 171.181 114.234 158.296 1.00 132.33 68 CYS B N 1
ATOM 3071 C CA . CYS B 1 68 ? 172.021 113.351 159.095 1.00 132.33 68 CYS B CA 1
ATOM 3072 C C . CYS B 1 68 ? 171.773 111.876 158.814 1.00 132.33 68 CYS B C 1
ATOM 3073 O O . CYS B 1 68 ? 172.714 111.076 158.887 1.00 132.33 68 CYS B O 1
ATOM 3076 N N . ARG B 1 69 ? 170.533 111.499 158.502 1.00 133.01 69 ARG B N 1
ATOM 3077 C CA . ARG B 1 69 ? 170.229 110.094 158.253 1.00 133.01 69 ARG B CA 1
ATOM 3078 C C . ARG B 1 69 ? 171.063 109.457 157.141 1.00 133.01 69 ARG B C 1
ATOM 3079 O O . ARG B 1 69 ? 171.357 108.254 157.257 1.00 133.01 69 ARG B O 1
ATOM 3087 N N . PRO B 1 70 ? 171.460 110.155 156.070 1.00 134.12 70 PRO B N 1
ATOM 3088 C CA . PRO B 1 70 ? 172.402 109.523 155.131 1.00 134.12 70 PRO B CA 1
ATOM 3089 C C . PRO B 1 70 ? 173.791 109.340 155.715 1.00 134.12 70 PRO B C 1
ATOM 3090 O O . PRO B 1 70 ? 174.460 108.346 155.406 1.00 134.12 70 PRO B O 1
ATOM 3094 N N . SER B 1 71 ? 174.248 110.272 156.552 1.00 135.45 71 SER B N 1
ATOM 3095 C CA . SER B 1 71 ? 175.588 110.197 157.118 1.00 135.45 71 SER B CA 1
ATOM 3096 C C . SER B 1 71 ? 175.634 109.477 158.458 1.00 135.45 71 SER B C 1
ATOM 3097 O O . SER B 1 71 ? 176.707 109.000 158.844 1.00 135.45 71 SER B O 1
ATOM 3100 N N . LEU B 1 72 ? 174.500 109.376 159.153 1.00 135.28 72 LEU B N 1
ATOM 3101 C CA . LEU B 1 72 ? 174.385 108.737 160.472 1.00 135.28 72 LEU B CA 1
ATOM 3102 C C . LEU B 1 72 ? 175.589 108.982 161.381 1.00 135.28 72 LEU B C 1
ATOM 3103 O O . LEU B 1 72 ? 176.054 108.075 162.071 1.00 135.28 72 LEU B O 1
ATOM 3108 N N . SER B 1 76 ? 171.140 101.738 165.796 1.00 133.06 76 SER B N 1
ATOM 3109 C CA . SER B 1 76 ? 170.352 102.963 165.834 1.00 133.06 76 SER B CA 1
ATOM 3110 C C . SER B 1 76 ? 170.100 103.491 164.427 1.00 133.06 76 SER B C 1
ATOM 3111 O O . SER B 1 76 ? 170.017 104.701 164.212 1.00 133.06 76 SER B O 1
ATOM 3114 N N . MET B 1 77 ? 169.988 102.569 163.468 1.00 134.21 77 MET B N 1
ATOM 3115 C CA . MET B 1 77 ? 169.691 102.960 162.095 1.00 134.21 77 MET B CA 1
ATOM 3116 C C . MET B 1 77 ? 168.331 103.637 162.000 1.00 134.21 77 MET B C 1
ATOM 3117 O O . MET B 1 77 ? 168.179 104.655 161.314 1.00 134.21 77 MET B O 1
ATOM 3122 N N . GLU B 1 78 ? 167.330 103.085 162.684 1.00 133.07 78 GLU B N 1
ATOM 3123 C CA . GLU B 1 78 ? 165.990 103.654 162.703 1.00 133.07 78 GLU B CA 1
ATOM 3124 C C . GLU B 1 78 ? 165.696 104.448 163.967 1.00 133.07 78 GLU B C 1
ATOM 3125 O O . GLU B 1 78 ? 164.619 105.046 164.064 1.00 133.07 78 GLU B O 1
ATOM 3131 N N . ALA B 1 79 ? 166.617 104.464 164.935 1.00 131.87 79 ALA B N 1
ATOM 3132 C CA . ALA B 1 79 ? 166.426 105.281 166.128 1.00 131.87 79 ALA B CA 1
ATOM 3133 C C . ALA B 1 79 ? 166.302 106.760 165.793 1.00 131.87 79 ALA B C 1
ATOM 3134 O O . ALA B 1 79 ? 165.702 107.513 166.567 1.00 131.87 79 ALA B O 1
ATOM 3136 N N . ALA B 1 80 ? 166.855 107.191 164.661 1.00 131.54 80 ALA B N 1
ATOM 3137 C CA . ALA B 1 80 ? 166.691 108.565 164.208 1.00 131.54 80 ALA B CA 1
ATOM 3138 C C . ALA B 1 80 ? 165.442 108.739 163.354 1.00 131.54 80 ALA B C 1
ATOM 3139 O O . ALA B 1 80 ? 164.733 109.741 163.496 1.00 131.54 80 ALA B O 1
ATOM 3141 N N . GLN B 1 81 ? 165.149 107.780 162.471 1.00 130.64 81 GLN B N 1
ATOM 3142 C CA . GLN B 1 81 ? 163.908 107.846 161.707 1.00 130.64 81 GLN B CA 1
ATOM 3143 C C . GLN B 1 81 ? 162.692 107.486 162.547 1.00 130.64 81 GLN B C 1
ATOM 3144 O O . GLN B 1 81 ? 161.566 107.597 162.053 1.00 130.64 81 GLN B O 1
ATOM 3150 N N . GLU B 1 82 ? 162.889 107.049 163.794 1.00 128.93 82 GLU B N 1
ATOM 3151 C CA . GLU B 1 82 ? 161.770 106.966 164.723 1.00 128.93 82 GLU B CA 1
ATOM 3152 C C . GLU B 1 82 ? 161.129 108.329 164.938 1.00 128.93 82 GLU B C 1
ATOM 3153 O O . GLU B 1 82 ? 159.991 108.406 165.412 1.00 128.93 82 GLU B O 1
ATOM 3159 N N . LEU B 1 83 ? 161.840 109.404 164.599 1.00 126.53 83 LEU B N 1
ATOM 3160 C CA . LEU B 1 83 ? 161.281 110.746 164.607 1.00 126.53 83 LEU B CA 1
ATOM 3161 C C . LEU B 1 83 ? 160.519 111.075 163.330 1.00 126.53 83 LEU B C 1
ATOM 3162 O O . LEU B 1 83 ? 159.880 112.129 163.271 1.00 126.53 83 LEU B O 1
ATOM 3167 N N . GLU B 1 84 ? 160.565 110.209 162.316 1.00 125.11 84 GLU B N 1
ATOM 3168 C CA . GLU B 1 84 ? 159.819 110.467 161.087 1.00 125.11 84 GLU B CA 1
ATOM 3169 C C . GLU B 1 84 ? 158.324 110.275 161.308 1.00 125.11 84 GLU B C 1
ATOM 3170 O O . GLU B 1 84 ? 157.532 111.210 161.142 1.00 125.11 84 GLU B O 1
ATOM 3176 N N . ASN B 1 85 ? 157.918 109.062 161.686 1.00 124.68 85 ASN B N 1
ATOM 3177 C CA . ASN B 1 85 ? 156.522 108.805 162.014 1.00 124.68 85 ASN B CA 1
ATOM 3178 C C . ASN B 1 85 ? 156.032 109.645 163.186 1.00 124.68 85 ASN B C 1
ATOM 3179 O O . ASN B 1 85 ? 154.821 109.699 163.426 1.00 124.68 85 ASN B O 1
ATOM 3184 N N . GLN B 1 86 ? 156.938 110.296 163.919 1.00 122.20 86 GLN B N 1
ATOM 3185 C CA . GLN B 1 86 ? 156.534 111.187 164.997 1.00 122.20 86 GLN B CA 1
ATOM 3186 C C . GLN B 1 86 ? 156.054 112.536 164.477 1.00 122.20 86 GLN B C 1
ATOM 3187 O O . GLN B 1 86 ? 155.200 113.167 165.108 1.00 122.20 86 GLN B O 1
ATOM 3193 N N . MET B 1 87 ? 156.583 113.000 163.344 1.00 119.10 87 MET B N 1
ATOM 3194 C CA . MET B 1 87 ? 156.134 114.250 162.747 1.00 119.10 87 MET B CA 1
ATOM 3195 C C . MET B 1 87 ? 155.368 114.037 161.448 1.00 119.10 87 MET B C 1
ATOM 3196 O O . MET B 1 87 ? 154.976 115.015 160.804 1.00 119.10 87 MET B O 1
ATOM 3201 N N . LYS B 1 88 ? 155.141 112.787 161.046 1.00 114.79 88 LYS B N 1
ATOM 3202 C CA . LYS B 1 88 ? 154.293 112.549 159.884 1.00 114.79 88 LYS B CA 1
ATOM 3203 C C . LYS B 1 88 ? 152.820 112.592 160.265 1.00 114.79 88 LYS B C 1
ATOM 3204 O O . LYS B 1 88 ? 151.998 113.136 159.520 1.00 114.79 88 LYS B O 1
ATOM 3210 N N . GLU B 1 89 ? 152.473 112.031 161.423 1.00 110.41 89 GLU B N 1
ATOM 3211 C CA . GLU B 1 89 ? 151.100 112.111 161.904 1.00 110.41 89 GLU B CA 1
ATOM 3212 C C . GLU B 1 89 ? 150.805 113.473 162.524 1.00 110.41 89 GLU B C 1
ATOM 3213 O O . GLU B 1 89 ? 149.679 113.970 162.423 1.00 110.41 89 GLU B O 1
ATOM 3219 N N . ARG B 1 90 ? 151.798 114.088 163.174 1.00 107.40 90 ARG B N 1
ATOM 3220 C CA . ARG B 1 90 ? 151.588 115.410 163.756 1.00 107.40 90 ARG B CA 1
ATOM 3221 C C . ARG B 1 90 ? 151.349 116.453 162.674 1.00 107.40 90 ARG B C 1
ATOM 3222 O O . ARG B 1 90 ? 150.427 117.268 162.776 1.00 107.40 90 ARG B O 1
ATOM 3230 N N . GLN B 1 91 ? 152.189 116.460 161.636 1.00 105.56 91 GLN B N 1
ATOM 3231 C CA . GLN B 1 91 ? 151.910 117.315 160.487 1.00 105.56 91 GLN B CA 1
ATOM 3232 C C . GLN B 1 91 ? 150.565 116.969 159.867 1.00 105.56 91 GLN B C 1
ATOM 3233 O O . GLN B 1 91 ? 149.895 117.841 159.302 1.00 105.56 91 GLN B O 1
ATOM 3239 N N . GLY B 1 92 ? 150.149 115.704 159.972 1.00 100.98 92 GLY B N 1
ATOM 3240 C CA . GLY B 1 92 ? 148.786 115.338 159.642 1.00 100.98 92 GLY B CA 1
ATOM 3241 C C . GLY B 1 92 ? 147.780 115.699 160.710 1.00 100.98 92 GLY B C 1
ATOM 3242 O O . GLY B 1 92 ? 146.599 115.880 160.397 1.00 100.98 92 GLY B O 1
ATOM 3243 N N . LEU B 1 93 ? 148.219 115.802 161.967 1.00 98.67 93 LEU B N 1
ATOM 3244 C CA . LEU B 1 93 ? 147.345 116.325 163.011 1.00 98.67 93 LEU B CA 1
ATOM 3245 C C . LEU B 1 93 ? 147.059 117.801 162.781 1.00 98.67 93 LEU B C 1
ATOM 3246 O O . LEU B 1 93 ? 145.940 118.268 163.017 1.00 98.67 93 LEU B O 1
ATOM 3251 N N . PHE B 1 94 ? 148.067 118.551 162.330 1.00 94.48 94 PHE B N 1
ATOM 3252 C CA . PHE B 1 94 ? 147.844 119.941 161.956 1.00 94.48 94 PHE B CA 1
ATOM 3253 C C . PHE B 1 94 ? 146.843 120.053 160.815 1.00 94.48 94 PHE B C 1
ATOM 3254 O O . PHE B 1 94 ? 146.106 121.040 160.731 1.00 94.48 94 PHE B O 1
ATOM 3262 N N . PHE B 1 95 ? 146.797 119.052 159.932 1.00 85.36 95 PHE B N 1
ATOM 3263 C CA . PHE B 1 95 ? 145.876 119.116 158.803 1.00 85.36 95 PHE B CA 1
ATOM 3264 C C . PHE B 1 95 ? 144.429 118.934 159.240 1.00 85.36 95 PHE B C 1
ATOM 3265 O O . PHE B 1 95 ? 143.525 119.512 158.629 1.00 85.36 95 PHE B O 1
ATOM 3273 N N . ASP B 1 96 ? 144.184 118.133 160.280 1.00 89.45 96 ASP B N 1
ATOM 3274 C CA . ASP B 1 96 ? 142.827 118.023 160.802 1.00 89.45 96 ASP B CA 1
ATOM 3275 C C . ASP B 1 96 ? 142.477 119.211 161.684 1.00 89.45 96 ASP B C 1
ATOM 3276 O O . ASP B 1 96 ? 141.298 119.553 161.816 1.00 89.45 96 ASP B O 1
ATOM 3281 N N . MET B 1 97 ? 143.481 119.833 162.304 1.00 85.25 97 MET B N 1
ATOM 3282 C CA . MET B 1 97 ? 143.271 121.114 162.967 1.00 85.25 97 MET B CA 1
ATOM 3283 C C . MET B 1 97 ? 142.854 122.176 161.960 1.00 85.25 97 MET B C 1
ATOM 3284 O O . MET B 1 97 ? 141.752 122.731 162.037 1.00 85.25 97 MET B O 1
ATOM 3289 N N . GLU B 1 98 ? 143.724 122.452 160.987 1.00 78.78 98 GLU B N 1
ATOM 3290 C CA . GLU B 1 98 ? 143.491 123.480 159.980 1.00 78.78 98 GLU B CA 1
ATOM 3291 C C . GLU B 1 98 ? 142.225 123.249 159.164 1.00 78.78 98 GLU B C 1
ATOM 3292 O O . GLU B 1 98 ? 141.834 124.136 158.399 1.00 78.78 98 GLU B O 1
ATOM 3298 N N . ALA B 1 99 ? 141.582 122.088 159.300 1.00 74.08 99 ALA B N 1
ATOM 3299 C CA . ALA B 1 99 ? 140.374 121.792 158.543 1.00 74.08 99 ALA B CA 1
ATOM 3300 C C . ALA B 1 99 ? 139.139 122.469 159.117 1.00 74.08 99 ALA B C 1
ATOM 3301 O O . ALA B 1 99 ? 138.123 122.568 158.421 1.00 74.08 99 ALA B O 1
ATOM 3303 N N . TYR B 1 100 ? 139.200 122.928 160.364 1.00 71.91 100 TYR B N 1
ATOM 3304 C CA . TYR B 1 100 ? 138.105 123.658 160.982 1.00 71.91 100 TYR B CA 1
ATOM 3305 C C . TYR B 1 100 ? 138.383 125.149 161.092 1.00 71.91 100 TYR B C 1
ATOM 3306 O O . TYR B 1 100 ? 137.520 125.891 161.568 1.00 71.91 100 TYR B O 1
ATOM 3315 N N . LEU B 1 101 ? 139.565 125.602 160.680 1.00 69.57 101 LEU B N 1
ATOM 3316 C CA . LEU B 1 101 ? 139.972 126.997 160.584 1.00 69.57 101 LEU B CA 1
ATOM 3317 C C . LEU B 1 101 ? 139.693 127.526 159.184 1.00 69.57 101 LEU B C 1
ATOM 3318 O O . LEU B 1 101 ? 139.869 126.801 158.202 1.00 69.57 101 LEU B O 1
ATOM 3323 N N . PRO B 1 102 ? 139.255 128.776 159.063 1.00 64.54 102 PRO B N 1
ATOM 3324 C CA . PRO B 1 102 ? 139.049 129.354 157.731 1.00 64.54 102 PRO B CA 1
ATOM 3325 C C . PRO B 1 102 ? 140.378 129.550 157.016 1.00 64.54 102 PRO B C 1
ATOM 3326 O O . PRO B 1 102 ? 141.299 130.174 157.547 1.00 64.54 102 PRO B O 1
ATOM 3330 N N . LYS B 1 103 ? 140.472 129.006 155.807 1.00 62.71 103 LYS B N 1
ATOM 3331 C CA . LYS B 1 103 ? 141.641 129.196 154.962 1.00 62.71 103 LYS B CA 1
ATOM 3332 C C . LYS B 1 103 ? 141.539 130.545 154.258 1.00 62.71 103 LYS B C 1
ATOM 3333 O O . LYS B 1 103 ? 140.691 131.382 154.575 1.00 62.71 103 LYS B O 1
ATOM 3339 N N . LYS B 1 104 ? 142.411 130.768 153.281 1.00 59.39 104 LYS B N 1
ATOM 3340 C CA . LYS B 1 104 ? 142.328 131.931 152.414 1.00 59.39 104 LYS B CA 1
ATOM 3341 C C . LYS B 1 104 ? 142.305 131.460 150.970 1.00 59.39 104 LYS B C 1
ATOM 3342 O O . LYS B 1 104 ? 142.998 130.505 150.610 1.00 59.39 104 LYS B O 1
ATOM 3344 N N . ASN B 1 105 ? 141.496 132.128 150.152 1.00 54.24 105 ASN B N 1
ATOM 3345 C CA . ASN B 1 105 ? 141.303 131.707 148.773 1.00 54.24 105 ASN B CA 1
ATOM 3346 C C . ASN B 1 105 ? 142.626 131.693 148.016 1.00 54.24 105 ASN B C 1
ATOM 3347 O O . ASN B 1 105 ? 143.551 132.451 148.317 1.00 54.24 105 ASN B O 1
ATOM 3352 N N . GLY B 1 106 ? 142.711 130.809 147.029 1.00 52.38 106 GLY B N 1
ATOM 3353 C CA . GLY B 1 106 ? 143.844 130.771 146.135 1.00 52.38 106 GLY B CA 1
ATOM 3354 C C . GLY B 1 106 ? 143.773 131.879 145.105 1.00 52.38 106 GLY B C 1
ATOM 3355 O O . GLY B 1 106 ? 142.915 132.762 145.147 1.00 52.38 106 GLY B O 1
ATOM 3356 N N . LEU B 1 107 ? 144.708 131.826 144.155 1.00 52.36 107 LEU B N 1
ATOM 3357 C CA . LEU B 1 107 ? 144.747 132.843 143.110 1.00 52.36 107 LEU B CA 1
ATOM 3358 C C . LEU B 1 107 ? 143.501 132.806 142.238 1.00 52.36 107 LEU B C 1
ATOM 3359 O O . LEU B 1 107 ? 143.129 133.826 141.649 1.00 52.36 107 LEU B O 1
ATOM 3364 N N . TYR B 1 108 ? 142.845 131.650 142.137 1.00 48.02 108 TYR B N 1
ATOM 3365 C CA . TYR B 1 108 ? 141.688 131.551 141.258 1.00 48.02 108 TYR B CA 1
ATOM 3366 C C . TYR B 1 108 ? 140.409 132.004 141.948 1.00 48.02 108 TYR B C 1
ATOM 3367 O O . TYR B 1 108 ? 139.599 132.715 141.346 1.00 48.02 108 TYR B O 1
ATOM 3376 N N . LEU B 1 109 ? 140.203 131.603 143.203 1.00 48.56 109 LEU B N 1
ATOM 3377 C CA . LEU B 1 109 ? 138.986 132.005 143.897 1.00 48.56 109 LEU B CA 1
ATOM 3378 C C . LEU B 1 109 ? 139.012 133.482 144.257 1.00 48.56 109 LEU B C 1
ATOM 3379 O O . LEU B 1 109 ? 137.964 134.136 144.251 1.00 48.56 109 LEU B O 1
ATOM 3384 N N . SER B 1 110 ? 140.189 134.025 144.571 1.00 50.17 110 SER B N 1
ATOM 3385 C CA . SER B 1 110 ? 140.292 135.459 144.811 1.00 50.17 110 SER B CA 1
ATOM 3386 C C . SER B 1 110 ? 139.979 136.257 143.554 1.00 50.17 110 SER B C 1
ATOM 3387 O O . SER B 1 110 ? 139.517 137.399 143.643 1.00 50.17 110 SER B O 1
ATOM 3390 N N . LEU B 1 111 ? 140.230 135.679 142.380 1.00 48.65 111 LEU B N 1
ATOM 3391 C CA . LEU B 1 111 ? 139.826 136.316 141.132 1.00 48.65 111 LEU B CA 1
ATOM 3392 C C . LEU B 1 111 ? 138.312 136.296 140.979 1.00 48.65 111 LEU B C 1
ATOM 3393 O O . LEU B 1 111 ? 137.672 137.344 140.844 1.00 48.65 111 LEU B O 1
ATOM 3398 N N . VAL B 1 112 ? 137.721 135.101 141.002 1.00 47.39 112 VAL B N 1
ATOM 3399 C CA . VAL B 1 112 ? 136.305 134.959 140.685 1.00 47.39 112 VAL B CA 1
ATOM 3400 C C . VAL B 1 112 ? 135.439 135.530 141.800 1.00 47.39 112 VAL B C 1
ATOM 3401 O O . VAL B 1 112 ? 134.528 136.326 141.552 1.00 47.39 112 VAL B O 1
ATOM 3405 N N . LEU B 1 113 ? 135.705 135.131 143.042 1.00 48.42 113 LEU B N 1
ATOM 3406 C CA . LEU B 1 113 ? 134.823 135.457 144.156 1.00 48.42 113 LEU B CA 1
ATOM 3407 C C . LEU B 1 113 ? 135.271 136.664 144.960 1.00 48.42 113 LEU B C 1
ATOM 3408 O O . LEU B 1 113 ? 134.430 137.336 145.562 1.00 48.42 113 LEU B O 1
ATOM 3413 N N . GLY B 1 114 ? 136.564 136.959 144.985 1.00 50.71 114 GLY B N 1
ATOM 3414 C CA . GLY B 1 114 ? 137.073 137.970 145.885 1.00 50.71 114 GLY B CA 1
ATOM 3415 C C . GLY B 1 114 ? 137.634 137.326 147.131 1.00 50.71 114 GLY B C 1
ATOM 3416 O O . GLY B 1 114 ? 138.088 136.181 147.084 1.00 50.71 114 GLY B O 1
ATOM 3417 N N . ASN B 1 115 ? 137.591 138.026 148.258 1.00 53.12 115 ASN B N 1
ATOM 3418 C CA . ASN B 1 115 ? 138.142 137.516 149.507 1.00 53.12 115 ASN B CA 1
ATOM 3419 C C . ASN B 1 115 ? 137.042 137.127 150.490 1.00 53.12 115 ASN B C 1
ATOM 3420 O O . ASN B 1 115 ? 137.164 137.335 151.698 1.00 53.12 115 ASN B O 1
ATOM 3425 N N . VAL B 1 116 ? 135.948 136.565 149.976 1.00 53.15 116 VAL B N 1
ATOM 3426 C CA . VAL B 1 116 ? 134.989 135.910 150.851 1.00 53.15 116 VAL B CA 1
ATOM 3427 C C . VAL B 1 116 ? 135.576 134.598 151.359 1.00 53.15 116 VAL B C 1
ATOM 3428 O O . VAL B 1 116 ? 136.533 134.048 150.802 1.00 53.15 116 VAL B O 1
ATOM 3432 N N . ASN B 1 117 ? 134.991 134.090 152.435 1.00 56.26 117 ASN B N 1
ATOM 3433 C CA . ASN B 1 117 ? 135.391 132.810 153.000 1.00 56.26 117 ASN B CA 1
ATOM 3434 C C . ASN B 1 117 ? 134.474 131.724 152.458 1.00 56.26 117 ASN B C 1
ATOM 3435 O O . ASN B 1 117 ? 133.249 131.866 152.494 1.00 56.26 117 ASN B O 1
ATOM 3440 N N . VAL B 1 118 ? 135.069 130.645 151.954 1.00 52.40 118 VAL B N 1
ATOM 3441 C CA . VAL B 1 118 ? 134.326 129.567 151.320 1.00 52.40 118 VAL B CA 1
ATOM 3442 C C . VAL B 1 118 ? 134.582 128.224 151.988 1.00 52.40 118 VAL B C 1
ATOM 3443 O O . VAL B 1 118 ? 134.127 127.195 151.493 1.00 52.40 118 VAL B O 1
ATOM 3447 N N . THR B 1 119 ? 135.304 128.210 153.103 1.00 53.93 119 THR B N 1
ATOM 3448 C CA . THR B 1 119 ? 135.593 126.964 153.794 1.00 53.93 119 THR B CA 1
ATOM 3449 C C . THR B 1 119 ? 134.445 126.602 154.725 1.00 53.93 119 THR B C 1
ATOM 3450 O O . THR B 1 119 ? 134.024 127.414 155.552 1.00 53.93 119 THR B O 1
ATOM 3454 N N . LEU B 1 120 ? 133.940 125.380 154.581 1.00 53.23 120 LEU B N 1
ATOM 3455 C CA . LEU B 1 120 ? 132.915 124.858 155.473 1.00 53.23 120 LEU B CA 1
ATOM 3456 C C . LEU B 1 120 ? 133.587 124.362 156.744 1.00 53.23 120 LEU B C 1
ATOM 3457 O O . LEU B 1 120 ? 134.438 123.470 156.692 1.00 53.23 120 LEU B O 1
ATOM 3462 N N . LEU B 1 121 ? 133.207 124.933 157.884 1.00 59.41 121 LEU B N 1
ATOM 3463 C CA . LEU B 1 121 ? 133.917 124.714 159.135 1.00 59.41 121 LEU B CA 1
ATOM 3464 C C . LEU B 1 121 ? 133.398 123.512 159.910 1.00 59.41 121 LEU B C 1
ATOM 3465 O O . LEU B 1 121 ? 133.610 123.427 161.124 1.00 59.41 121 LEU B O 1
ATOM 3470 N N . SER B 1 122 ? 132.734 122.580 159.236 1.00 58.08 122 SER B N 1
ATOM 3471 C CA . SER B 1 122 ? 132.223 121.366 159.848 1.00 58.08 122 SER B CA 1
ATOM 3472 C C . SER B 1 122 ? 132.684 120.172 159.026 1.00 58.08 122 SER B C 1
ATOM 3473 O O . SER B 1 122 ? 133.150 120.314 157.894 1.00 58.08 122 SER B O 1
ATOM 3476 N N . LYS B 1 123 ? 132.559 118.981 159.606 1.00 58.60 123 LYS B N 1
ATOM 3477 C CA . LYS B 1 123 ? 132.766 117.772 158.823 1.00 58.60 123 LYS B CA 1
ATOM 3478 C C . LYS B 1 123 ? 131.493 117.330 158.123 1.00 58.60 123 LYS B C 1
ATOM 3479 O O . LYS B 1 123 ? 131.563 116.689 157.070 1.00 58.60 123 LYS B O 1
ATOM 3485 N N . GLN B 1 124 ? 130.333 117.663 158.686 1.00 56.70 124 GLN B N 1
ATOM 3486 C CA . GLN B 1 124 ? 129.068 117.428 158.010 1.00 56.70 124 GLN B CA 1
ATOM 3487 C C . GLN B 1 124 ? 128.806 118.439 156.906 1.00 56.70 124 GLN B C 1
ATOM 3488 O O . GLN B 1 124 ? 128.012 118.158 156.003 1.00 56.70 124 GLN B O 1
ATOM 3494 N N . ALA B 1 125 ? 129.448 119.603 156.959 1.00 53.03 125 ALA B N 1
ATOM 3495 C CA . ALA B 1 125 ? 129.257 120.626 155.944 1.00 53.03 125 ALA B CA 1
ATOM 3496 C C . ALA B 1 125 ? 130.149 120.415 154.734 1.00 53.03 125 ALA B C 1
ATOM 3497 O O . ALA B 1 125 ? 129.759 120.774 153.618 1.00 53.03 125 ALA B O 1
ATOM 3499 N N . LYS B 1 126 ? 131.339 119.847 154.928 1.00 52.12 126 LYS B N 1
ATOM 3500 C CA . LYS B 1 126 ? 132.156 119.458 153.786 1.00 52.12 126 LYS B CA 1
ATOM 3501 C C . LYS B 1 126 ? 131.527 118.288 153.044 1.00 52.12 126 LYS B C 1
ATOM 3502 O O . LYS B 1 126 ? 131.589 118.219 151.812 1.00 52.12 126 LYS B O 1
ATOM 3508 N N . PHE B 1 127 ? 130.924 117.354 153.781 1.00 52.26 127 PHE B N 1
ATOM 3509 C CA . PHE B 1 127 ? 130.172 116.272 153.157 1.00 52.26 127 PHE B CA 1
ATOM 3510 C C . PHE B 1 127 ? 128.987 116.822 152.375 1.00 52.26 127 PHE B C 1
ATOM 3511 O O . PHE B 1 127 ? 128.854 116.583 151.171 1.00 52.26 127 PHE B O 1
ATOM 3519 N N . ALA B 1 128 ? 128.106 117.558 153.056 1.00 49.22 128 ALA B N 1
ATOM 3520 C CA . ALA B 1 128 ? 126.906 118.086 152.419 1.00 49.22 128 ALA B CA 1
ATOM 3521 C C . ALA B 1 128 ? 127.218 118.971 151.223 1.00 49.22 128 ALA B C 1
ATOM 3522 O O . ALA B 1 128 ? 126.363 119.130 150.347 1.00 49.22 128 ALA B O 1
ATOM 3524 N N . TYR B 1 129 ? 128.411 119.554 151.164 1.00 48.65 129 TYR B N 1
ATOM 3525 C CA . TYR B 1 129 ? 128.797 120.333 149.997 1.00 48.65 129 TYR B CA 1
ATOM 3526 C C . TYR B 1 129 ? 129.383 119.469 148.892 1.00 48.65 129 TYR B C 1
ATOM 3527 O O . TYR B 1 129 ? 129.183 119.772 147.712 1.00 48.65 129 TYR B O 1
ATOM 3536 N N . LYS B 1 130 ? 130.099 118.399 149.239 1.00 49.71 130 LYS B N 1
ATOM 3537 C CA . LYS B 1 130 ? 130.590 117.486 148.217 1.00 49.71 130 LYS B CA 1
ATOM 3538 C C . LYS B 1 130 ? 129.497 116.576 147.684 1.00 49.71 130 LYS B C 1
ATOM 3539 O O . LYS B 1 130 ? 129.643 116.036 146.585 1.00 49.71 130 LYS B O 1
ATOM 3545 N N . ASP B 1 131 ? 128.415 116.390 148.437 1.00 51.51 131 ASP B N 1
ATOM 3546 C CA . ASP B 1 131 ? 127.254 115.693 147.900 1.00 51.51 131 ASP B CA 1
ATOM 3547 C C . ASP B 1 131 ? 126.497 116.585 146.929 1.00 51.51 131 ASP B C 1
ATOM 3548 O O . ASP B 1 131 ? 126.095 116.145 145.847 1.00 51.51 131 ASP B O 1
ATOM 3553 N N . GLU B 1 132 ? 126.287 117.846 147.308 1.00 51.07 132 GLU B N 1
ATOM 3554 C CA . GLU B 1 132 ? 125.688 118.818 146.402 1.00 51.07 132 GLU B CA 1
ATOM 3555 C C . GLU B 1 132 ? 126.519 118.988 145.138 1.00 51.07 132 GLU B C 1
ATOM 3556 O O . GLU B 1 132 ? 125.974 119.299 144.073 1.00 51.07 132 GLU B O 1
ATOM 3562 N N . TYR B 1 133 ? 127.830 118.767 145.227 1.00 47.08 133 TYR B N 1
ATOM 3563 C CA . TYR B 1 133 ? 128.694 118.916 144.062 1.00 47.08 133 TYR B CA 1
ATOM 3564 C C . TYR B 1 133 ? 128.555 117.737 143.108 1.00 47.08 133 TYR B C 1
ATOM 3565 O O . TYR B 1 133 ? 128.586 117.920 141.887 1.00 47.08 133 TYR B O 1
ATOM 3574 N N . GLU B 1 134 ? 128.398 116.525 143.643 1.00 48.91 134 GLU B N 1
ATOM 3575 C CA . GLU B 1 134 ? 128.201 115.361 142.787 1.00 48.91 134 GLU B CA 1
ATOM 3576 C C . GLU B 1 134 ? 126.814 115.364 142.162 1.00 48.91 134 GLU B C 1
ATOM 3577 O O . GLU B 1 134 ? 126.642 114.934 141.017 1.00 48.91 134 GLU B O 1
ATOM 3583 N N . LYS B 1 135 ? 125.812 115.841 142.900 1.00 47.41 135 LYS B N 1
ATOM 3584 C CA . LYS B 1 135 ? 124.477 115.980 142.328 1.00 47.41 135 LYS B CA 1
ATOM 3585 C C . LYS B 1 135 ? 124.446 117.061 141.257 1.00 47.41 135 LYS B C 1
ATOM 3586 O O . LYS B 1 135 ? 123.696 116.953 140.282 1.00 47.41 135 LYS B O 1
ATOM 3592 N N . PHE B 1 136 ? 125.240 118.119 141.429 1.00 45.27 136 PHE B N 1
ATOM 3593 C CA . PHE B 1 136 ? 125.312 119.166 140.416 1.00 45.27 136 PHE B CA 1
ATOM 3594 C C . PHE B 1 136 ? 125.834 118.612 139.097 1.00 45.27 136 PHE B C 1
ATOM 3595 O O . PHE B 1 136 ? 125.239 118.836 138.038 1.00 45.27 136 PHE B O 1
ATOM 3603 N N . LYS B 1 137 ? 126.951 117.883 139.144 1.00 45.06 137 LYS B N 1
ATOM 3604 C CA . LYS B 1 137 ? 127.497 117.282 137.934 1.00 45.06 137 LYS B CA 1
ATOM 3605 C C . LYS B 1 137 ? 126.547 116.269 137.315 1.00 45.06 137 LYS B C 1
ATOM 3606 O O . LYS B 1 137 ? 126.643 116.006 136.114 1.00 45.06 137 LYS B O 1
ATOM 3612 N N . LEU B 1 138 ? 125.643 115.688 138.104 1.00 45.29 138 LEU B N 1
ATOM 3613 C CA . LEU B 1 138 ? 124.680 114.735 137.565 1.00 45.29 138 LEU B CA 1
ATOM 3614 C C . LEU B 1 138 ? 123.511 115.440 136.894 1.00 45.29 138 LEU B C 1
ATOM 3615 O O . LEU B 1 138 ? 123.042 115.001 135.840 1.00 45.29 138 LEU B O 1
ATOM 3620 N N . TYR B 1 139 ? 123.030 116.531 137.486 1.00 46.28 139 TYR B N 1
ATOM 3621 C CA . TYR B 1 139 ? 121.890 117.232 136.910 1.00 46.28 139 TYR B CA 1
ATOM 3622 C C . TYR B 1 139 ? 122.268 117.922 135.610 1.00 46.28 139 TYR B C 1
ATOM 3623 O O . TYR B 1 139 ? 121.469 117.963 134.669 1.00 46.28 139 TYR B O 1
ATOM 3632 N N . LEU B 1 140 ? 123.477 118.472 135.537 1.00 45.31 140 LEU B N 1
ATOM 3633 C CA . LEU B 1 140 ? 123.957 119.047 134.290 1.00 45.31 140 LEU B CA 1
ATOM 3634 C C . LEU B 1 140 ? 124.433 117.989 133.308 1.00 45.31 140 LEU B C 1
ATOM 3635 O O . LEU B 1 140 ? 124.650 118.305 132.136 1.00 45.31 140 LEU B O 1
ATOM 3640 N N . THR B 1 141 ? 124.594 116.749 133.758 1.00 46.12 141 THR B N 1
ATOM 3641 C CA . THR B 1 141 ? 124.864 115.650 132.843 1.00 46.12 141 THR B CA 1
ATOM 3642 C C . THR B 1 141 ? 123.591 115.186 132.149 1.00 46.12 141 THR B C 1
ATOM 3643 O O . THR B 1 141 ? 123.642 114.740 130.998 1.00 46.12 141 THR B O 1
ATOM 3647 N N . ILE B 1 142 ? 122.441 115.323 132.809 1.00 45.78 142 ILE B N 1
ATOM 3648 C CA . ILE B 1 142 ? 121.174 115.014 132.159 1.00 45.78 142 ILE B CA 1
ATOM 3649 C C . ILE B 1 142 ? 120.787 116.097 131.163 1.00 45.78 142 ILE B C 1
ATOM 3650 O O . ILE B 1 142 ? 120.034 115.827 130.222 1.00 45.78 142 ILE B O 1
ATOM 3655 N N . ILE B 1 143 ? 121.306 117.309 131.324 1.00 45.53 143 ILE B N 1
ATOM 3656 C CA . ILE B 1 143 ? 121.075 118.370 130.350 1.00 45.53 143 ILE B CA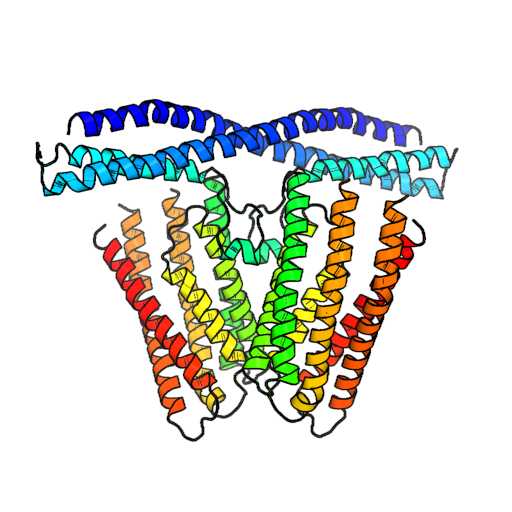 1
ATOM 3657 C C . ILE B 1 143 ? 122.079 118.294 129.209 1.00 45.53 143 ILE B C 1
ATOM 3658 O O . ILE B 1 143 ? 121.716 118.455 128.043 1.00 45.53 143 ILE B O 1
ATOM 3663 N N . LEU B 1 144 ? 123.347 118.032 129.523 1.00 44.88 144 LEU B N 1
ATOM 3664 C CA . LEU B 1 144 ? 124.375 117.912 128.499 1.00 44.88 144 LEU B CA 1
ATOM 3665 C C . LEU B 1 144 ? 124.258 116.630 127.687 1.00 44.88 144 LEU B C 1
ATOM 3666 O O . LEU B 1 144 ? 124.975 116.485 126.693 1.00 44.88 144 LEU B O 1
ATOM 3671 N N . ILE B 1 145 ? 123.398 115.697 128.085 1.00 46.59 145 ILE B N 1
ATOM 3672 C CA . ILE B 1 145 ? 123.145 114.505 127.284 1.00 46.59 145 ILE B CA 1
ATOM 3673 C C . ILE B 1 145 ? 121.819 114.597 126.538 1.00 46.59 145 ILE B C 1
ATOM 3674 O O . ILE B 1 145 ? 121.607 113.837 125.581 1.00 46.59 145 ILE B O 1
ATOM 3679 N N . VAL B 1 146 ? 120.929 115.502 126.939 1.00 47.93 146 VAL B N 1
ATOM 3680 C CA . VAL B 1 146 ? 119.716 115.761 126.177 1.00 47.93 146 VAL B CA 1
ATOM 3681 C C . VAL B 1 146 ? 119.948 116.840 125.125 1.00 47.93 146 VAL B C 1
ATOM 3682 O O . VAL B 1 146 ? 119.402 116.755 124.022 1.00 47.93 146 VAL B O 1
ATOM 3686 N N . ILE B 1 147 ? 120.776 117.838 125.432 1.00 47.41 147 ILE B N 1
ATOM 3687 C CA . ILE B 1 147 ? 121.071 118.889 124.466 1.00 47.41 147 ILE B CA 1
ATOM 3688 C C . ILE B 1 147 ? 122.088 118.411 123.436 1.00 47.41 147 ILE B C 1
ATOM 3689 O O . ILE B 1 147 ? 122.070 118.859 122.285 1.00 47.41 147 ILE B O 1
ATOM 3694 N N . SER B 1 148 ? 122.964 117.485 123.807 1.00 47.86 148 SER B N 1
ATOM 3695 C CA . SER B 1 148 ? 123.933 116.943 122.867 1.00 47.86 148 SER B CA 1
ATOM 3696 C C . SER B 1 148 ? 123.389 115.774 122.066 1.00 47.86 148 SER B C 1
ATOM 3697 O O . SER B 1 148 ? 124.075 115.296 121.158 1.00 47.86 148 SER B O 1
ATOM 3700 N N . PHE B 1 149 ? 122.190 115.294 122.384 1.00 49.31 149 PHE B N 1
ATOM 3701 C CA . PHE B 1 149 ? 121.559 114.266 121.569 1.00 49.31 149 PHE B CA 1
ATOM 3702 C C . PHE B 1 149 ? 120.710 114.871 120.462 1.00 49.31 149 PHE B C 1
ATOM 3703 O O . PHE B 1 149 ? 120.751 114.393 119.324 1.00 49.31 149 PHE B O 1
ATOM 3711 N N . THR B 1 150 ? 119.933 115.909 120.772 1.00 49.57 150 THR B N 1
ATOM 3712 C CA . THR B 1 150 ? 119.238 116.646 119.723 1.00 49.57 150 THR B CA 1
ATOM 3713 C C . THR B 1 150 ? 120.233 117.240 118.733 1.00 49.57 150 THR B C 1
ATOM 3714 O O . THR B 1 150 ? 120.072 117.111 117.515 1.00 49.57 150 THR B O 1
ATOM 3718 N N . CYS B 1 151 ? 121.270 117.904 119.249 1.00 49.57 151 CYS B N 1
ATOM 3719 C CA . CYS B 1 151 ? 122.319 118.455 118.398 1.00 49.57 151 CYS B CA 1
ATOM 3720 C C . CYS B 1 151 ? 122.898 117.396 117.472 1.00 49.57 151 CYS B C 1
ATOM 3721 O O . CYS B 1 151 ? 123.124 117.651 116.285 1.00 49.57 151 CYS B O 1
ATOM 3724 N N . ARG B 1 152 ? 123.145 116.200 117.998 1.00 47.01 152 ARG B N 1
ATOM 3725 C CA . ARG B 1 152 ? 123.803 115.170 117.207 1.00 47.01 152 ARG B CA 1
ATOM 3726 C C . ARG B 1 152 ? 122.845 114.510 116.223 1.00 47.01 152 ARG B C 1
ATOM 3727 O O . ARG B 1 152 ? 123.194 114.313 115.055 1.00 47.01 152 ARG B O 1
ATOM 3735 N N . PHE B 1 153 ? 121.635 114.177 116.663 1.00 47.68 153 PHE B N 1
ATOM 3736 C CA . PHE B 1 153 ? 120.704 113.411 115.844 1.00 47.68 153 PHE B CA 1
ATOM 3737 C C . PHE B 1 153 ? 119.499 114.204 115.365 1.00 47.68 153 PHE B C 1
ATOM 3738 O O . PHE B 1 153 ? 119.071 114.026 114.225 1.00 47.68 153 PHE B O 1
ATOM 3746 N N . LEU B 1 154 ? 118.938 115.078 116.196 1.00 49.93 154 LEU B N 1
ATOM 3747 C CA . LEU B 1 154 ? 117.664 115.706 115.865 1.00 49.93 154 LEU B CA 1
ATOM 3748 C C . LEU B 1 154 ? 117.815 116.977 115.037 1.00 49.93 154 LEU B C 1
ATOM 3749 O O . LEU B 1 154 ? 117.016 117.215 114.126 1.00 49.93 154 LEU B O 1
ATOM 3754 N N . LEU B 1 155 ? 118.817 117.804 115.330 1.00 51.18 155 LEU B N 1
ATOM 3755 C CA . LEU B 1 155 ? 118.945 119.120 114.711 1.00 51.18 155 LEU B CA 1
ATOM 3756 C C . LEU B 1 155 ? 120.361 119.306 114.187 1.00 51.18 155 LEU B C 1
ATOM 3757 O O . LEU B 1 155 ? 121.313 119.373 114.970 1.00 51.18 155 LEU B O 1
ATOM 3762 N N . ASN B 1 156 ? 120.494 119.405 112.866 1.00 51.29 156 ASN B N 1
ATOM 3763 C CA . ASN B 1 156 ? 121.766 119.748 112.231 1.00 51.29 156 ASN B CA 1
ATOM 3764 C C . ASN B 1 156 ? 121.815 121.259 112.004 1.00 51.29 156 ASN B C 1
ATOM 3765 O O . ASN B 1 156 ? 121.754 121.764 110.883 1.00 51.29 156 ASN B O 1
ATOM 3770 N N . SER B 1 157 ? 121.924 121.981 113.109 1.00 51.61 157 SER B N 1
ATOM 3771 C CA . SER B 1 157 ? 121.914 123.435 113.102 1.00 51.61 157 SER B CA 1
ATOM 3772 C C . SER B 1 157 ? 123.255 123.964 113.595 1.00 51.61 157 SER B C 1
ATOM 3773 O O . SER B 1 157 ? 124.188 123.210 113.875 1.00 51.61 157 SER B O 1
ATOM 3776 N N . ARG B 1 158 ? 123.340 125.286 113.690 1.00 49.86 158 ARG B N 1
ATOM 3777 C CA . ARG B 1 158 ? 124.513 125.958 114.228 1.00 49.86 158 ARG B CA 1
ATOM 3778 C C . ARG B 1 158 ? 124.197 126.861 115.404 1.00 49.86 158 ARG B C 1
ATOM 3779 O O . ARG B 1 158 ? 125.075 127.070 116.248 1.00 49.86 158 ARG B O 1
ATOM 3787 N N . VAL B 1 159 ? 122.975 127.387 115.502 1.00 48.49 159 VAL B N 1
ATOM 3788 C CA . VAL B 1 159 ? 122.589 128.153 116.679 1.00 48.49 159 VAL B CA 1
ATOM 3789 C C . VAL B 1 159 ? 122.370 127.229 117.868 1.00 48.49 159 VAL B C 1
ATOM 3790 O O . VAL B 1 159 ? 122.569 127.631 119.020 1.00 48.49 159 VAL B O 1
ATOM 3794 N N . THR B 1 160 ? 121.970 125.984 117.619 1.00 48.30 160 THR B N 1
ATOM 3795 C CA . THR B 1 160 ? 121.816 125.015 118.694 1.00 48.30 160 THR B CA 1
ATOM 3796 C C . THR B 1 160 ? 123.130 124.332 119.042 1.00 48.30 160 THR B C 1
ATOM 3797 O O . THR B 1 160 ? 123.308 123.897 120.184 1.00 48.30 160 THR B O 1
ATOM 3801 N N . ASP B 1 161 ? 124.060 124.241 118.090 1.00 49.02 161 ASP B N 1
ATOM 3802 C CA . ASP B 1 161 ? 125.383 123.716 118.398 1.00 49.02 161 ASP B CA 1
ATOM 3803 C C . ASP B 1 161 ? 126.203 124.721 119.193 1.00 49.02 161 ASP B C 1
ATOM 3804 O O . ASP B 1 161 ? 127.021 124.329 120.031 1.00 49.02 161 ASP B O 1
ATOM 3809 N N . ALA B 1 162 ? 126.002 126.015 118.945 1.00 46.99 162 ALA B N 1
ATOM 3810 C CA . ALA B 1 162 ? 126.674 127.044 119.724 1.00 46.99 162 ALA B CA 1
ATOM 3811 C C . ALA B 1 162 ? 126.042 127.230 121.092 1.00 46.99 162 ALA B C 1
ATOM 3812 O O . ALA B 1 162 ? 126.710 127.718 122.007 1.00 46.99 162 ALA B O 1
ATOM 3814 N N . ALA B 1 163 ? 124.775 126.850 121.252 1.00 46.77 163 ALA B N 1
ATOM 3815 C CA . ALA B 1 163 ? 124.159 126.833 122.570 1.00 46.77 163 ALA B CA 1
ATOM 3816 C C . ALA B 1 163 ? 124.625 125.649 123.401 1.00 46.77 163 ALA B C 1
ATOM 3817 O O . ALA B 1 163 ? 124.556 125.705 124.632 1.00 46.77 163 ALA B O 1
ATOM 3819 N N . PHE B 1 164 ? 125.097 124.584 122.755 1.00 46.08 164 PHE B N 1
ATOM 3820 C CA . PHE B 1 164 ? 125.657 123.458 123.487 1.00 46.08 164 PHE B CA 1
ATOM 3821 C C . PHE B 1 164 ? 127.063 123.765 123.984 1.00 46.08 164 PHE B C 1
ATOM 3822 O O . PHE B 1 164 ? 127.426 123.387 125.102 1.00 46.08 164 PHE B O 1
ATOM 3830 N N . ASN B 1 165 ? 127.866 124.457 123.174 1.00 45.51 165 ASN B N 1
ATOM 3831 C CA . ASN B 1 165 ? 129.202 124.839 123.609 1.00 45.51 165 ASN B CA 1
ATOM 3832 C C . ASN B 1 165 ? 129.174 125.953 124.646 1.00 45.51 165 ASN B C 1
ATOM 3833 O O . ASN B 1 165 ? 130.121 126.075 125.426 1.00 45.51 165 ASN B O 1
ATOM 3838 N N . PHE B 1 166 ? 128.118 126.767 124.676 1.00 45.62 166 PHE B N 1
ATOM 3839 C CA . PHE B 1 166 ? 127.999 127.771 125.727 1.00 45.62 166 PHE B CA 1
ATOM 3840 C C . PHE B 1 166 ? 127.589 127.150 127.053 1.00 45.62 166 PHE B C 1
ATOM 3841 O O . PHE B 1 166 ? 127.960 127.662 128.113 1.00 45.62 166 PHE B O 1
ATOM 3849 N N . LEU B 1 167 ? 126.816 126.065 127.015 1.00 43.90 167 LEU B N 1
ATOM 3850 C CA . LEU B 1 167 ? 126.570 125.297 128.229 1.00 43.90 167 LEU B CA 1
ATOM 3851 C C . LEU B 1 167 ? 127.831 124.570 128.666 1.00 43.90 167 LEU B C 1
ATOM 3852 O O . LEU B 1 167 ? 128.179 124.565 129.852 1.00 43.90 167 LEU B O 1
ATOM 3857 N N . LEU B 1 168 ? 128.529 123.949 127.714 1.00 43.03 168 LEU B N 1
ATOM 3858 C CA . LEU B 1 168 ? 129.771 123.253 128.027 1.00 43.03 168 LEU B CA 1
ATOM 3859 C C . LEU B 1 168 ? 130.794 124.198 128.643 1.00 43.03 168 LEU B C 1
ATOM 3860 O O . LEU B 1 168 ? 131.515 123.821 129.572 1.00 43.03 168 LEU B O 1
ATOM 3865 N N . VAL B 1 169 ? 130.872 125.430 128.141 1.00 44.03 169 VAL B N 1
ATOM 3866 C CA . VAL B 1 169 ? 131.777 126.412 128.730 1.00 44.03 169 VAL B CA 1
ATOM 3867 C C . VAL B 1 169 ? 131.318 126.777 130.135 1.00 44.03 169 VAL B C 1
ATOM 3868 O O . VAL B 1 169 ? 132.114 126.798 131.080 1.00 44.03 169 VAL B O 1
ATOM 3872 N N . TRP B 1 170 ? 130.028 127.074 130.293 1.00 43.47 170 TRP B N 1
ATOM 3873 C CA . TRP B 1 170 ? 129.513 127.455 131.602 1.00 43.47 170 TRP B CA 1
ATOM 3874 C C . TRP B 1 170 ? 129.574 126.296 132.585 1.00 43.47 170 TRP B C 1
ATOM 3875 O O . TRP B 1 170 ? 129.779 126.511 133.784 1.00 43.47 170 TRP B O 1
ATOM 3886 N N . TYR B 1 171 ? 129.405 125.065 132.102 1.00 43.20 171 TYR B N 1
ATOM 3887 C CA . TYR B 1 171 ? 129.450 123.907 132.984 1.00 43.20 171 TYR B CA 1
ATOM 3888 C C . TYR B 1 171 ? 130.863 123.607 133.458 1.00 43.20 171 TYR B C 1
ATOM 3889 O O . TYR B 1 171 ? 131.050 123.191 134.604 1.00 43.20 171 TYR B O 1
ATOM 3898 N N . TYR B 1 172 ? 131.863 123.815 132.603 1.00 43.37 172 TYR B N 1
ATOM 3899 C CA . TYR B 1 172 ? 133.246 123.599 133.001 1.00 43.37 172 TYR B CA 1
ATOM 3900 C C . TYR B 1 172 ? 133.819 124.770 133.782 1.00 43.37 172 TYR B C 1
ATOM 3901 O O . TYR B 1 172 ? 134.786 124.585 134.525 1.00 43.37 172 TYR B O 1
ATOM 3910 N N . CYS B 1 173 ? 133.258 125.968 133.623 1.00 45.09 173 CYS B N 1
ATOM 3911 C CA . CYS B 1 173 ? 133.669 127.094 134.450 1.00 45.09 173 CYS B CA 1
ATOM 3912 C C . CYS B 1 173 ? 133.077 127.006 135.847 1.00 45.09 173 CYS B C 1
ATOM 3913 O O . CYS B 1 173 ? 133.705 127.452 136.813 1.00 45.09 173 CYS B O 1
ATOM 3916 N N . THR B 1 174 ? 131.878 126.439 135.971 1.00 44.63 174 THR B N 1
ATOM 3917 C CA . THR B 1 174 ? 131.281 126.212 137.278 1.00 44.63 174 THR B CA 1
ATOM 3918 C C . THR B 1 174 ? 131.945 125.055 138.009 1.00 44.63 174 THR B C 1
ATOM 3919 O O . THR B 1 174 ? 131.904 125.007 139.240 1.00 44.63 174 THR B O 1
ATOM 3923 N N . LEU B 1 175 ? 132.569 124.130 137.280 1.00 44.30 175 LEU B N 1
ATOM 3924 C CA . LEU B 1 175 ? 133.318 123.063 137.930 1.00 44.30 175 LEU B CA 1
ATOM 3925 C C . LEU B 1 175 ? 134.614 123.583 138.531 1.00 44.30 175 LEU B C 1
ATOM 3926 O O . LEU B 1 175 ? 134.965 123.215 139.655 1.00 44.30 175 LEU B O 1
ATOM 3931 N N . THR B 1 176 ? 135.336 124.433 137.799 1.00 44.91 176 THR B N 1
ATOM 3932 C CA . THR B 1 176 ? 136.575 124.992 138.327 1.00 44.91 176 THR B CA 1
ATOM 3933 C C . THR B 1 176 ? 136.323 125.766 139.613 1.00 44.91 176 THR B C 1
ATOM 3934 O O . THR B 1 176 ? 137.151 125.747 140.529 1.00 44.91 176 THR B O 1
ATOM 3938 N N . ILE B 1 177 ? 135.186 126.455 139.696 1.00 44.39 177 ILE B N 1
ATOM 3939 C CA . ILE B 1 177 ? 134.837 127.183 140.910 1.00 44.39 177 ILE B CA 1
ATOM 3940 C C . ILE B 1 177 ? 134.493 126.213 142.032 1.00 44.39 177 ILE B C 1
ATOM 3941 O O . ILE B 1 177 ? 134.935 126.376 143.174 1.00 44.39 177 ILE B O 1
ATOM 3946 N N . ARG B 1 178 ? 133.704 125.185 141.724 1.00 45.42 178 ARG B N 1
ATOM 3947 C CA . ARG B 1 178 ? 133.279 124.241 142.750 1.00 45.42 178 ARG B CA 1
ATOM 3948 C C . ARG B 1 178 ? 134.387 123.273 143.136 1.00 45.42 178 ARG B C 1
ATOM 3949 O O . ARG B 1 178 ? 134.413 122.793 144.272 1.00 45.42 178 ARG B O 1
ATOM 3957 N N . GLU B 1 179 ? 135.297 122.963 142.214 1.00 47.06 179 GLU B N 1
ATOM 3958 C CA . GLU B 1 179 ? 136.455 122.153 142.559 1.00 47.06 179 GLU B CA 1
ATOM 3959 C C . GLU B 1 179 ? 137.532 122.956 143.269 1.00 47.06 179 GLU B C 1
ATOM 3960 O O . GLU B 1 179 ? 138.418 122.360 143.886 1.00 47.06 179 GLU B O 1
ATOM 3966 N N . SER B 1 180 ? 137.474 124.284 143.200 1.00 45.95 180 SER B N 1
ATOM 3967 C CA . SER B 1 180 ? 138.372 125.132 143.971 1.00 45.95 180 SER B CA 1
ATOM 3968 C C . SER B 1 180 ? 137.853 125.391 145.375 1.00 45.95 180 SER B C 1
ATOM 3969 O O . SER B 1 180 ? 138.646 125.661 146.281 1.00 45.95 180 SER B O 1
ATOM 3972 N N . ILE B 1 181 ? 136.537 125.315 145.574 1.00 45.79 181 ILE B N 1
ATOM 3973 C CA . ILE B 1 181 ? 135.988 125.387 146.920 1.00 45.79 181 ILE B CA 1
ATOM 3974 C C . ILE B 1 181 ? 136.145 124.048 147.625 1.00 45.79 181 ILE B C 1
ATOM 3975 O O . ILE B 1 181 ? 136.246 123.993 148.854 1.00 45.79 181 ILE B O 1
ATOM 3980 N N . LEU B 1 182 ? 136.179 122.951 146.870 1.00 45.99 182 LEU B N 1
ATOM 3981 C CA . LEU B 1 182 ? 136.486 121.658 147.467 1.00 45.99 182 LEU B CA 1
ATOM 3982 C C . LEU B 1 182 ? 137.952 121.573 147.867 1.00 45.99 182 LEU B C 1
ATOM 3983 O O . LEU B 1 182 ? 138.281 121.034 148.928 1.00 45.99 182 LEU B O 1
ATOM 3988 N N . ILE B 1 183 ? 138.841 122.124 147.039 1.00 47.33 183 ILE B N 1
ATOM 3989 C CA . ILE B 1 183 ? 140.274 121.926 147.231 1.00 47.33 183 ILE B CA 1
ATOM 3990 C C . ILE B 1 183 ? 140.763 122.580 148.514 1.00 47.33 183 ILE B C 1
ATOM 3991 O O . ILE B 1 183 ? 141.645 122.042 149.194 1.00 47.33 183 ILE B O 1
ATOM 3996 N N . ASN B 1 184 ? 140.203 123.725 148.888 1.00 49.51 184 ASN B N 1
ATOM 3997 C CA . ASN B 1 184 ? 140.625 124.347 150.132 1.00 49.51 184 ASN B CA 1
ATOM 3998 C C . ASN B 1 184 ? 139.818 123.872 151.332 1.00 49.51 184 ASN B C 1
ATOM 3999 O O . ASN B 1 184 ? 140.251 124.079 152.469 1.00 49.51 184 ASN B O 1
ATOM 4004 N N . ASN B 1 185 ? 138.667 123.247 151.115 1.00 48.71 185 ASN B N 1
ATOM 4005 C CA . ASN B 1 185 ? 137.961 122.552 152.190 1.00 48.71 185 ASN B CA 1
ATOM 4006 C C . ASN B 1 185 ? 138.312 121.067 152.219 1.00 48.71 185 ASN B C 1
ATOM 4007 O O . ASN B 1 185 ? 137.438 120.207 152.292 1.00 48.71 185 ASN B O 1
ATOM 4009 N N . GLY B 1 186 ? 139.603 120.747 152.174 1.00 50.66 186 GLY B N 1
ATOM 4010 C CA . GLY B 1 186 ? 140.087 119.430 152.540 1.00 50.66 186 GLY B CA 1
ATOM 4011 C C . GLY B 1 186 ? 140.048 118.342 151.487 1.00 50.66 186 GLY B C 1
ATOM 4012 O O . GLY B 1 186 ? 140.185 117.167 151.846 1.00 50.66 186 GLY B O 1
ATOM 4013 N N . SER B 1 187 ? 139.879 118.671 150.210 1.00 50.74 187 SER B N 1
ATOM 4014 C CA . SER B 1 187 ? 139.769 117.653 149.172 1.00 50.74 187 SER B CA 1
ATOM 4015 C C . SER B 1 187 ? 141.117 117.403 148.511 1.00 50.74 187 SER B C 1
ATOM 4016 O O . SER B 1 187 ? 141.850 118.342 148.192 1.00 50.74 187 SER B O 1
ATOM 4019 N N . ARG B 1 188 ? 141.435 116.129 148.313 1.00 56.20 188 ARG B N 1
ATOM 4020 C CA . ARG B 1 188 ? 142.695 115.707 147.700 1.00 56.20 188 ARG B CA 1
ATOM 4021 C C . ARG B 1 188 ? 142.547 115.500 146.199 1.00 56.20 188 ARG B C 1
ATOM 4022 O O . ARG B 1 188 ? 142.931 114.463 145.664 1.00 56.20 188 ARG B O 1
ATOM 4030 N N . ILE B 1 189 ? 142.009 116.491 145.494 1.00 52.53 189 ILE B N 1
ATOM 4031 C CA . ILE B 1 189 ? 141.829 116.375 144.051 1.00 52.53 189 ILE B CA 1
ATOM 4032 C C . ILE B 1 189 ? 143.182 116.529 143.372 1.00 52.53 189 ILE B C 1
ATOM 4033 O O . ILE B 1 189 ? 143.863 117.547 143.541 1.00 52.53 189 ILE B O 1
ATOM 4038 N N . LYS B 1 190 ? 143.583 115.512 142.611 1.00 52.12 190 LYS B N 1
ATOM 4039 C CA . LYS B 1 190 ? 144.861 115.560 141.915 1.00 52.12 190 LYS B CA 1
ATOM 4040 C C . LYS B 1 190 ? 144.902 116.746 140.961 1.00 52.12 190 LYS B C 1
ATOM 4041 O O . LYS B 1 190 ? 143.882 117.167 140.412 1.00 52.12 190 LYS B O 1
ATOM 4047 N N . GLY B 1 191 ? 146.106 117.289 140.778 1.00 51.82 191 GLY B N 1
ATOM 4048 C CA . GLY B 1 191 ? 146.256 118.521 140.024 1.00 51.82 191 GLY B CA 1
ATOM 4049 C C . GLY B 1 191 ? 145.688 118.466 138.622 1.00 51.82 191 GLY B C 1
ATOM 4050 O O . GLY B 1 191 ? 145.253 119.487 138.086 1.00 51.82 191 GLY B O 1
ATOM 4051 N N . TRP B 1 192 ? 145.681 117.284 138.004 1.00 48.96 192 TRP B N 1
ATOM 4052 C CA . TRP B 1 192 ? 145.220 117.195 136.623 1.00 48.96 192 TRP B CA 1
ATOM 4053 C C . TRP B 1 192 ? 143.721 117.445 136.520 1.00 48.96 192 TRP B C 1
ATOM 4054 O O . TRP B 1 192 ? 143.273 118.211 135.660 1.00 48.96 192 TRP B O 1
ATOM 4065 N N . TRP B 1 193 ? 142.930 116.794 137.376 1.00 49.99 193 TRP B N 1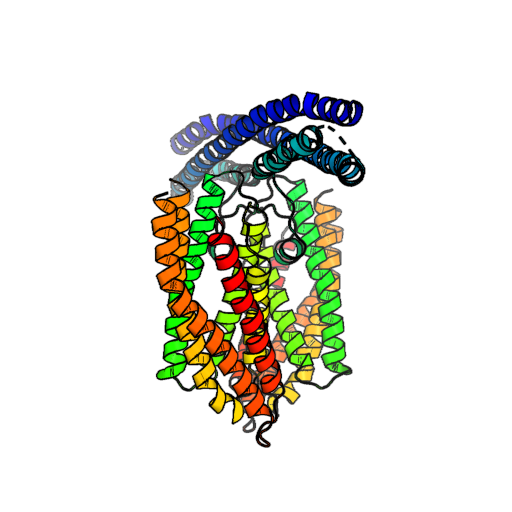
ATOM 4066 C CA . TRP B 1 193 ? 141.478 116.868 137.248 1.00 49.99 193 TRP B CA 1
ATOM 4067 C C . TRP B 1 193 ? 140.973 118.301 137.307 1.00 49.99 193 TRP B C 1
ATOM 4068 O O . TRP B 1 193 ? 139.961 118.626 136.676 1.00 49.99 193 TRP B O 1
ATOM 4079 N N . VAL B 1 194 ? 141.653 119.172 138.053 1.00 48.92 194 VAL B N 1
ATOM 4080 C CA . VAL B 1 194 ? 141.260 120.574 138.068 1.00 48.92 194 VAL B CA 1
ATOM 4081 C C . VAL B 1 194 ? 141.779 121.311 136.843 1.00 48.92 194 VAL B C 1
ATOM 4082 O O . VAL B 1 194 ? 141.223 122.352 136.479 1.00 48.92 194 VAL B O 1
ATOM 4086 N N . PHE B 1 195 ? 142.818 120.793 136.187 1.00 47.72 195 PHE B N 1
ATOM 4087 C CA . PHE B 1 195 ? 143.299 121.406 134.956 1.00 47.72 195 PHE B CA 1
ATOM 4088 C C . PHE B 1 195 ? 142.538 120.904 133.739 1.00 47.72 195 PHE B C 1
ATOM 4089 O O . PHE B 1 195 ? 142.348 121.657 132.780 1.00 47.72 195 PHE B O 1
ATOM 4097 N N . ALA B 1 196 ? 142.096 119.646 133.756 1.00 46.40 196 ALA B N 1
ATOM 4098 C CA . ALA B 1 196 ? 141.328 119.113 132.639 1.00 46.40 196 ALA B CA 1
ATOM 4099 C C . ALA B 1 196 ? 140.039 119.885 132.404 1.00 46.40 196 ALA B C 1
ATOM 4100 O O . ALA B 1 196 ? 139.441 119.759 131.332 1.00 46.40 196 ALA B O 1
ATOM 4102 N N . ALA B 1 197 ? 139.599 120.680 133.377 1.00 45.48 197 ALA B N 1
ATOM 4103 C CA . ALA B 1 197 ? 138.435 121.535 133.199 1.00 45.48 197 ALA B CA 1
ATOM 4104 C C . ALA B 1 197 ? 138.777 122.844 132.506 1.00 45.48 197 ALA B C 1
ATOM 4105 O O . ALA B 1 197 ? 137.961 123.358 131.735 1.00 45.48 197 ALA B O 1
ATOM 4107 N N . TYR B 1 198 ? 139.963 123.400 132.759 1.00 46.06 198 TYR B N 1
ATOM 4108 C CA . TYR B 1 198 ? 140.399 124.563 131.995 1.00 46.06 198 TYR B CA 1
ATOM 4109 C C . TYR B 1 198 ? 140.697 124.195 130.551 1.00 46.06 198 TYR B C 1
ATOM 4110 O O . TYR B 1 198 ? 140.473 125.004 129.646 1.00 46.06 198 TYR B O 1
ATOM 4119 N N . VAL B 1 199 ? 141.201 122.983 130.317 1.00 45.04 199 VAL B N 1
ATOM 4120 C CA . VAL B 1 199 ? 141.477 122.539 128.956 1.00 45.04 199 VAL B CA 1
ATOM 4121 C C . VAL B 1 199 ? 140.178 122.312 128.195 1.00 45.04 199 VAL B C 1
ATOM 4122 O O . VAL B 1 199 ? 140.094 122.575 126.991 1.00 45.04 199 VAL B O 1
ATOM 4126 N N . SER B 1 200 ? 139.144 121.829 128.882 1.00 45.04 200 SER B N 1
ATOM 4127 C CA . SER B 1 200 ? 137.877 121.559 128.217 1.00 45.04 200 SER B CA 1
ATOM 4128 C C . SER B 1 200 ? 137.075 122.830 127.979 1.00 45.04 200 SER B C 1
ATOM 4129 O O . SER B 1 200 ? 136.358 122.922 126.978 1.00 45.04 200 SER B O 1
ATOM 4132 N N . THR B 1 201 ? 137.167 123.807 128.884 1.00 45.12 201 THR B N 1
ATOM 4133 C CA . THR B 1 201 ? 136.568 125.110 128.618 1.00 45.12 201 THR B CA 1
ATOM 4134 C C . THR B 1 201 ? 137.202 125.763 127.401 1.00 45.12 201 THR B C 1
ATOM 4135 O O . THR B 1 201 ? 136.506 126.352 126.568 1.00 45.12 201 THR B O 1
ATOM 4139 N N . PHE B 1 202 ? 138.529 125.682 127.292 1.00 44.70 202 PHE B N 1
ATOM 4140 C CA . PHE B 1 202 ? 139.212 126.225 126.125 1.00 44.70 202 PHE B CA 1
ATOM 4141 C C . PHE B 1 202 ? 138.801 125.481 124.864 1.00 44.70 202 PHE B C 1
ATOM 4142 O O . PHE B 1 202 ? 138.467 126.097 123.845 1.00 44.70 202 PHE B O 1
ATOM 4150 N N . LEU B 1 203 ? 138.823 124.147 124.916 1.00 46.29 203 LEU B N 1
ATOM 4151 C CA . LEU B 1 203 ? 138.476 123.344 123.749 1.00 46.29 203 LEU B CA 1
ATOM 4152 C C . LEU B 1 203 ? 137.055 123.616 123.278 1.00 46.29 203 LEU B C 1
ATOM 4153 O O . LEU B 1 203 ? 136.793 123.615 122.071 1.00 46.29 203 LEU B O 1
ATOM 4158 N N . SER B 1 204 ? 136.129 123.857 124.201 1.00 45.89 204 SER B N 1
ATOM 4159 C CA . SER B 1 204 ? 134.774 124.231 123.826 1.00 45.89 204 SER B CA 1
ATOM 4160 C C . SER B 1 204 ? 134.627 125.722 123.568 1.00 45.89 204 SER B C 1
ATOM 4161 O O . SER B 1 204 ? 133.610 126.141 123.007 1.00 45.89 204 SER B O 1
ATOM 4164 N N . GLY B 1 205 ? 135.611 126.530 123.963 1.00 46.16 205 GLY B N 1
ATOM 4165 C CA . GLY B 1 205 ? 135.585 127.936 123.600 1.00 46.16 205 GLY B CA 1
ATOM 4166 C C . GLY B 1 205 ? 135.959 128.156 122.147 1.00 46.16 205 GLY B C 1
ATOM 4167 O O . GLY B 1 205 ? 135.297 128.909 121.430 1.00 46.16 205 GLY B O 1
ATOM 4168 N N . VAL B 1 206 ? 137.029 127.503 121.697 1.00 47.53 206 VAL B N 1
ATOM 4169 C CA . VAL B 1 206 ? 137.462 127.565 120.305 1.00 47.53 206 VAL B CA 1
ATOM 4170 C C . VAL B 1 206 ? 136.486 126.798 119.424 1.00 47.53 206 VAL B C 1
ATOM 4171 O O . VAL B 1 206 ? 136.610 126.798 118.195 1.00 47.53 206 VAL B O 1
ATOM 4175 N N . MET B 1 207 ? 135.515 126.134 120.043 1.00 49.04 207 MET B N 1
ATOM 4176 C CA . MET B 1 207 ? 134.456 125.462 119.308 1.00 49.04 207 MET B CA 1
ATOM 4177 C C . MET B 1 207 ? 133.326 126.404 118.923 1.00 49.04 207 MET B C 1
ATOM 4178 O O . MET B 1 207 ? 132.564 126.093 118.002 1.00 49.04 207 MET B O 1
ATOM 4183 N N . LEU B 1 208 ? 133.206 127.544 119.604 1.00 48.19 208 LEU B N 1
ATOM 4184 C CA . LEU B 1 208 ? 132.224 128.554 119.226 1.00 48.19 208 LEU B CA 1
ATOM 4185 C C . LEU B 1 208 ? 132.743 129.432 118.098 1.00 48.19 208 LEU B C 1
ATOM 4186 O O . LEU B 1 208 ? 131.992 129.783 117.182 1.00 48.19 208 LEU B O 1
ATOM 4191 N N . THR B 1 209 ? 134.024 129.793 118.150 1.00 49.81 209 THR B N 1
ATOM 4192 C CA . THR B 1 209 ? 134.628 130.613 117.112 1.00 49.81 209 THR B CA 1
ATOM 4193 C C . THR B 1 209 ? 134.803 129.870 115.795 1.00 49.81 209 THR B C 1
ATOM 4194 O O . THR B 1 209 ? 135.171 130.500 114.799 1.00 49.81 209 THR B O 1
ATOM 4198 N N . TRP B 1 210 ? 134.554 128.570 115.764 1.00 49.65 210 TRP B N 1
ATOM 4199 C CA . TRP B 1 210 ? 134.714 127.768 114.556 1.00 49.65 210 TRP B CA 1
ATOM 4200 C C . TRP B 1 210 ? 133.610 128.091 113.560 1.00 49.65 210 TRP B C 1
ATOM 4201 O O . TRP B 1 210 ? 132.448 127.745 113.813 1.00 49.65 210 TRP B O 1
ATOM 4212 N N . PRO B 1 211 ? 133.909 128.734 112.432 1.00 50.30 211 PRO B N 1
ATOM 4213 C CA . PRO B 1 211 ? 132.847 129.087 111.484 1.00 50.30 211 PRO B CA 1
ATOM 4214 C C . PRO B 1 211 ? 132.262 127.845 110.830 1.00 50.30 211 PRO B C 1
ATOM 4215 O O . PRO B 1 211 ? 132.994 126.965 110.373 1.00 50.30 211 PRO B O 1
ATOM 4219 N N . ASP B 1 212 ? 130.932 127.772 110.809 1.00 52.12 212 ASP B N 1
ATOM 4220 C CA . ASP B 1 212 ? 130.249 126.709 110.087 1.00 52.12 212 ASP B CA 1
ATOM 4221 C C . ASP B 1 212 ? 130.743 126.657 108.651 1.00 52.12 212 ASP B C 1
ATOM 4222 O O . ASP B 1 212 ? 130.744 127.667 107.943 1.00 52.12 212 ASP B O 1
ATOM 4227 N N . GLY B 1 213 ? 131.178 125.476 108.231 1.00 51.47 213 GLY B N 1
ATOM 4228 C CA . GLY B 1 213 ? 131.757 125.311 106.918 1.00 51.47 213 GLY B CA 1
ATOM 4229 C C . GLY B 1 213 ? 131.873 123.857 106.526 1.00 51.47 213 GLY B C 1
ATOM 4230 O O . GLY B 1 213 ? 130.952 123.070 106.760 1.00 51.47 213 GLY B O 1
ATOM 4231 N N . LEU B 1 214 ? 133.004 123.488 105.932 1.00 52.12 214 LEU B N 1
ATOM 4232 C CA . LEU B 1 214 ? 133.218 122.124 105.473 1.00 52.12 214 LEU B CA 1
ATOM 4233 C C . LEU B 1 214 ? 133.995 121.276 106.465 1.00 52.12 214 LEU B C 1
ATOM 4234 O O . LEU B 1 214 ? 133.767 120.066 106.534 1.00 52.12 214 LEU B O 1
ATOM 4239 N N . MET B 1 215 ? 134.904 121.875 107.234 1.00 52.45 215 MET B N 1
ATOM 4240 C CA . MET B 1 215 ? 135.611 121.122 108.261 1.00 52.45 215 MET B CA 1
ATOM 4241 C C . MET B 1 215 ? 134.769 120.944 109.513 1.00 52.45 215 MET B C 1
ATOM 4242 O O . MET B 1 215 ? 134.909 119.934 110.210 1.00 52.45 215 MET B O 1
ATOM 4247 N N . TYR B 1 216 ? 133.900 121.909 109.814 1.00 48.94 216 TYR B N 1
ATOM 4248 C CA . TYR B 1 216 ? 133.042 121.792 110.987 1.00 48.94 216 TYR B CA 1
ATOM 4249 C C . TYR B 1 216 ? 132.055 120.646 110.833 1.00 48.94 216 TYR B C 1
ATOM 4250 O O . TYR B 1 216 ? 131.840 119.873 111.772 1.00 48.94 216 TYR B O 1
ATOM 4259 N N . GLN B 1 217 ? 131.450 120.512 109.653 1.00 49.57 217 GLN B N 1
ATOM 4260 C CA . GLN B 1 217 ? 130.506 119.429 109.416 1.00 49.57 217 GLN B CA 1
ATOM 4261 C C . GLN B 1 217 ? 131.183 118.072 109.297 1.00 49.57 217 GLN B C 1
ATOM 4262 O O . GLN B 1 217 ? 130.487 117.052 109.291 1.00 49.57 217 GLN B O 1
ATOM 4268 N N . LYS B 1 218 ? 132.510 118.027 109.207 1.00 51.17 218 LYS B N 1
ATOM 4269 C CA . LYS B 1 218 ? 133.230 116.764 109.201 1.00 51.17 218 LYS B CA 1
ATOM 4270 C C . LYS B 1 218 ? 133.708 116.343 110.582 1.00 51.17 218 LYS B C 1
ATOM 4271 O O . LYS B 1 218 ? 134.019 115.165 110.779 1.00 51.17 218 LYS B O 1
ATOM 4277 N N . PHE B 1 219 ? 133.774 117.271 111.534 1.00 46.63 219 PHE B N 1
ATOM 4278 C CA . PHE B 1 219 ? 134.063 116.947 112.919 1.00 46.63 219 PHE B CA 1
ATOM 4279 C C . PHE B 1 219 ? 132.859 117.117 113.832 1.00 46.63 219 PHE B C 1
ATOM 4280 O O . PHE B 1 219 ? 132.943 116.765 115.012 1.00 46.63 219 PHE B O 1
ATOM 4288 N N . ARG B 1 220 ? 131.742 117.632 113.318 1.00 47.16 220 ARG B N 1
ATOM 4289 C CA . ARG B 1 220 ? 130.567 117.856 114.154 1.00 47.16 220 ARG B CA 1
ATOM 4290 C C . ARG B 1 220 ? 130.071 116.556 114.770 1.00 47.16 220 ARG B C 1
ATOM 4291 O O . ARG B 1 220 ? 129.760 116.501 115.964 1.00 47.16 220 ARG B O 1
ATOM 4299 N N . ASN B 1 221 ? 129.990 115.495 113.968 1.00 45.92 221 ASN B N 1
ATOM 4300 C CA . ASN B 1 221 ? 129.433 114.244 114.464 1.00 45.92 221 ASN B CA 1
ATOM 4301 C C . ASN B 1 221 ? 130.354 113.576 115.474 1.00 45.92 221 ASN B C 1
ATOM 4302 O O . ASN B 1 221 ? 129.876 112.901 116.391 1.00 45.92 221 ASN B O 1
ATOM 4307 N N . GLN B 1 222 ? 131.667 113.755 115.330 1.00 45.86 222 GLN B N 1
ATOM 4308 C CA . GLN B 1 222 ? 132.608 113.156 116.271 1.00 45.86 222 GLN B CA 1
ATOM 4309 C C . GLN B 1 222 ? 132.545 113.847 117.625 1.00 45.86 222 GLN B C 1
ATOM 4310 O O . GLN B 1 222 ? 132.396 113.192 118.661 1.00 45.86 222 GLN B O 1
ATOM 4316 N N . PHE B 1 223 ? 132.679 115.174 117.633 1.00 45.51 223 PHE B N 1
ATOM 4317 C CA . PHE B 1 223 ? 132.647 115.921 118.885 1.00 45.51 223 PHE B CA 1
ATOM 4318 C C . PHE B 1 223 ? 131.325 115.733 119.615 1.00 45.51 223 PHE B C 1
ATOM 4319 O O . PHE B 1 223 ? 131.302 115.561 120.838 1.00 45.51 223 PHE B O 1
ATOM 4327 N N . LEU B 1 224 ? 130.211 115.757 118.882 1.00 45.28 224 LEU B N 1
ATOM 4328 C CA . LEU B 1 224 ? 128.906 115.703 119.529 1.00 45.28 224 LEU B CA 1
ATOM 4329 C C . LEU B 1 224 ? 128.639 114.332 120.130 1.00 45.28 224 LEU B C 1
ATOM 4330 O O . LEU B 1 224 ? 128.100 114.228 121.238 1.00 45.28 224 LEU B O 1
ATOM 4335 N N . SER B 1 225 ? 129.000 113.269 119.418 1.00 45.63 225 SER B N 1
ATOM 4336 C CA . SER B 1 225 ? 128.783 111.926 119.929 1.00 45.63 225 SER B CA 1
ATOM 4337 C C . SER B 1 225 ? 129.819 111.517 120.966 1.00 45.63 225 SER B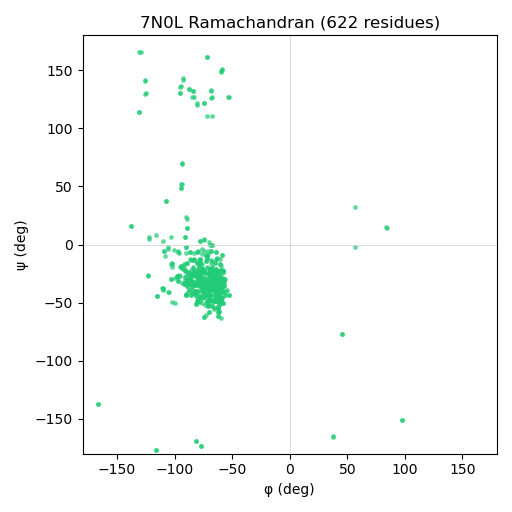 C 1
ATOM 4338 O O . SER B 1 225 ? 129.617 110.512 121.652 1.00 45.63 225 SER B O 1
ATOM 4341 N N . PHE B 1 226 ? 130.914 112.265 121.100 1.00 45.31 226 PHE B N 1
ATOM 4342 C CA . PHE B 1 226 ? 131.845 112.025 122.196 1.00 45.31 226 PHE B CA 1
ATOM 4343 C C . PHE B 1 226 ? 131.360 112.688 123.476 1.00 45.31 226 PHE B C 1
ATOM 4344 O O . PHE B 1 226 ? 131.289 112.045 124.528 1.00 45.31 226 PHE B O 1
ATOM 4352 N N . SER B 1 227 ? 131.022 113.974 123.407 1.00 45.74 227 SER B N 1
ATOM 4353 C CA . SER B 1 227 ? 130.476 114.668 124.564 1.00 45.74 227 SER B CA 1
ATOM 4354 C C . SER B 1 227 ? 129.085 114.179 124.937 1.00 45.74 227 SER B C 1
ATOM 4355 O O . SER B 1 227 ? 128.548 114.612 125.961 1.00 45.74 227 SER B O 1
ATOM 4358 N N . MET B 1 228 ? 128.490 113.299 124.135 1.00 46.57 228 MET B N 1
ATOM 4359 C CA . MET B 1 228 ? 127.323 112.539 124.555 1.00 46.57 228 MET B CA 1
ATOM 4360 C C . MET B 1 228 ? 127.720 111.250 125.255 1.00 46.57 228 MET B C 1
ATOM 4361 O O . MET B 1 228 ? 126.989 110.774 126.129 1.00 46.57 228 MET B O 1
ATOM 4366 N N . TYR B 1 229 ? 128.868 110.681 124.886 1.00 45.89 229 TYR B N 1
ATOM 4367 C CA . TYR B 1 229 ? 129.434 109.560 125.624 1.00 45.89 229 TYR B CA 1
ATOM 4368 C C . TYR B 1 229 ? 130.063 110.029 126.928 1.00 45.89 229 TYR B C 1
ATOM 4369 O O . TYR B 1 229 ? 129.888 109.397 127.974 1.00 45.89 229 TYR B O 1
ATOM 4378 N N . GLN B 1 230 ? 130.805 111.138 126.878 1.00 46.97 230 GLN B N 1
ATOM 4379 C CA . GLN B 1 230 ? 131.427 111.683 128.077 1.00 46.97 230 GLN B CA 1
ATOM 4380 C C . GLN B 1 230 ? 130.404 112.046 129.142 1.00 46.97 230 GLN B C 1
ATOM 4381 O O . GLN B 1 230 ? 130.757 112.126 130.322 1.00 46.97 230 GLN B O 1
ATOM 4387 N N . SER B 1 231 ? 129.149 112.271 128.760 1.00 46.57 231 SER B N 1
ATOM 4388 C CA . SER B 1 231 ? 128.106 112.464 129.756 1.00 46.57 231 SER B CA 1
ATOM 4389 C C . SER B 1 231 ? 127.582 111.138 130.279 1.00 46.57 231 SER B C 1
ATOM 4390 O O . SER B 1 231 ? 127.203 111.045 131.449 1.00 46.57 231 SER B O 1
ATOM 4393 N N . PHE B 1 232 ? 127.560 110.102 129.441 1.00 47.76 232 PHE B N 1
ATOM 4394 C CA . PHE B 1 232 ? 127.113 108.798 129.911 1.00 47.76 232 PHE B CA 1
ATOM 4395 C C . PHE B 1 232 ? 128.085 108.224 130.931 1.00 47.76 232 PHE B C 1
ATOM 4396 O O . PHE B 1 232 ? 127.667 107.589 131.904 1.00 47.76 232 PHE B O 1
ATOM 4404 N N . VAL B 1 233 ? 129.386 108.442 130.729 1.00 47.32 233 VAL B N 1
ATOM 4405 C CA . VAL B 1 233 ? 130.372 107.963 131.687 1.00 47.32 233 VAL B CA 1
ATOM 4406 C C . VAL B 1 233 ? 130.339 108.781 132.971 1.00 47.32 233 VAL B C 1
ATOM 4407 O O . VAL B 1 233 ? 130.810 108.311 134.012 1.00 47.32 233 VAL B O 1
ATOM 4411 N N . GLN B 1 234 ? 129.780 109.989 132.935 1.00 47.54 234 GLN B N 1
ATOM 4412 C CA . GLN B 1 234 ? 129.564 110.752 134.156 1.00 47.54 234 GLN B CA 1
ATOM 4413 C C . GLN B 1 234 ? 128.325 110.302 134.916 1.00 47.54 234 GLN B C 1
ATOM 4414 O O . GLN B 1 234 ? 128.079 110.800 136.018 1.00 47.54 234 GLN B O 1
ATOM 4420 N N . PHE B 1 235 ? 127.534 109.389 134.352 1.00 48.30 235 PHE B N 1
ATOM 4421 C CA . PHE B 1 235 ? 126.515 108.710 135.137 1.00 48.30 235 PHE B CA 1
ATOM 4422 C C . PHE B 1 235 ? 127.122 107.594 135.970 1.00 48.30 235 PHE B C 1
ATOM 4423 O O . PHE B 1 235 ? 126.671 107.342 137.091 1.00 48.30 235 PHE B O 1
ATOM 4431 N N . LEU B 1 236 ? 128.144 106.922 135.440 1.00 49.37 236 LEU B N 1
ATOM 4432 C CA . LEU B 1 236 ? 128.842 105.893 136.196 1.00 49.37 236 LEU B CA 1
ATOM 4433 C C . LEU B 1 236 ? 129.824 106.496 137.186 1.00 49.37 236 LEU B C 1
ATOM 4434 O O . LEU B 1 236 ? 130.046 105.924 138.258 1.00 49.37 236 LEU B O 1
ATOM 4439 N N . GLN B 1 237 ? 130.428 107.634 136.844 1.00 48.80 237 GLN B N 1
ATOM 4440 C CA . GLN B 1 237 ? 131.277 108.328 137.803 1.00 48.80 237 GLN B CA 1
ATOM 4441 C C . GLN B 1 237 ? 130.470 108.792 139.002 1.00 48.80 237 GLN B C 1
ATOM 4442 O O . GLN B 1 237 ? 130.934 108.700 140.141 1.00 48.80 237 GLN B O 1
ATOM 4448 N N . TYR B 1 238 ? 129.252 109.282 138.766 1.00 49.13 238 TYR B N 1
ATOM 4449 C CA . TYR B 1 238 ? 128.405 109.726 139.867 1.00 49.13 238 TYR B CA 1
ATOM 4450 C C . TYR B 1 238 ? 128.109 108.585 140.829 1.00 49.13 238 TYR B C 1
ATOM 4451 O O . TYR B 1 238 ? 128.295 108.718 142.042 1.00 49.13 238 TYR B O 1
ATOM 4460 N N . TYR B 1 239 ? 127.648 107.451 140.304 1.00 52.04 239 TYR B N 1
ATOM 4461 C CA . TYR B 1 239 ? 127.224 106.369 141.182 1.00 52.04 239 TYR B CA 1
ATOM 4462 C C . TYR B 1 239 ? 128.405 105.742 141.907 1.00 52.04 239 TYR B C 1
ATOM 4463 O O . TYR B 1 239 ? 128.236 105.187 142.997 1.00 52.04 239 TYR B O 1
ATOM 4472 N N . TYR B 1 240 ? 129.601 105.825 141.327 1.00 52.17 240 TYR B N 1
ATOM 4473 C CA . TYR B 1 240 ? 130.807 105.417 142.038 1.00 52.17 240 TYR B CA 1
ATOM 4474 C C . TYR B 1 240 ? 131.254 106.496 143.015 1.00 52.17 240 TYR B C 1
ATOM 4475 O O . TYR B 1 240 ? 131.520 106.209 144.186 1.00 52.17 240 TYR B O 1
ATOM 4484 N N . GLN B 1 241 ? 131.340 107.744 142.549 1.00 51.90 241 GLN B N 1
ATOM 4485 C CA . GLN B 1 241 ? 131.840 108.820 143.398 1.00 51.90 241 GLN B CA 1
ATOM 4486 C C . GLN B 1 241 ? 130.919 109.056 144.585 1.00 51.90 241 GLN B C 1
ATOM 4487 O O . GLN B 1 241 ? 131.385 109.236 145.715 1.00 51.90 241 GLN B O 1
ATOM 4493 N N . SER B 1 242 ? 129.607 109.049 144.351 1.00 52.05 242 SER B N 1
ATOM 4494 C CA . SER B 1 242 ? 128.649 109.226 145.432 1.00 52.05 242 SER B CA 1
ATOM 4495 C C . SER B 1 242 ? 128.494 107.976 146.281 1.00 52.05 242 SER B C 1
ATOM 4496 O O . SER B 1 242 ? 127.974 108.061 147.397 1.00 52.05 242 SER B O 1
ATOM 4499 N N . GLY B 1 243 ? 128.926 106.825 145.783 1.00 54.18 243 GLY B N 1
ATOM 4500 C CA . GLY B 1 243 ? 128.917 105.623 146.585 1.00 54.18 243 GLY B CA 1
ATOM 4501 C C . GLY B 1 243 ? 130.180 105.531 147.409 1.00 54.18 243 GLY B C 1
ATOM 4502 O O . GLY B 1 243 ? 130.218 104.843 148.430 1.00 54.18 243 GLY B O 1
ATOM 4503 N N . CYS B 1 244 ? 131.224 106.233 146.973 1.00 55.72 244 CYS B N 1
ATOM 4504 C CA . CYS B 1 244 ? 132.477 106.257 147.714 1.00 55.72 244 CYS B CA 1
ATOM 4505 C C . CYS B 1 244 ? 132.478 107.287 148.834 1.00 55.72 244 CYS B C 1
ATOM 4506 O O . CYS B 1 244 ? 133.236 107.130 149.795 1.00 55.72 244 CYS B O 1
ATOM 4509 N N . LEU B 1 245 ? 131.655 108.331 148.738 1.00 53.38 245 LEU B N 1
ATOM 4510 C CA . LEU B 1 245 ? 131.570 109.320 149.802 1.00 53.38 245 LEU B CA 1
ATOM 4511 C C . LEU B 1 245 ? 130.429 109.057 150.773 1.00 53.38 245 LEU B C 1
ATOM 4512 O O . LEU B 1 245 ? 130.464 109.570 151.896 1.00 53.38 245 LEU B O 1
ATOM 4517 N N . TYR B 1 246 ? 129.430 108.271 150.382 1.00 54.58 246 TYR B N 1
ATOM 4518 C CA . TYR B 1 246 ? 128.403 107.830 151.312 1.00 54.58 246 TYR B CA 1
ATOM 4519 C C . TYR B 1 246 ? 128.794 106.570 152.068 1.00 54.58 246 TYR B C 1
ATOM 4520 O O . TYR B 1 246 ? 128.134 106.229 153.054 1.00 54.58 246 TYR B O 1
ATOM 4529 N N . ARG B 1 247 ? 129.838 105.870 151.628 1.00 58.57 247 ARG B N 1
ATOM 4530 C CA . ARG B 1 247 ? 130.380 104.740 152.369 1.00 58.57 247 ARG B CA 1
ATOM 4531 C C . ARG B 1 247 ? 131.613 105.100 153.179 1.00 58.57 247 ARG B C 1
ATOM 4532 O O . ARG B 1 247 ? 131.866 104.472 154.211 1.00 58.57 247 ARG B O 1
ATOM 4540 N N . LEU B 1 248 ? 132.389 106.090 152.736 1.00 59.85 248 LEU B N 1
ATOM 4541 C CA . LEU B 1 248 ? 133.528 106.534 153.530 1.00 59.85 248 LEU B CA 1
ATOM 4542 C C . LEU B 1 248 ? 133.075 107.239 154.798 1.00 59.85 248 LEU B C 1
ATOM 4543 O O . LEU B 1 248 ? 133.797 107.230 155.801 1.00 59.85 248 LEU B O 1
ATOM 4548 N N . ARG B 1 249 ? 131.894 107.859 154.769 1.00 58.08 249 ARG B N 1
ATOM 4549 C CA . ARG B 1 249 ? 131.330 108.444 155.980 1.00 58.08 249 ARG B CA 1
ATOM 4550 C C . ARG B 1 249 ? 131.069 107.372 157.031 1.00 58.08 249 ARG B C 1
ATOM 4551 O O . ARG B 1 249 ? 131.427 107.535 158.203 1.00 58.08 249 ARG B O 1
ATOM 4559 N N . ALA B 1 250 ? 130.451 106.266 156.629 1.00 58.72 250 ALA B N 1
ATOM 4560 C CA . ALA B 1 250 ? 130.168 105.170 157.550 1.00 58.72 250 ALA B CA 1
ATOM 4561 C C . ALA B 1 250 ? 131.163 104.030 157.365 1.00 58.72 250 ALA B C 1
ATOM 4562 O O . ALA B 1 250 ? 132.242 104.030 157.956 1.00 58.72 250 ALA B O 1
ATOM 4564 N N . GLU B 1 262 ? 138.226 97.096 154.464 1.00 71.13 262 GLU B N 1
ATOM 4565 C CA . GLU B 1 262 ? 137.975 95.729 154.046 1.00 71.13 262 GLU B CA 1
ATOM 4566 C C . GLU B 1 262 ? 136.823 95.622 153.070 1.00 71.13 262 GLU B C 1
ATOM 4567 O O . GLU B 1 262 ? 137.029 95.458 151.868 1.00 71.13 262 GLU B O 1
ATOM 4568 N N . GLY B 1 263 ? 135.599 95.717 153.591 1.00 68.96 263 GLY B N 1
ATOM 4569 C CA . GLY B 1 263 ? 134.416 95.684 152.741 1.00 68.96 263 GLY B CA 1
ATOM 4570 C C . GLY B 1 263 ? 134.237 96.960 151.932 1.00 68.96 263 GLY B C 1
ATOM 4571 O O . GLY B 1 263 ? 133.435 96.966 150.993 1.00 68.96 263 GLY B O 1
ATOM 4572 N N . PHE B 1 264 ? 134.952 98.035 152.269 1.00 66.79 264 PHE B N 1
ATOM 4573 C CA . PHE B 1 264 ? 134.925 99.232 151.440 1.00 66.79 264 PHE B CA 1
ATOM 4574 C C . PHE B 1 264 ? 135.895 99.141 150.272 1.00 66.79 264 PHE B C 1
ATOM 4575 O O . PHE B 1 264 ? 135.705 99.836 149.269 1.00 66.79 264 PHE B O 1
ATOM 4583 N N . GLN B 1 265 ? 136.924 98.304 150.375 1.00 66.39 265 GLN B N 1
ATOM 4584 C CA . GLN B 1 265 ? 137.797 98.034 149.244 1.00 66.39 265 GLN B CA 1
ATOM 4585 C C . GLN B 1 265 ? 137.228 96.975 148.313 1.00 66.39 265 GLN B C 1
ATOM 4586 O O . GLN B 1 265 ? 137.729 96.820 147.196 1.00 66.39 265 GLN B O 1
ATOM 4588 N N . SER B 1 266 ? 136.199 96.246 148.746 1.00 65.82 266 SER B N 1
ATOM 4589 C CA . SER B 1 266 ? 135.502 95.334 147.851 1.00 65.82 266 SER B CA 1
ATOM 4590 C C . SER B 1 266 ? 134.509 96.072 146.967 1.00 65.82 266 SER B C 1
ATOM 4591 O O . SER B 1 266 ? 134.207 95.613 145.862 1.00 65.82 266 SER B O 1
ATOM 4593 N N . TRP B 1 267 ? 133.988 97.205 147.437 1.00 62.88 267 TRP B N 1
ATOM 4594 C CA . TRP B 1 267 ? 133.182 98.068 146.582 1.00 62.88 267 TRP B CA 1
ATOM 4595 C C . TRP B 1 267 ? 134.070 98.947 145.714 1.00 62.88 267 TRP B C 1
ATOM 4596 O O . TRP B 1 267 ? 133.811 99.117 144.519 1.00 62.88 267 TRP B O 1
ATOM 4607 N N . MET B 1 268 ? 135.111 99.534 146.312 1.00 66.03 268 MET B N 1
ATOM 4608 C CA . MET B 1 268 ? 135.981 100.439 145.570 1.00 66.03 268 MET B CA 1
ATOM 4609 C C . MET B 1 268 ? 136.676 99.720 144.423 1.00 66.03 268 MET B C 1
ATOM 4610 O O . MET B 1 268 ? 136.888 100.302 143.355 1.00 66.03 268 MET B O 1
ATOM 4615 N N . TRP B 1 269 ? 137.040 98.455 144.623 1.00 65.84 269 TRP B N 1
ATOM 4616 C CA . TRP B 1 269 ? 137.635 97.652 143.568 1.00 65.84 269 TRP B CA 1
ATOM 4617 C C . TRP B 1 269 ? 136.591 96.919 142.740 1.00 65.84 269 TRP B C 1
ATOM 4618 O O . TRP B 1 269 ? 136.935 95.999 141.993 1.00 65.84 269 TRP B O 1
ATOM 4629 N N . ARG B 1 270 ? 135.326 97.306 142.862 1.00 62.28 270 ARG B N 1
ATOM 4630 C CA . ARG B 1 270 ? 134.260 96.820 141.997 1.00 62.28 270 ARG B CA 1
ATOM 4631 C C . ARG B 1 270 ? 133.665 97.940 141.164 1.00 62.28 270 ARG B C 1
ATOM 4632 O O . ARG B 1 270 ? 133.444 97.764 139.961 1.00 62.28 270 ARG B O 1
ATOM 4640 N N . GLY B 1 271 ? 133.403 99.097 141.774 1.00 57.25 271 GLY B N 1
ATOM 4641 C CA . GLY B 1 271 ? 133.030 100.263 140.997 1.00 57.25 271 GLY B CA 1
ATOM 4642 C C . GLY B 1 271 ? 134.140 100.729 140.079 1.00 57.25 271 GLY B C 1
ATOM 4643 O O . GLY B 1 271 ? 133.875 101.296 139.019 1.00 57.25 271 GLY B O 1
ATOM 4644 N N . LEU B 1 272 ? 135.395 100.494 140.469 1.00 56.89 272 LEU B N 1
ATOM 4645 C CA . LEU B 1 272 ? 136.527 100.850 139.622 1.00 56.89 272 LEU B CA 1
ATOM 4646 C C . LEU B 1 272 ? 136.685 99.875 138.464 1.00 56.89 272 LEU B C 1
ATOM 4647 O O . LEU B 1 272 ? 136.983 100.288 137.339 1.00 56.89 272 LEU B O 1
ATOM 4652 N N . THR B 1 273 ? 136.503 98.579 138.723 1.00 56.09 273 THR B N 1
ATOM 4653 C CA . THR B 1 273 ? 136.598 97.591 137.655 1.00 56.09 273 THR B CA 1
ATOM 4654 C C . THR B 1 273 ? 135.547 97.835 136.580 1.00 56.09 273 THR B C 1
ATOM 4655 O O . THR B 1 273 ? 135.795 97.592 135.394 1.00 56.09 273 THR B O 1
ATOM 4657 N N . PHE B 1 274 ? 134.367 98.310 136.971 1.00 54.18 274 PHE B N 1
ATOM 4658 C CA . PHE B 1 274 ? 133.305 98.624 136.027 1.00 54.18 274 PHE B CA 1
ATOM 4659 C C . PHE B 1 274 ? 133.344 100.072 135.555 1.00 54.18 274 PHE B C 1
ATOM 4660 O O . PHE B 1 274 ? 132.424 100.509 134.857 1.00 54.18 274 PHE B O 1
ATOM 4662 N N . LEU B 1 275 ? 134.378 100.823 135.923 1.00 51.46 275 LEU B N 1
ATOM 4663 C CA . LEU B 1 275 ? 134.566 102.194 135.467 1.00 51.46 275 LEU B CA 1
ATOM 4664 C C . LEU B 1 275 ? 135.737 102.350 134.516 1.00 51.46 275 LEU B C 1
ATOM 4665 O O . LEU B 1 275 ? 135.652 103.132 133.570 1.00 51.46 275 LEU B O 1
ATOM 4670 N N . LEU B 1 276 ? 136.829 101.626 134.752 1.00 51.85 276 LEU B N 1
ATOM 4671 C CA . LEU B 1 276 ? 138.020 101.776 133.919 1.00 51.85 276 LEU B CA 1
ATOM 4672 C C . LEU B 1 276 ? 137.762 101.492 132.444 1.00 51.85 276 LEU B C 1
ATOM 4673 O O . LEU B 1 276 ? 138.218 102.285 131.603 1.00 51.85 276 LEU B O 1
ATOM 4678 N N . PRO B 1 277 ? 137.069 100.412 132.052 1.00 50.05 277 PRO B N 1
ATOM 4679 C CA . PRO B 1 277 ? 136.802 100.222 130.616 1.00 50.05 277 PRO B CA 1
ATOM 4680 C C . PRO B 1 277 ? 136.066 101.387 129.983 1.00 50.05 277 PRO B C 1
ATOM 4681 O O . PRO B 1 277 ? 136.326 101.723 128.822 1.00 50.05 277 PRO B O 1
ATOM 4685 N N . PHE B 1 278 ? 135.155 102.020 130.718 1.00 48.61 278 PHE B N 1
ATOM 4686 C CA . PHE B 1 278 ? 134.453 103.190 130.212 1.00 48.61 278 PHE B CA 1
ATOM 4687 C C . PHE B 1 278 ? 135.275 104.463 130.326 1.00 48.61 278 PHE B C 1
ATOM 4688 O O . PHE B 1 278 ? 134.931 105.460 129.685 1.00 48.61 278 PHE B O 1
ATOM 4696 N N . LEU B 1 279 ? 136.341 104.457 131.124 1.00 49.17 279 LEU B N 1
ATOM 4697 C CA . LEU B 1 279 ? 137.251 105.594 131.147 1.00 49.17 279 LEU B CA 1
ATOM 4698 C C . LEU B 1 279 ? 138.292 105.499 130.047 1.00 49.17 279 LEU B C 1
ATOM 4699 O O . LEU B 1 279 ? 138.671 106.522 129.471 1.00 49.17 279 LEU B O 1
ATOM 4704 N N . PHE B 1 280 ? 138.756 104.291 129.740 1.00 49.59 280 PHE B N 1
ATOM 4705 C CA . PHE B 1 280 ? 139.772 104.104 128.716 1.00 49.59 280 PHE B CA 1
ATOM 4706 C C . PHE B 1 280 ? 139.185 104.073 127.314 1.00 49.59 280 PHE B C 1
ATOM 4707 O O . PHE B 1 280 ? 139.891 104.382 126.349 1.00 49.59 280 PHE B O 1
ATOM 4715 N N . PHE B 1 281 ? 137.909 103.713 127.174 1.00 48.54 281 PHE B N 1
ATOM 4716 C CA . PHE B 1 281 ? 137.226 103.938 125.909 1.00 48.54 281 PHE B CA 1
ATOM 4717 C C . PHE B 1 281 ? 136.990 105.419 125.660 1.00 48.54 281 PHE B C 1
ATOM 4718 O O . PHE B 1 281 ? 136.828 105.825 124.505 1.00 48.54 281 PHE B O 1
ATOM 4726 N N . GLY B 1 282 ? 136.979 106.231 126.711 1.00 46.60 282 GLY B N 1
ATOM 4727 C CA . GLY B 1 282 ? 136.831 107.663 126.570 1.00 46.60 282 GLY B CA 1
ATOM 4728 C C . GLY B 1 282 ? 138.161 108.347 126.356 1.00 46.60 282 GLY B C 1
ATOM 4729 O O . GLY B 1 282 ? 138.243 109.347 125.641 1.00 46.60 282 GLY B O 1
ATOM 4730 N N . HIS B 1 283 ? 139.216 107.820 126.979 1.00 47.19 283 HIS B N 1
ATOM 4731 C CA . HIS B 1 283 ? 140.543 108.387 126.774 1.00 47.19 283 HIS B CA 1
ATOM 4732 C C . HIS B 1 283 ? 141.063 108.092 125.377 1.00 47.19 283 HIS B C 1
ATOM 4733 O O . HIS B 1 283 ? 141.811 108.897 124.814 1.00 47.19 283 HIS B O 1
ATOM 4740 N N . PHE B 1 284 ? 140.679 106.958 124.802 1.00 47.02 284 PHE B N 1
ATOM 4741 C CA . PHE B 1 284 ? 141.089 106.605 123.452 1.00 47.02 284 PHE B CA 1
ATOM 4742 C C . PHE B 1 284 ? 140.120 107.116 122.399 1.00 47.02 284 PHE B C 1
ATOM 4743 O O . PHE B 1 284 ? 140.363 106.926 121.204 1.00 47.02 284 PHE B O 1
ATOM 4751 N N . TRP B 1 285 ? 139.031 107.753 122.816 1.00 44.43 285 TRP B N 1
ATOM 4752 C CA . TRP B 1 285 ? 138.206 108.545 121.919 1.00 44.43 285 TRP B CA 1
ATOM 4753 C C . TRP B 1 285 ? 138.711 109.975 121.822 1.00 44.43 285 TRP B C 1
ATOM 4754 O O . TRP B 1 285 ? 138.585 110.603 120.767 1.00 44.43 285 TRP B O 1
ATOM 4765 N N . GLN B 1 286 ? 139.291 110.497 122.903 1.00 45.33 286 GLN B N 1
ATOM 4766 C CA . GLN B 1 286 ? 139.969 111.785 122.831 1.00 45.33 286 GLN B CA 1
ATOM 4767 C C . GLN B 1 286 ? 141.220 111.694 121.970 1.00 45.33 286 GLN B C 1
ATOM 4768 O O . GLN B 1 286 ? 141.537 112.629 121.227 1.00 45.33 286 GLN B O 1
ATOM 4774 N N . LEU B 1 287 ? 141.951 110.584 122.066 1.00 44.59 287 LEU B N 1
ATOM 4775 C CA . LEU B 1 287 ? 143.079 110.364 121.167 1.00 44.59 287 LEU B CA 1
ATOM 4776 C C . LEU B 1 287 ? 142.611 110.295 119.722 1.00 44.59 287 LEU B C 1
ATOM 4777 O O . LEU B 1 287 ? 143.221 110.894 118.830 1.00 44.59 287 LEU B O 1
ATOM 4782 N N . PHE B 1 288 ? 141.524 109.566 119.473 1.00 43.08 288 PHE B N 1
ATOM 4783 C CA . PHE B 1 288 ? 140.981 109.479 118.123 1.00 43.08 288 PHE B CA 1
ATOM 4784 C C . PHE B 1 288 ? 140.447 110.828 117.662 1.00 43.08 288 PHE B C 1
ATOM 4785 O O . PHE B 1 288 ? 140.562 111.177 116.483 1.00 43.08 288 PHE B O 1
ATOM 4793 N N . ASN B 1 289 ? 139.864 111.601 118.578 1.00 44.34 289 ASN B N 1
ATOM 4794 C CA . ASN B 1 289 ? 139.392 112.937 118.241 1.00 44.34 289 ASN B CA 1
ATOM 4795 C C . ASN B 1 289 ? 140.537 113.897 117.957 1.00 44.34 289 ASN B C 1
ATOM 4796 O O . ASN B 1 289 ? 140.334 114.894 117.260 1.00 44.34 289 ASN B O 1
ATOM 4801 N N . ALA B 1 290 ? 141.730 113.623 118.481 1.00 45.78 290 ALA B N 1
ATOM 4802 C CA . ALA B 1 290 ? 142.873 114.488 118.222 1.00 45.78 290 ALA B CA 1
ATOM 4803 C C . ALA B 1 290 ? 143.491 114.187 116.866 1.00 45.78 290 ALA B C 1
ATOM 4804 O O . ALA B 1 290 ? 143.747 115.100 116.076 1.00 45.78 290 ALA B O 1
ATOM 4806 N N . LEU B 1 291 ? 143.747 112.909 116.586 1.00 45.32 291 LEU B N 1
ATOM 4807 C CA . LEU B 1 291 ? 144.334 112.530 115.307 1.00 45.32 291 LEU B CA 1
ATOM 4808 C C . LEU B 1 291 ? 143.444 112.924 114.138 1.00 45.32 291 LEU B C 1
ATOM 4809 O O . LEU B 1 291 ? 143.945 113.194 113.042 1.00 45.32 291 LEU B O 1
ATOM 4814 N N . THR B 1 292 ? 142.127 112.950 114.342 1.00 46.93 292 THR B N 1
ATOM 4815 C CA . THR B 1 292 ? 141.222 113.417 113.299 1.00 46.93 292 THR B CA 1
ATOM 4816 C C . THR B 1 292 ? 141.498 114.876 112.959 1.00 46.93 292 THR B C 1
ATOM 4817 O O . THR B 1 292 ? 141.718 115.229 111.796 1.00 46.93 292 THR B O 1
ATOM 4821 N N . LEU B 1 293 ? 141.500 115.742 113.973 1.00 47.32 293 LEU B N 1
ATOM 4822 C CA . LEU B 1 293 ? 141.802 117.151 113.763 1.00 47.32 293 LEU B CA 1
ATOM 4823 C C . LEU B 1 293 ? 143.219 117.382 113.260 1.00 47.32 293 LEU B C 1
ATOM 4824 O O . LEU B 1 293 ? 143.529 118.498 112.833 1.00 47.32 293 LEU B O 1
ATOM 4829 N N . PHE B 1 294 ? 144.083 116.371 113.300 1.00 47.75 294 PHE B N 1
ATOM 4830 C CA . PHE B 1 294 ? 145.388 116.466 112.665 1.00 47.75 294 PHE B CA 1
ATOM 4831 C C . PHE B 1 294 ? 145.363 115.988 111.224 1.00 47.75 294 PHE B C 1
ATOM 4832 O O . PHE B 1 294 ? 146.226 116.390 110.436 1.00 47.75 294 PHE B O 1
ATOM 4840 N N . ASN B 1 295 ? 144.401 115.144 110.865 1.00 50.77 295 ASN B N 1
ATOM 4841 C CA . ASN B 1 295 ? 144.193 114.749 109.481 1.00 50.77 295 ASN B CA 1
ATOM 4842 C C . ASN B 1 295 ? 143.206 115.662 108.763 1.00 50.77 295 ASN B C 1
ATOM 4843 O O . ASN B 1 295 ? 143.171 115.671 107.528 1.00 50.77 295 ASN B O 1
ATOM 4848 N N . LEU B 1 296 ? 142.417 116.438 109.504 1.00 50.69 296 LEU B N 1
ATOM 4849 C CA . LEU B 1 296 ? 141.609 117.488 108.905 1.00 50.69 296 LEU B CA 1
ATOM 4850 C C . LEU B 1 296 ? 142.429 118.728 108.590 1.00 50.69 296 LEU B C 1
ATOM 4851 O O . LEU B 1 296 ? 142.002 119.547 107.771 1.00 50.69 296 LEU B O 1
ATOM 4856 N N . ALA B 1 297 ? 143.593 118.882 109.219 1.00 52.99 297 ALA B N 1
ATOM 4857 C CA . ALA B 1 297 ? 144.457 120.021 108.941 1.00 52.99 297 ALA B CA 1
ATOM 4858 C C . ALA B 1 297 ? 145.214 119.833 107.633 1.00 52.99 297 ALA B C 1
ATOM 4859 O O . ALA B 1 297 ? 145.293 120.755 106.815 1.00 52.99 297 ALA B O 1
ATOM 4861 N N . ARG B 1 298 ? 145.776 118.642 107.420 1.00 55.89 298 ARG B N 1
ATOM 4862 C CA . ARG B 1 298 ? 146.542 118.366 106.211 1.00 55.89 298 ARG B CA 1
ATOM 4863 C C . ARG B 1 298 ? 145.701 118.437 104.944 1.00 55.89 298 ARG B C 1
ATOM 4864 O O . ARG B 1 298 ? 146.260 118.338 103.846 1.00 55.89 298 ARG B O 1
ATOM 4872 N N . ASP B 1 299 ? 144.393 118.603 105.061 1.00 58.61 299 ASP B N 1
ATOM 4873 C CA . ASP B 1 299 ? 143.500 118.679 103.912 1.00 58.61 299 ASP B CA 1
ATOM 4874 C C . ASP B 1 299 ? 143.464 120.104 103.371 1.00 58.61 299 ASP B C 1
ATOM 4875 O O . ASP B 1 299 ? 143.318 121.050 104.153 1.00 58.61 299 ASP B O 1
ATOM 4880 N N . PRO B 1 300 ? 143.600 120.296 102.056 1.00 58.41 300 PRO B N 1
ATOM 4881 C CA . PRO B 1 300 ? 143.599 121.667 101.517 1.00 58.41 300 PRO B CA 1
ATOM 4882 C C . PRO B 1 300 ? 142.313 122.432 101.782 1.00 58.41 300 PRO B C 1
ATOM 4883 O O . PRO B 1 300 ? 142.358 123.652 101.981 1.00 58.41 300 PRO B O 1
ATOM 4887 N N . GLU B 1 301 ? 141.165 121.754 101.797 1.00 58.56 301 GLU B N 1
ATOM 4888 C CA . GLU B 1 301 ? 139.883 122.420 102.006 1.00 58.56 301 GLU B CA 1
ATOM 4889 C C . GLU B 1 301 ? 139.757 122.988 103.415 1.00 58.56 301 GLU B C 1
ATOM 4890 O O . GLU B 1 301 ? 138.731 123.583 103.759 1.00 58.56 301 GLU B O 1
ATOM 4892 N N . CYS B 1 302 ? 140.786 122.805 104.237 1.00 59.25 302 CYS B N 1
ATOM 4893 C CA . CYS B 1 302 ? 140.816 123.376 105.574 1.00 59.25 302 CYS B CA 1
ATOM 4894 C C . CYS B 1 302 ? 141.393 124.782 105.525 1.00 59.25 302 CYS B C 1
ATOM 4895 O O . CYS B 1 302 ? 142.424 125.023 104.891 1.00 59.25 302 CYS B O 1
ATOM 4898 N N . LYS B 1 303 ? 140.720 125.710 106.203 1.00 57.87 303 LYS B N 1
ATOM 4899 C CA . LYS B 1 303 ? 141.161 127.097 106.233 1.00 57.87 303 LYS B CA 1
ATOM 4900 C C . LYS B 1 303 ? 141.037 127.717 107.619 1.00 57.87 303 LYS B C 1
ATOM 4901 O O . LYS B 1 303 ? 141.096 128.946 107.738 1.00 57.87 303 LYS B O 1
ATOM 4903 N N . GLU B 1 304 ? 140.876 126.914 108.668 1.00 53.89 304 GLU B N 1
ATOM 4904 C CA . GLU B 1 304 ? 140.552 127.417 109.993 1.00 53.89 304 GLU B CA 1
ATOM 4905 C C . GLU B 1 304 ? 141.576 126.921 110.997 1.00 53.89 304 GLU B C 1
ATOM 4906 O O . GLU B 1 304 ? 141.872 125.724 111.049 1.00 53.89 304 GLU B O 1
ATOM 4912 N N . TRP B 1 305 ? 142.117 127.846 111.791 1.00 51.90 305 TRP B N 1
ATOM 4913 C CA . TRP B 1 305 ? 143.020 127.468 112.870 1.00 51.90 305 TRP B CA 1
ATOM 4914 C C . TRP B 1 305 ? 142.327 126.613 113.917 1.00 51.90 305 TRP B C 1
ATOM 4915 O O . TRP B 1 305 ? 143.001 125.877 114.644 1.00 51.90 305 TRP B O 1
ATOM 4926 N N . GLN B 1 306 ? 140.997 126.690 114.009 1.00 51.14 306 GLN B N 1
ATOM 4927 C CA . GLN B 1 306 ? 140.270 125.925 115.014 1.00 51.14 306 GLN B CA 1
ATOM 4928 C C . GLN B 1 306 ? 140.387 124.424 114.797 1.00 51.14 306 GLN B C 1
ATOM 4929 O O . GLN B 1 306 ? 140.081 123.654 115.711 1.00 51.14 306 GLN B O 1
ATOM 4935 N N . VAL B 1 307 ? 140.816 123.989 113.615 1.00 51.50 307 VAL B N 1
ATOM 4936 C CA . VAL B 1 307 ? 141.053 122.568 113.396 1.00 51.50 307 VAL B CA 1
ATOM 4937 C C . VAL B 1 307 ? 142.257 122.106 114.206 1.00 51.50 307 VAL B C 1
ATOM 4938 O O . VAL B 1 307 ? 142.205 121.086 114.902 1.00 51.50 307 VAL B O 1
ATOM 4942 N N . LEU B 1 308 ? 143.355 122.858 114.139 1.00 52.15 308 LEU B N 1
ATOM 4943 C CA . LEU B 1 308 ? 144.554 122.481 114.878 1.00 52.15 308 LEU B CA 1
ATOM 4944 C C . LEU B 1 308 ? 144.401 122.755 116.368 1.00 52.15 308 LEU B C 1
ATOM 4945 O O . LEU B 1 308 ? 144.839 121.952 117.198 1.00 52.15 308 LEU B O 1
ATOM 4950 N N . MET B 1 309 ? 143.780 123.874 116.729 1.00 54.07 309 MET B N 1
ATOM 4951 C CA . MET B 1 309 ? 143.680 124.273 118.126 1.00 54.07 309 MET B CA 1
ATOM 4952 C C . MET B 1 309 ? 142.609 123.511 118.893 1.00 54.07 309 MET B C 1
ATOM 4953 O O . MET B 1 309 ? 142.378 123.817 120.066 1.00 54.07 309 MET B O 1
ATOM 4958 N N . CYS B 1 310 ? 141.943 122.547 118.264 1.00 51.19 310 CYS B N 1
ATOM 4959 C CA . CYS B 1 310 ? 141.159 121.556 118.987 1.00 51.19 310 CYS B CA 1
ATOM 4960 C C . CYS B 1 310 ? 141.866 120.216 119.088 1.00 51.19 310 CYS B C 1
ATOM 4961 O O . CYS B 1 310 ? 141.648 119.483 120.056 1.00 51.19 310 CYS B O 1
ATOM 4964 N N . GLY B 1 311 ? 142.706 119.880 118.109 1.00 48.74 311 GLY B N 1
ATOM 4965 C CA . GLY B 1 311 ? 143.446 118.637 118.158 1.00 48.74 311 GLY B CA 1
ATOM 4966 C C . GLY B 1 311 ? 144.477 118.585 119.259 1.00 48.74 311 GLY B C 1
ATOM 4967 O O . GLY B 1 311 ? 144.873 117.492 119.673 1.00 48.74 311 GLY B O 1
ATOM 4968 N N . PHE B 1 312 ? 144.936 119.737 119.732 1.00 49.14 312 PHE B N 1
ATOM 4969 C CA . PHE B 1 312 ? 145.894 119.775 120.830 1.00 49.14 312 PHE B CA 1
ATOM 4970 C C . PHE B 1 312 ? 145.198 119.584 122.175 1.00 49.14 312 PHE B C 1
ATOM 4971 O O . PHE B 1 312 ? 145.682 118.797 122.997 1.00 49.14 312 PHE B O 1
ATOM 4979 N N . PRO B 1 313 ? 144.083 120.276 122.459 1.00 48.08 313 PRO B N 1
ATOM 4980 C CA . PRO B 1 313 ? 143.336 119.946 123.682 1.00 48.08 313 PRO B CA 1
ATOM 4981 C C . PRO B 1 313 ? 142.923 118.489 123.757 1.00 48.08 313 PRO B C 1
ATOM 4982 O O . PRO B 1 313 ? 143.057 117.870 124.817 1.00 48.08 313 PRO B O 1
ATOM 4986 N N . PHE B 1 314 ? 142.428 117.919 122.657 1.00 46.34 314 PHE B N 1
ATOM 4987 C CA . PHE B 1 314 ? 142.120 116.495 122.637 1.00 46.34 314 PHE B CA 1
ATOM 4988 C C . PHE B 1 314 ? 143.367 115.641 122.807 1.00 46.34 314 PHE B C 1
ATOM 4989 O O . PHE B 1 314 ? 143.257 114.477 123.203 1.00 46.34 314 PHE B O 1
ATOM 4997 N N . LEU B 1 315 ? 144.546 116.188 122.519 1.00 46.35 315 LEU B N 1
ATOM 4998 C CA . LEU B 1 315 ? 145.794 115.478 122.759 1.00 46.35 315 LEU B CA 1
ATOM 4999 C C . LEU B 1 315 ? 146.309 115.689 124.173 1.00 46.35 315 LEU B C 1
ATOM 5000 O O . LEU B 1 315 ? 146.930 114.784 124.741 1.00 46.35 315 LEU B O 1
ATOM 5005 N N . LEU B 1 316 ? 146.068 116.865 124.755 1.00 46.53 316 LEU B N 1
ATOM 5006 C CA . LEU B 1 316 ? 146.324 117.055 126.177 1.00 46.53 316 LEU B CA 1
ATOM 5007 C C . LEU B 1 316 ? 145.389 116.190 127.010 1.00 46.53 316 LEU B C 1
ATOM 5008 O O . LEU B 1 316 ? 145.832 115.395 127.847 1.00 46.53 316 LEU B O 1
ATOM 5013 N N . LEU B 1 317 ? 144.081 116.335 126.786 1.00 45.84 317 LEU B N 1
ATOM 5014 C CA . LEU B 1 317 ? 143.093 115.581 127.546 1.00 45.84 317 LEU B CA 1
ATOM 5015 C C . LEU B 1 317 ? 143.284 114.077 127.428 1.00 45.84 317 LEU B C 1
ATOM 5016 O O . LEU B 1 317 ? 142.818 113.339 128.298 1.00 45.84 317 LEU B O 1
ATOM 5021 N N . PHE B 1 318 ? 143.948 113.594 126.379 1.00 45.86 318 PHE B N 1
ATOM 5022 C CA . PHE B 1 318 ? 144.271 112.174 126.334 1.00 45.86 318 PHE B CA 1
ATOM 5023 C C . PHE B 1 318 ? 145.411 111.848 127.287 1.00 45.86 318 PHE B C 1
ATOM 5024 O O . PHE B 1 318 ? 145.243 111.076 128.236 1.00 45.86 318 PHE B O 1
ATOM 5032 N N . LEU B 1 319 ? 146.586 112.434 127.047 1.00 47.46 319 LEU B N 1
ATOM 5033 C CA . LEU B 1 319 ? 147.755 112.113 127.857 1.00 47.46 319 LEU B CA 1
ATOM 5034 C C . LEU B 1 319 ? 147.549 112.493 129.313 1.00 47.46 319 LEU B C 1
ATOM 5035 O O . LEU B 1 319 ? 148.075 111.826 130.209 1.00 47.46 319 LEU B O 1
ATOM 5040 N N . GLY B 1 320 ? 146.793 113.558 129.572 1.00 48.34 320 GLY B N 1
ATOM 5041 C CA . GLY B 1 320 ? 146.553 113.955 130.947 1.00 48.34 320 GLY B CA 1
ATOM 5042 C C . GLY B 1 320 ? 145.612 113.010 131.667 1.00 48.34 320 GLY B C 1
ATOM 5043 O O . GLY B 1 320 ? 145.894 112.565 132.780 1.00 48.34 320 GLY B O 1
ATOM 5044 N N . ASN B 1 321 ? 144.477 112.693 131.042 1.00 48.29 321 ASN B N 1
ATOM 5045 C CA . ASN B 1 321 ? 143.502 111.815 131.680 1.00 48.29 321 ASN B CA 1
ATOM 5046 C C . ASN B 1 321 ? 144.021 110.388 131.767 1.00 48.29 321 ASN B C 1
ATOM 5047 O O . ASN B 1 321 ? 143.928 109.747 132.819 1.00 48.29 321 ASN B O 1
ATOM 5052 N N . PHE B 1 322 ? 144.560 109.868 130.664 1.00 49.75 322 PHE B N 1
ATOM 5053 C CA . PHE B 1 322 ? 145.004 108.479 130.628 1.00 49.75 322 PHE B CA 1
ATOM 5054 C C . PHE B 1 322 ? 146.122 108.229 131.632 1.00 49.75 322 PHE B C 1
ATOM 5055 O O . PHE B 1 322 ? 146.025 107.340 132.484 1.00 49.75 322 PHE B O 1
ATOM 5063 N N . PHE B 1 323 ? 147.191 109.009 131.551 1.00 53.15 323 PHE B N 1
ATOM 5064 C CA . PHE B 1 323 ? 148.338 108.789 132.426 1.00 53.15 323 PHE B CA 1
ATOM 5065 C C . PHE B 1 323 ? 148.099 109.240 133.847 1.00 53.15 323 PHE B C 1
ATOM 5066 O O . PHE B 1 323 ? 149.026 109.167 134.655 1.00 53.15 323 PHE B O 1
ATOM 5074 N N . THR B 1 324 ? 146.899 109.705 134.179 1.00 52.78 324 THR B N 1
ATOM 5075 C CA . THR B 1 324 ? 146.499 109.975 135.553 1.00 52.78 324 THR B CA 1
ATOM 5076 C C . THR B 1 324 ? 145.564 108.915 136.104 1.00 52.78 324 THR B C 1
ATOM 5077 O O . THR B 1 324 ? 145.708 108.510 137.257 1.00 52.78 324 THR B O 1
ATOM 5081 N N . THR B 1 325 ? 144.606 108.452 135.299 1.00 54.18 325 THR B N 1
ATOM 5082 C CA . THR B 1 325 ? 143.791 107.315 135.704 1.00 54.18 325 THR B CA 1
ATOM 5083 C C . THR B 1 325 ? 144.649 106.078 135.926 1.00 54.18 325 THR B C 1
ATOM 5084 O O . THR B 1 325 ? 144.358 105.274 136.817 1.00 54.18 325 THR B O 1
ATOM 5088 N N . LEU B 1 326 ? 145.718 105.917 135.144 1.00 56.26 326 LEU B N 1
ATOM 5089 C CA . LEU B 1 326 ? 146.661 104.836 135.407 1.00 56.26 326 LEU B CA 1
ATOM 5090 C C . LEU B 1 326 ? 147.390 105.063 136.722 1.00 56.26 326 LEU B C 1
ATOM 5091 O O . LEU B 1 326 ? 147.667 104.112 137.459 1.00 56.26 326 LEU B O 1
ATOM 5096 N N . ARG B 1 327 ? 147.713 106.320 137.024 1.00 60.64 327 ARG B N 1
ATOM 5097 C CA . ARG B 1 327 ? 148.348 106.649 138.295 1.00 60.64 327 ARG B CA 1
ATOM 5098 C C . ARG B 1 327 ? 147.423 106.342 139.465 1.00 60.64 327 ARG B C 1
ATOM 5099 O O . ARG B 1 327 ? 147.846 105.761 140.471 1.00 60.64 327 ARG B O 1
ATOM 5107 N N . VAL B 1 328 ? 146.152 106.733 139.353 1.00 60.62 328 VAL B N 1
ATOM 5108 C CA . VAL B 1 328 ? 145.192 106.479 140.424 1.00 60.62 328 VAL B CA 1
ATOM 5109 C C . VAL B 1 328 ? 145.063 104.984 140.688 1.00 60.62 328 VAL B C 1
ATOM 5110 O O . VAL B 1 328 ? 144.931 104.552 141.838 1.00 60.62 328 VAL B O 1
ATOM 5114 N N . VAL B 1 329 ? 145.113 104.167 139.636 1.00 63.48 329 VAL B N 1
ATOM 5115 C CA . VAL B 1 329 ? 145.070 102.723 139.838 1.00 63.48 329 VAL B CA 1
ATOM 5116 C C . VAL B 1 329 ? 146.422 102.179 140.281 1.00 63.48 329 VAL B C 1
ATOM 5117 O O . VAL B 1 329 ? 146.481 101.118 140.913 1.00 63.48 329 VAL B O 1
ATOM 5121 N N . HIS B 1 330 ? 147.512 102.890 139.998 1.00 67.89 330 HIS B N 1
ATOM 5122 C CA . HIS B 1 330 ? 148.821 102.458 140.466 1.00 67.89 330 HIS B CA 1
ATOM 5123 C C . HIS B 1 330 ? 149.029 102.741 141.947 1.00 67.89 330 HIS B C 1
ATOM 5124 O O . HIS B 1 330 ? 149.854 102.075 142.582 1.00 67.89 330 HIS B O 1
ATOM 5131 N N . GLN B 1 331 ? 148.299 103.702 142.514 1.00 66.35 331 GLN B N 1
ATOM 5132 C CA . GLN B 1 331 ? 148.355 103.938 143.951 1.00 66.35 331 GLN B CA 1
ATOM 5133 C C . GLN B 1 331 ? 147.335 103.108 144.716 1.00 66.35 331 GLN B C 1
ATOM 5134 O O . GLN B 1 331 ? 147.591 102.736 145.866 1.00 66.35 331 GLN B O 1
ATOM 5140 N N . LYS B 1 332 ? 146.186 102.805 144.108 1.00 67.43 332 LYS B N 1
ATOM 5141 C CA . LYS B 1 332 ? 145.204 101.942 144.750 1.00 67.43 332 LYS B CA 1
ATOM 5142 C C . LYS B 1 332 ? 145.600 100.475 144.707 1.00 67.43 332 LYS B C 1
ATOM 5143 O O . LYS B 1 332 ? 145.138 99.698 145.548 1.00 67.43 332 LYS B O 1
ATOM 5149 N N . PHE B 1 333 ? 146.435 100.078 143.747 1.00 74.76 333 PHE B N 1
ATOM 5150 C CA . PHE B 1 333 ? 146.909 98.700 143.714 1.00 74.76 333 PHE B CA 1
ATOM 5151 C C . PHE B 1 333 ? 147.822 98.407 144.896 1.00 74.76 333 PHE B C 1
ATOM 5152 O O . PHE B 1 333 ? 147.781 97.309 145.462 1.00 74.76 333 PHE B O 1
ATOM 5160 N N . HIS B 1 334 ? 148.652 99.376 145.283 1.00 77.49 334 HIS B N 1
ATOM 5161 C CA . HIS B 1 334 ? 149.579 99.160 146.387 1.00 77.49 334 HIS B CA 1
ATOM 5162 C C . HIS B 1 334 ? 148.870 99.208 147.734 1.00 77.49 334 HIS B C 1
ATOM 5163 O O . HIS B 1 334 ? 149.239 98.472 148.657 1.00 77.49 334 HIS B O 1
ATOM 5170 N N . SER B 1 335 ? 147.858 100.057 147.868 1.00 75.35 335 SER B N 1
ATOM 5171 C CA . SER B 1 335 ? 147.147 100.200 149.132 1.00 75.35 335 SER B CA 1
ATOM 5172 C C . SER B 1 335 ? 146.179 99.042 149.352 1.00 75.35 335 SER B C 1
ATOM 5173 O O . SER B 1 335 ? 145.629 98.880 150.441 1.00 75.35 335 SER B O 1
#

Nearest PDB structures (foldseek):
  7n0l-assembly1_B  TM=1.003E+00  e=1.124E-41  Mus musculus
  7n0k-assembly1_A  TM=9.882E-01  e=6.171E-37  Mus musculus
  7n7p-assembly1_B  TM=9.707E-01  e=3.673E-35  Homo sapiens
  7f6v-assembly1_B  TM=9.643E-01  e=1.433E-31  Homo sapiens
  7cxr-assembly1_B  TM=9.577E-01  e=4.542E-31  Anaplasma marginale

Secondary structure (DSSP, 8-state):
-HHHHHHHHHSSTTHHHHHHHHHHHHHHHHHHHHHHHHHHHHHHHHHHHHHHHHHHHHTTTTT--HHHHHTTHHHHHHHHHHHHHHTTSS-----HHHHHHT-S------SHHHHHHHHHHHHHHHHHHHHHHHHHHHIIIII---SHHHHHHHHHHHHHHHHHHHHHHHHHHTT----HHHHHHHHHHHHHHHTTTSS-SSTTHHHHHHHHHHHHHHHHHHHHHHHHHHHHHHHHHH--HHHHHHHHHTTTTHHHHHHHHHHHHHHHHHHHHTTSSTT---GGGHHHHTHHHHHHHHHHHHHHHHHHHHHH-/-HHHHHHHHHHHTTHHHHHHHHHHHHHHHHHHHHHHHHHHHHHHHHHHHHHHHHHHHHTTTTT--TTTTGGGHHHHHHHHHHHHHHTTSS-----HHHHHHT-S------SHHHHHHHHHHHHHHHHHHHHHHTTHHHIIIII---SHHHHHHHHHHHHHHHHHHHHHHHHHHTT----HHHHHHHHHHHHHHHTTTSS-SSTTHHHHHHHHHHHHHHHHHHHHHHHHHHHHHHHHH---HHHHHHHHHTTTTHHHHHHHHHHHHHHHHHHHHTTSSTT---TTTHHHHTHHHHHHHHHHHHHHHHHHHHHH-